Protein AF-A0A354GG31-F1 (afdb_monomer)

Solvent-accessible surface area (backbone atoms only — not comparable to full-atom values): 29579 Å² total; per-residue (Å²): 118,73,24,17,36,39,39,41,33,29,70,40,75,76,53,72,44,21,36,40,38,43,35,29,28,51,74,89,47,79,46,73,51,57,40,31,31,36,93,68,63,86,59,81,47,37,22,41,82,70,72,88,58,96,51,68,7,21,37,46,29,52,28,45,53,54,37,47,36,66,62,75,33,77,80,55,75,57,42,52,74,51,76,58,81,23,31,32,36,45,27,30,49,46,83,53,42,39,71,75,48,77,46,48,38,30,54,59,95,88,56,101,63,70,50,71,54,62,60,49,75,52,78,50,69,61,90,75,88,76,85,44,78,74,46,77,46,83,42,60,32,101,47,36,44,52,27,35,25,40,39,41,33,34,82,46,46,40,22,32,29,70,27,86,56,77,42,73,82,42,85,36,35,55,51,75,51,78,42,70,34,69,54,45,69,46,62,36,30,38,25,31,82,87,67,50,75,48,75,50,75,50,78,35,37,35,49,70,49,74,87,35,58,44,73,49,76,31,60,37,88,82,29,24,13,41,37,58,47,73,51,72,55,55,89,61,56,62,36,30,18,58,78,74,77,62,76,38,73,61,51,66,46,47,67,34,68,64,46,84,39,45,38,30,41,33,40,85,46,66,23,75,48,76,45,81,45,76,41,66,81,48,83,79,68,78,75,47,79,48,66,60,80,85,32,90,68,55,66,27,41,74,70,89,80,65,79,89,81,60,64,87,40,85,68,43,44,57,70,77,74,52,97,51,101,69,68,72,77,84,84,81,88,78,53,67,82,40,64,52,64,40,56,35,36,34,54,49,81,40,75,49,39,31,42,29,44,70,87,68,50,77,41,81,44,69,70,48,75,74,47,88,21,61,76,43,70,43,24,28,46,27,44,34,28,56,39,97,88,50,26,25,36,35,35,37,42,63,41,48,28,29,43,66,89,80,66,44,77,74,50,77,49,76,47,78,12,42,69,60,99,69,70,47,69,72,36,49,35,28,48,90,79,29,48,40,48,26,73,40,73,47,80,36,81,92,74,54,24,42,32,38,30,30,96,42,69,83,49,94,50,76,45,81,43,60,38,32,38,62,47,61,84,40,89,44,27,38,33,35,32,58,48,58,39,57,82,42,79,91,38,99,48,50,28,48,38,39,42,36,41,42,99,90,52,82,72,44,56,31,37,28,70,67,81,86,73,82,76,78,85,71,82,132

Radius of gyration: 48.59 Å; Cα contacts (8 Å, |Δi|>4): 1175; chains: 1; bounding box: 94×48×160 Å

Mean predicted aligned error: 15.24 Å

Foldseek 3Di:
DFQKKKKKFAQADDDAQKKKWWWKAQQNDIDIQMAGEDCDDDDQRYFHQDDDDPAHQQSVQVRVQVSCCVRPVVPVQQWDWDDDRNMIMITGPDNRMATDDMFIWHDDPPDPDTDGGPMDMDMDGDDDDAKDWDDWDWAADPQNLFKIKIKIAIPAWFAWKPPPDTDHRGGDRIDIDIDTQPQAKTWTWTAHPVRHIDIDIDGGAHRDDPVQWDWDWAQDQQWIKIAIGGPRQPPKQKWKDFAVPDTDSHRIDFRHDFAKTWIWMAIPSGDIDIDIDGHDNPDDDDKDKFWDPPFPFDKAFADDDDDDPPDDDPRHDDLVVDPDPDSDDDDDDDDLADKGKTKMKIPFPDKWKWKQAPVRDTDTWDKDFPDDFAFDKWKWKWKWFADPVLWIKIWDAKGFIADQPPRHTPGIDGDRQEDDPQLDAQFWKAWPNHIWGQHDWDDDPVVSHIITITPHNDDHGIDITMIMGTDGNDPITMMMTIDNCNVHPPGPDMKMWMWGDDPNDDITIIMTDDDDDPPPPDDD

Sequence (524 aa):
MTYSEIKIKINEEVGFGSLFSITVLKGVVPFTFKEKWVKVRRNRFEVTRGKPTSIVGQRSASDFLTSFNLDYNSTGNLFETSLIGNEVTIKFKDPTCKIISFEAKNIILGNSFPITVKTEHTITNYEFVLLKLTAVELIPSSRPCTHLRVRVKANQVIKRVTRPTVINNNKTDFVEFDVLRSGQNINFICESEAGQRVSQRFDIPNRLVSQSLRTTVNNSPYGATVIVNLRNSFLLSFQYSIDGNNWQRSNIFSNLANGDYTLHVKDQYGCLLKKRLFIEALGVSNPEFFIPKSNSIRCVKRSEAGIKSDRRIDDNRFSYEDPVEIPYTEYHIYSKTDNEPIQYKTNYKNVSIKAITKNKQEITLYSERKTNNIGLKDSRDAFVFPLENGNTGIYFKTGLRYNFDTGQSIGDYELLGGLPEWGKIGTYIMVNNAWFEIKNVFPSDDKQAEILEIEASIVQSESIERVGVIYNRDTVNVYEFKTDMGLFLNDDYFVIAITANDPRVPTLDRKSGGEGKRGDLGGR

Nearest PDB structures (foldseek):
  8c7m-assembly2_B  TM=4.018E-01  e=2.137E-01  Homo sapiens
  8oe4-assembly1_D  TM=2.551E-01  e=8.274E-02  Homo sapiens
  5fuc-assembly2_C  TM=2.936E-01  e=2.584E-01  Homo sapiens
  8oe0-assembly1_C  TM=2.381E-01  e=1.854E-01  Mus musculus
  4rtd-assembly1_A  TM=1.028E-01  e=4.259E-02  Escherichia coli K-12

Secondary structure (DSSP, 8-state):
--SEEEEEEE-SPPPTTEEEEEEEEETTEEEEEEEEEESS--STTEEE-----SSTTHHHHHHHHHHHHHHH-TTSSSEEEEEETTEEEEEE--TTEEEEEEEEEE--TT-SSPEEP-EEEEEEEPP-----EEEEEEEE-SSTTTEEEEEEEESS-EEEEEESS-B-S--SSEEEEEEE-BSSEEEEEEEETT--EEEEEEE-PBP--GGGEEEEEE--TT-EEEEEEES--TT--EEEESSSS--BS-SEEEEEPSEEEEEEEEETT--EEEEEEEEPPP--PPP-EE--TTSSS-EEEPP---TTTS---TTTS-GGGS--SS-----PPPPTT-EEEEEEEE--SEEEEEEE-TT--EEEEPEEE----SSEEEEEEEEEEE-TTS-EEEE-SEEEEE-TTT--EEEEEE-TTPPPTT-STT-EEEETTEEEE--EEEEETTTTEEEEEESS---SS-EEEEEEEEE-SSSSEEEEEEEEGGGGTT-S--EEEEEEEETTEEEEEEEES-----------

Structure (mmCIF, N/CA/C/O backbone):
data_AF-A0A354GG31-F1
#
_entry.id   AF-A0A354GG31-F1
#
loop_
_atom_site.group_PDB
_atom_site.id
_atom_site.type_symbol
_atom_site.label_atom_id
_atom_site.label_alt_id
_atom_site.label_comp_id
_atom_site.label_asym_id
_atom_site.label_entity_id
_atom_site.label_seq_id
_atom_site.pdbx_PDB_ins_code
_atom_site.Cartn_x
_atom_site.Cartn_y
_atom_site.Cartn_z
_atom_site.occupancy
_atom_site.B_iso_or_equiv
_atom_site.auth_seq_id
_atom_site.auth_comp_id
_atom_site.auth_asym_id
_atom_site.auth_atom_id
_atom_site.pdbx_PDB_model_num
ATOM 1 N N . MET A 1 1 ? -34.616 -6.844 43.017 1.00 66.12 1 MET A N 1
ATOM 2 C CA . MET A 1 1 ? -33.452 -7.305 43.801 1.00 66.12 1 MET A CA 1
ATOM 3 C C . MET A 1 1 ? -33.037 -6.189 44.734 1.00 66.12 1 MET A C 1
ATOM 5 O O . MET A 1 1 ? -33.115 -5.033 44.328 1.00 66.12 1 MET A O 1
ATOM 9 N N . THR A 1 2 ? -32.665 -6.533 45.963 1.00 76.06 2 THR A N 1
ATOM 10 C CA . THR A 1 2 ? -32.222 -5.591 46.997 1.00 76.06 2 THR A CA 1
ATOM 11 C C . THR A 1 2 ? -30.711 -5.684 47.127 1.00 76.06 2 THR A C 1
ATOM 13 O O . THR A 1 2 ? -30.187 -6.786 47.258 1.00 76.06 2 THR A O 1
ATOM 16 N N . TYR A 1 3 ? -30.027 -4.543 47.067 1.00 81.81 3 TYR A N 1
ATOM 17 C CA . TYR A 1 3 ? -28.560 -4.477 47.069 1.00 81.81 3 TYR A CA 1
ATOM 18 C C . TYR A 1 3 ? -27.987 -3.914 48.369 1.00 81.81 3 TYR A C 1
ATOM 20 O O . TYR A 1 3 ? -26.978 -4.400 48.876 1.00 81.81 3 TYR A O 1
AT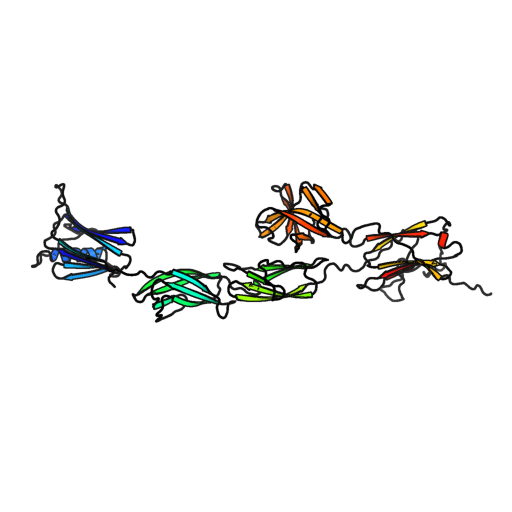OM 28 N N . SER A 1 4 ? -28.713 -2.977 48.965 1.00 88.75 4 SER A N 1
ATOM 29 C CA . SER A 1 4 ? -28.501 -2.521 50.333 1.00 88.75 4 SER A CA 1
ATOM 30 C C . SER A 1 4 ? -29.848 -2.308 50.990 1.00 88.75 4 SER A C 1
ATOM 32 O O . SER A 1 4 ? -30.793 -1.874 50.330 1.00 88.75 4 SER A O 1
ATOM 34 N N . GLU A 1 5 ? -29.944 -2.563 52.284 1.00 93.50 5 GLU A N 1
ATOM 35 C CA . GLU A 1 5 ? -31.106 -2.173 53.067 1.00 93.50 5 GLU A CA 1
ATOM 36 C C . GLU A 1 5 ? -30.702 -1.492 54.363 1.00 93.50 5 GLU A C 1
ATOM 38 O O . GLU A 1 5 ? -29.647 -1.766 54.939 1.00 93.50 5 GLU A O 1
ATOM 43 N N . ILE A 1 6 ? -31.573 -0.598 54.810 1.00 95.38 6 ILE A N 1
ATOM 44 C CA . ILE A 1 6 ? -31.536 -0.053 56.153 1.00 95.38 6 ILE A CA 1
ATOM 45 C C . ILE A 1 6 ? -32.896 -0.257 56.808 1.00 95.38 6 ILE A C 1
ATOM 47 O O . ILE A 1 6 ? -33.932 0.063 56.219 1.00 95.38 6 ILE A O 1
ATOM 51 N N . LYS A 1 7 ? -32.878 -0.780 58.032 1.00 95.50 7 LYS A N 1
ATOM 52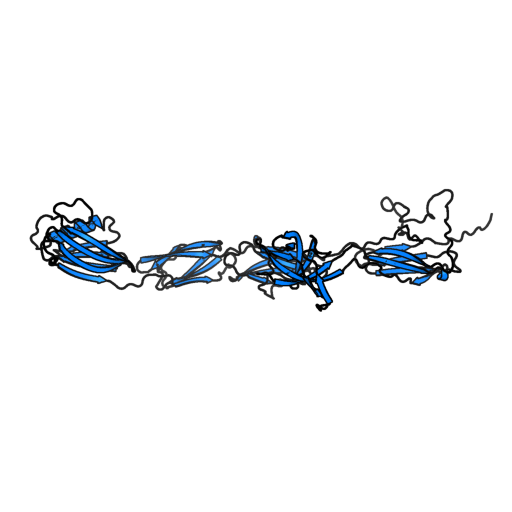 C CA . LYS A 1 7 ? -34.028 -0.804 58.935 1.00 95.50 7 LYS A CA 1
ATOM 53 C C . LYS A 1 7 ? -33.796 0.223 60.025 1.00 95.50 7 LYS A C 1
ATOM 55 O O . LYS A 1 7 ? -32.736 0.213 60.641 1.00 95.50 7 LYS A O 1
ATOM 60 N N . ILE A 1 8 ? -34.758 1.111 60.236 1.00 96.00 8 ILE A N 1
ATOM 61 C CA . ILE A 1 8 ? -34.697 2.204 61.205 1.00 96.00 8 ILE A CA 1
ATOM 62 C C . ILE A 1 8 ? -35.898 2.059 62.128 1.00 96.00 8 ILE A C 1
ATOM 64 O O . ILE A 1 8 ? -37.032 2.314 61.724 1.00 96.00 8 ILE A O 1
ATOM 68 N N . LYS A 1 9 ? -35.650 1.674 63.371 1.00 94.44 9 LYS A N 1
ATOM 69 C CA . LYS A 1 9 ? -36.652 1.583 64.423 1.00 94.44 9 LYS A CA 1
ATOM 70 C C . LYS A 1 9 ? -36.623 2.855 65.259 1.00 94.44 9 LYS A C 1
ATOM 72 O O . LYS A 1 9 ? -35.602 3.207 65.850 1.00 94.44 9 LYS A O 1
ATOM 77 N N . ILE A 1 10 ? -37.743 3.570 65.283 1.00 93.44 10 ILE A N 1
ATOM 78 C CA . ILE A 1 10 ? -37.861 4.857 65.973 1.00 93.44 10 ILE A CA 1
ATOM 79 C C . ILE A 1 10 ? -38.531 4.628 67.329 1.00 93.44 10 ILE A C 1
ATOM 81 O O . ILE A 1 10 ? -39.709 4.289 67.390 1.00 93.44 10 ILE A O 1
ATOM 85 N N . ASN A 1 11 ? -37.785 4.807 68.421 1.00 90.56 11 ASN A N 1
ATOM 86 C CA . ASN A 1 11 ? -38.216 4.451 69.781 1.00 90.56 11 ASN A CA 1
ATOM 87 C C . ASN A 1 11 ? -38.758 5.647 70.588 1.00 90.56 11 ASN A C 1
ATOM 89 O O . ASN A 1 11 ? -39.013 5.530 71.785 1.00 90.56 11 ASN A O 1
ATOM 93 N N . GLU A 1 12 ? -38.934 6.805 69.952 1.00 89.25 12 GLU A N 1
ATOM 94 C CA . GLU A 1 12 ? -39.524 7.997 70.559 1.00 89.25 12 GLU A CA 1
ATOM 95 C C . GLU A 1 12 ? -40.279 8.846 69.532 1.00 89.25 12 GLU A C 1
ATOM 97 O O . GLU A 1 12 ? -40.204 8.620 68.326 1.00 89.25 12 GLU A O 1
ATOM 102 N N . GLU A 1 13 ? -41.009 9.853 70.005 1.00 88.69 13 GLU A N 1
ATOM 103 C CA . GLU A 1 13 ? -41.643 10.825 69.120 1.00 88.69 13 GLU A CA 1
ATOM 104 C C . GLU A 1 13 ? -40.662 11.931 68.734 1.00 88.69 13 GLU A C 1
ATOM 106 O O . GLU A 1 13 ? -40.181 12.677 69.586 1.00 88.69 13 GLU A O 1
ATOM 111 N N . VAL A 1 14 ? -40.397 12.055 67.435 1.00 87.81 14 VAL A N 1
ATOM 112 C CA . VAL A 1 14 ? -39.378 12.960 66.905 1.00 87.81 14 VAL A CA 1
ATOM 113 C C . VAL A 1 14 ? -39.875 14.408 66.949 1.00 87.81 14 VAL A C 1
ATOM 115 O O . VAL A 1 14 ? -40.969 14.739 66.480 1.00 87.81 14 VAL A O 1
ATOM 118 N N . GLY A 1 15 ? -39.070 15.279 67.560 1.00 84.38 15 GLY A N 1
ATOM 119 C CA . GLY A 1 15 ? -39.368 16.699 67.737 1.00 84.38 15 GLY A CA 1
ATOM 120 C C . GLY A 1 15 ? -39.093 17.545 66.491 1.00 84.38 15 GLY A C 1
ATOM 121 O O . GLY A 1 15 ? -38.379 17.145 65.575 1.00 84.38 15 GLY A O 1
ATOM 122 N N . PHE A 1 16 ? -39.644 18.762 66.462 1.00 86.62 16 PHE A N 1
ATOM 123 C CA . PHE A 1 16 ? -39.318 19.733 65.414 1.00 86.62 16 PHE A CA 1
ATOM 124 C C . PHE A 1 16 ? -37.847 20.153 65.497 1.00 86.62 16 PHE A C 1
ATOM 126 O O . PHE A 1 16 ? -37.321 20.344 66.588 1.00 86.62 16 PHE A O 1
ATOM 133 N N . GLY A 1 17 ? -37.204 20.338 64.344 1.00 83.62 17 GLY A N 1
ATOM 134 C CA . GLY A 1 17 ? -35.772 20.636 64.251 1.00 83.62 17 GLY A CA 1
ATOM 135 C C . GLY A 1 17 ? -34.888 19.396 64.119 1.00 83.62 17 GLY A C 1
ATOM 136 O O . GLY A 1 17 ? -33.729 19.532 63.727 1.00 83.62 17 GLY A O 1
ATOM 137 N N . SER A 1 18 ? -35.424 18.195 64.357 1.00 88.38 18 SER A N 1
ATOM 138 C CA . SER A 1 18 ? -34.702 16.950 64.108 1.00 88.38 18 SER A CA 1
ATOM 139 C C . SER A 1 18 ? -34.405 16.733 62.625 1.00 88.38 18 SER A C 1
ATOM 141 O O . SER A 1 18 ? -35.188 17.118 61.761 1.00 88.38 18 SER A O 1
ATOM 143 N N . LEU A 1 19 ? -33.265 16.113 62.334 1.00 90.81 19 LEU A N 1
ATOM 144 C CA . LEU A 1 19 ? -32.761 15.801 61.005 1.00 90.81 19 LEU A CA 1
ATOM 145 C C . LEU A 1 19 ? -32.367 14.328 60.953 1.00 90.81 19 LEU A C 1
ATOM 147 O O . LEU A 1 19 ? -31.512 13.886 61.723 1.00 90.81 19 LEU A O 1
ATOM 151 N N . PHE A 1 20 ? -32.957 13.592 60.019 1.00 94.19 20 PHE A N 1
ATOM 152 C CA . PHE A 1 20 ? -32.524 12.247 59.663 1.00 94.19 20 PHE A CA 1
ATOM 153 C C . PHE A 1 20 ? -31.674 12.333 58.403 1.00 94.19 20 PHE A C 1
ATOM 155 O O . PHE A 1 20 ? -32.018 13.055 57.469 1.00 94.19 20 PHE A O 1
ATOM 162 N N . SER A 1 21 ? -30.539 11.642 58.388 1.00 92.81 21 SER A N 1
ATOM 163 C CA . SER A 1 21 ? -29.610 11.613 57.261 1.00 92.81 21 SER A CA 1
ATOM 164 C C . SER A 1 21 ? -29.170 10.181 56.976 1.00 92.81 21 SER A C 1
ATOM 166 O O . SER A 1 21 ? -28.638 9.526 57.864 1.00 92.81 21 SER A O 1
ATOM 168 N N . ILE A 1 22 ? -29.360 9.702 55.747 1.00 94.75 22 ILE A N 1
ATOM 169 C CA . ILE A 1 22 ? -28.844 8.410 55.268 1.00 94.75 22 ILE A CA 1
ATOM 170 C C . ILE A 1 22 ? -27.748 8.700 54.245 1.00 94.75 22 ILE A C 1
ATOM 172 O O . ILE A 1 22 ? -28.025 9.324 53.220 1.00 94.75 22 ILE A O 1
ATOM 176 N N . THR A 1 23 ? -26.520 8.246 54.494 1.00 93.88 23 THR A N 1
ATOM 177 C CA . THR A 1 23 ? -25.387 8.428 53.572 1.00 93.88 23 THR A CA 1
ATOM 178 C C . THR A 1 23 ? -25.102 7.142 52.804 1.00 93.88 23 THR A C 1
ATOM 180 O O . THR A 1 23 ? -25.007 6.063 53.388 1.00 93.88 23 THR A O 1
ATOM 183 N N . VAL A 1 24 ? -24.946 7.261 51.487 1.00 92.75 24 VAL A N 1
ATOM 184 C CA . VAL A 1 24 ? -24.801 6.155 50.536 1.00 92.75 24 VAL A CA 1
ATOM 185 C C . VAL A 1 24 ? -23.644 6.442 49.586 1.00 92.75 24 VAL A C 1
ATOM 187 O O . VAL A 1 24 ? -23.561 7.532 49.032 1.00 92.75 24 VAL A O 1
ATOM 190 N N . LEU A 1 25 ? -22.768 5.470 49.349 1.00 89.31 25 LEU A N 1
ATOM 191 C CA . LEU A 1 25 ? -21.790 5.513 48.261 1.00 89.31 25 LEU A CA 1
ATOM 192 C C . LEU A 1 25 ? -22.410 4.956 46.993 1.00 89.31 25 LEU A C 1
ATOM 194 O O . LEU A 1 25 ? -22.858 3.814 46.996 1.00 89.31 25 LEU A O 1
ATOM 198 N N . LYS A 1 26 ? -22.361 5.715 45.900 1.00 84.62 26 LYS A N 1
ATOM 199 C CA . LYS A 1 26 ? -22.577 5.191 44.552 1.00 84.62 26 LYS A CA 1
ATOM 200 C C . LYS A 1 26 ? -21.222 5.048 43.865 1.00 84.62 26 LYS A C 1
ATOM 202 O O . LYS A 1 26 ? -20.626 6.038 43.435 1.00 84.62 26 LYS A O 1
ATOM 207 N N . GLY A 1 27 ? -20.694 3.826 43.817 1.00 78.25 27 GLY A N 1
ATOM 208 C CA . GLY A 1 27 ? -19.288 3.597 43.469 1.00 78.25 27 GLY A CA 1
ATOM 209 C C . GLY A 1 27 ? -18.354 4.230 44.508 1.00 78.25 27 GLY A C 1
ATOM 210 O O . GLY A 1 27 ? -18.236 3.711 45.613 1.00 78.25 27 GLY A O 1
ATOM 211 N N . VAL A 1 28 ? -17.718 5.355 44.161 1.00 76.19 28 VAL A N 1
ATOM 212 C CA . VAL A 1 28 ? -16.829 6.134 45.054 1.00 76.19 28 VAL A CA 1
ATOM 213 C C . VAL A 1 28 ? -17.413 7.486 45.481 1.00 76.19 28 VAL A C 1
ATOM 215 O O . VAL A 1 28 ? -16.793 8.200 46.262 1.00 76.19 28 VAL A O 1
ATOM 218 N N . VAL A 1 29 ? -18.594 7.859 44.977 1.00 82.69 29 VAL A N 1
ATOM 219 C CA . VAL A 1 29 ? -19.193 9.179 45.225 1.00 82.69 29 VAL A CA 1
ATOM 220 C C . VAL A 1 29 ? -20.227 9.083 46.355 1.00 82.69 29 VAL A C 1
ATOM 222 O O . VAL A 1 29 ? -21.171 8.298 46.223 1.00 82.69 29 VAL A O 1
ATOM 225 N N . PRO A 1 30 ? -20.090 9.847 47.455 1.00 89.81 30 PRO A N 1
ATOM 226 C CA . PRO A 1 30 ? -21.068 9.854 48.537 1.00 89.81 30 PRO A CA 1
ATOM 227 C C . PRO A 1 30 ? -22.280 10.739 48.204 1.00 89.81 30 PRO A C 1
ATOM 229 O O . PRO A 1 30 ? -22.145 11.858 47.716 1.00 89.81 30 PRO A O 1
ATOM 232 N N . PHE A 1 31 ? -23.472 10.248 48.531 1.00 90.88 31 PHE A N 1
ATOM 233 C CA . PHE A 1 31 ? -24.752 10.946 48.445 1.00 90.88 31 PHE A CA 1
ATOM 234 C C . PHE A 1 31 ? -25.474 10.843 49.787 1.00 90.88 31 PHE A C 1
ATOM 236 O O . PHE A 1 31 ? -25.460 9.787 50.417 1.00 90.88 31 PHE A O 1
ATOM 243 N N . THR A 1 32 ? -26.139 11.914 50.220 1.00 92.31 32 THR A N 1
ATOM 244 C CA . THR A 1 32 ? -26.881 11.920 51.489 1.00 92.31 32 THR A CA 1
ATOM 245 C C . THR A 1 32 ? -28.343 12.276 51.260 1.00 92.31 32 THR A C 1
ATOM 247 O O . THR A 1 32 ? -28.652 13.349 50.743 1.00 92.31 32 THR A O 1
ATOM 250 N N . PHE A 1 33 ? -29.239 11.394 51.693 1.00 92.88 33 PHE A N 1
ATOM 251 C CA . PHE A 1 33 ? -30.678 11.638 51.780 1.00 92.88 33 PHE A CA 1
ATOM 252 C C . PHE A 1 33 ? -30.977 12.277 53.129 1.00 92.88 33 PHE A C 1
ATOM 254 O O . PHE A 1 33 ? -30.489 11.782 54.144 1.00 92.88 33 PHE A O 1
ATOM 261 N N . LYS A 1 34 ? -31.730 13.377 53.154 1.00 93.94 34 LYS A N 1
ATOM 262 C CA . LYS A 1 34 ? -31.962 14.177 54.358 1.00 93.94 34 LYS A CA 1
ATOM 263 C C . LYS A 1 34 ? -33.438 14.495 54.514 1.00 93.94 34 LYS A C 1
ATOM 265 O O . LYS A 1 34 ? -34.085 14.864 53.547 1.00 93.94 34 LYS A O 1
ATOM 270 N N . GLU A 1 35 ? -33.931 14.409 55.739 1.00 94.12 35 GLU A N 1
ATOM 271 C CA . GLU A 1 35 ? -35.319 14.715 56.084 1.00 94.12 35 GLU A CA 1
ATOM 272 C C . GLU A 1 35 ? -35.362 15.480 57.406 1.00 94.12 35 GLU A C 1
ATOM 274 O O . GLU A 1 35 ? -34.865 14.993 58.427 1.00 94.12 35 GLU A O 1
ATOM 279 N N . LYS A 1 36 ? -35.915 16.697 57.394 1.00 92.50 36 LYS A N 1
ATOM 280 C CA . LYS A 1 36 ? -35.954 17.596 58.556 1.00 92.50 36 LYS A CA 1
ATOM 281 C C . LYS A 1 36 ? -37.374 17.775 59.083 1.00 92.50 36 LYS A C 1
ATOM 283 O O . LYS A 1 36 ? -38.263 18.172 58.342 1.00 92.50 36 LYS A O 1
ATOM 288 N N . TRP A 1 37 ? -37.581 17.593 60.383 1.00 91.62 37 TRP A N 1
ATOM 289 C CA . TRP A 1 37 ? -38.883 17.776 61.022 1.00 91.62 37 TRP A CA 1
ATOM 290 C C . TRP A 1 37 ? -39.235 19.256 61.162 1.00 91.62 37 TRP A C 1
ATOM 292 O O . TRP A 1 37 ? -38.531 20.027 61.821 1.00 91.62 37 TRP A O 1
ATOM 302 N N . VAL A 1 38 ? -40.369 19.645 60.586 1.00 90.62 38 VAL A N 1
ATOM 303 C CA . VAL A 1 38 ? -40.899 21.013 60.582 1.00 90.62 38 VAL A CA 1
ATOM 304 C C . VAL A 1 38 ? -42.371 21.030 60.988 1.00 90.62 38 VAL A C 1
ATOM 306 O O . VAL A 1 38 ? -43.072 20.020 60.931 1.00 90.62 38 VAL A O 1
ATOM 309 N N . LYS A 1 39 ? -42.863 22.201 61.410 1.00 87.69 39 LYS A N 1
ATOM 310 C CA . LYS A 1 39 ? -44.277 22.373 61.787 1.00 87.69 39 LYS A CA 1
ATOM 311 C C . LYS A 1 39 ? -45.223 22.176 60.599 1.00 87.69 39 LYS A C 1
ATOM 313 O O . LYS A 1 39 ? -46.296 21.614 60.771 1.00 87.69 39 LYS A O 1
ATOM 318 N N . VAL A 1 40 ? -44.825 22.652 59.418 1.00 87.50 40 VAL A N 1
ATOM 319 C CA . VAL A 1 40 ? -45.582 22.563 58.161 1.00 87.50 40 VAL A CA 1
ATOM 320 C C . VAL A 1 40 ? -44.587 22.338 57.025 1.00 87.50 40 VAL A C 1
ATOM 322 O O . VAL A 1 40 ? -43.639 23.109 56.904 1.00 87.50 40 VAL A O 1
ATOM 325 N N . ARG A 1 41 ? -44.812 21.305 56.209 1.00 89.00 41 ARG A N 1
ATOM 326 C CA . ARG A 1 41 ? -43.999 20.934 55.048 1.00 89.00 41 ARG A CA 1
ATOM 327 C C . ARG A 1 41 ? -44.354 21.890 53.920 1.00 89.00 41 ARG A C 1
ATOM 329 O O . ARG A 1 41 ? -45.511 21.953 53.510 1.00 89.00 41 ARG A O 1
ATOM 336 N N . ARG A 1 42 ? -43.377 22.663 53.461 1.00 89.44 42 ARG A N 1
ATOM 337 C CA . ARG A 1 42 ? -43.506 23.612 52.344 1.00 89.44 42 ARG A CA 1
ATOM 338 C C . ARG A 1 42 ? -42.550 23.280 51.205 1.00 89.44 42 ARG A C 1
ATOM 340 O O . ARG A 1 42 ? -42.811 23.689 50.081 1.00 89.44 42 ARG A O 1
ATOM 347 N N . ASN A 1 43 ? -41.485 22.530 51.486 1.00 89.75 43 ASN A N 1
ATOM 348 C CA . ASN A 1 43 ? -40.458 22.157 50.518 1.00 89.75 43 ASN A CA 1
ATOM 349 C C . ASN A 1 43 ? -40.181 20.644 50.524 1.00 89.75 43 ASN A C 1
ATOM 351 O O . ASN A 1 43 ? -40.712 19.891 51.341 1.00 89.75 43 ASN A O 1
ATOM 355 N N . ARG A 1 44 ? -39.328 20.211 49.588 1.00 90.62 44 ARG A N 1
ATOM 356 C CA . ARG A 1 44 ? -38.701 18.879 49.579 1.00 90.62 44 ARG A CA 1
ATOM 357 C C . ARG A 1 44 ? -37.816 18.717 50.829 1.00 90.62 44 ARG A C 1
ATOM 359 O O . ARG A 1 44 ? -37.240 19.714 51.267 1.00 90.62 44 ARG A O 1
ATOM 366 N N . PHE A 1 45 ? -37.649 17.491 51.337 1.00 92.69 45 PHE A N 1
ATOM 367 C CA . PHE A 1 45 ? -36.761 17.140 52.468 1.00 92.69 45 PHE A CA 1
ATOM 368 C C . PHE A 1 45 ? -37.281 17.563 53.854 1.00 92.69 45 PHE A C 1
ATOM 370 O O . PHE A 1 45 ? -36.505 17.763 54.796 1.00 92.69 45 PHE A O 1
ATOM 377 N N . GLU A 1 46 ? -38.592 17.762 53.973 1.00 92.81 46 GLU A N 1
ATOM 378 C CA . GLU A 1 46 ? -39.255 18.251 55.179 1.00 92.81 46 GLU A CA 1
ATOM 379 C C . GLU A 1 46 ? -40.325 17.264 55.664 1.00 92.81 46 GLU A C 1
ATOM 381 O O . GLU A 1 46 ? -41.285 16.968 54.956 1.00 92.81 46 GLU A O 1
ATOM 386 N N . VAL A 1 47 ? -40.233 16.821 56.914 1.00 92.50 47 VAL A N 1
ATOM 387 C CA . VAL A 1 47 ? -41.202 15.920 57.549 1.00 92.50 47 VAL A CA 1
ATOM 388 C C . VAL A 1 47 ? -42.181 16.731 58.385 1.00 92.50 47 VAL A C 1
ATOM 390 O O . VAL A 1 47 ? -41.777 17.579 59.183 1.00 92.50 47 VAL A O 1
ATOM 393 N N . THR A 1 48 ? -43.476 16.453 58.242 1.00 90.88 48 THR A N 1
ATOM 394 C CA . THR A 1 48 ? -44.515 17.018 59.118 1.00 90.88 48 THR A CA 1
ATOM 395 C C . THR A 1 48 ? -45.030 15.989 60.092 1.00 90.88 48 THR A C 1
ATOM 397 O O . THR A 1 48 ? -45.105 14.808 59.779 1.00 90.88 48 THR A O 1
ATOM 400 N N . ARG A 1 49 ? -45.402 16.462 61.279 1.00 85.44 49 ARG A N 1
ATOM 401 C CA . ARG A 1 49 ? -45.907 15.613 62.352 1.00 85.44 49 ARG A CA 1
ATOM 402 C C . ARG A 1 49 ? -47.375 15.257 62.115 1.00 85.44 49 ARG A C 1
ATOM 404 O O . ARG A 1 49 ? -48.222 16.149 62.075 1.00 85.44 49 ARG A O 1
ATOM 411 N N . GLY A 1 50 ? -47.667 13.966 62.019 1.00 84.38 50 GLY A N 1
ATOM 412 C CA . GLY A 1 50 ? -49.003 13.411 61.834 1.00 84.38 50 GLY A CA 1
ATOM 413 C C . GLY A 1 50 ? -49.798 13.214 63.132 1.00 84.38 50 GLY A C 1
ATOM 414 O O . GLY A 1 50 ? -49.469 13.730 64.211 1.00 84.38 50 GLY A O 1
ATOM 415 N N . LYS A 1 51 ? -50.880 12.431 63.035 1.00 83.38 51 LYS A N 1
ATOM 416 C CA . LYS A 1 51 ? -51.750 12.098 64.177 1.00 83.38 51 LYS A CA 1
ATOM 417 C C . LYS A 1 51 ? -51.057 11.101 65.124 1.00 83.38 51 LYS A C 1
ATOM 419 O O . LYS A 1 51 ? -50.417 10.174 64.634 1.00 83.38 51 LYS A O 1
ATOM 424 N N . PRO A 1 52 ? -51.146 11.277 66.459 1.00 81.94 52 PRO A N 1
ATOM 425 C CA . PRO A 1 52 ? -50.554 10.344 67.421 1.00 81.94 52 PRO A CA 1
ATOM 426 C C . PRO A 1 52 ? -51.083 8.913 67.264 1.00 81.94 52 PRO A C 1
ATOM 428 O O . PRO A 1 52 ? -52.258 8.712 66.962 1.00 81.94 52 PRO A O 1
ATOM 431 N N . THR A 1 53 ? -50.219 7.938 67.529 1.00 86.94 53 THR A N 1
ATOM 432 C CA . THR A 1 53 ? -50.526 6.500 67.541 1.00 86.94 53 THR A CA 1
ATOM 433 C C . THR A 1 53 ? -50.385 5.932 68.953 1.00 86.94 53 THR A C 1
ATOM 435 O O . THR A 1 53 ? -49.749 6.546 69.808 1.00 86.94 53 THR A O 1
ATOM 438 N N . SER A 1 54 ? -50.962 4.752 69.207 1.00 85.12 54 SER A N 1
ATOM 439 C CA . SER A 1 54 ? -50.840 4.044 70.493 1.00 85.12 54 SER A CA 1
ATOM 440 C C . SER A 1 54 ? -49.460 3.413 70.717 1.00 85.12 54 SER A C 1
ATOM 442 O O . SER A 1 54 ? -49.080 3.173 71.859 1.00 85.12 54 SER A O 1
ATOM 444 N N . ILE A 1 55 ? -48.695 3.170 69.647 1.00 87.56 55 ILE A N 1
ATOM 445 C CA . ILE A 1 55 ? -47.307 2.696 69.707 1.00 87.56 55 ILE A CA 1
ATOM 446 C C . ILE A 1 55 ? -46.366 3.902 69.636 1.00 87.56 55 ILE A C 1
ATOM 448 O O . ILE A 1 55 ? -46.480 4.735 68.731 1.00 87.56 55 ILE A O 1
ATOM 452 N N . VAL A 1 56 ? -45.424 3.980 70.577 1.00 86.56 56 VAL A N 1
ATOM 453 C CA . VAL A 1 56 ? -44.412 5.044 70.647 1.00 86.56 56 VAL A CA 1
ATOM 454 C C . VAL A 1 56 ? -43.515 5.009 69.406 1.00 86.56 56 VAL A C 1
ATOM 456 O O . VAL A 1 56 ? -42.994 3.959 69.038 1.00 86.56 56 VAL A O 1
ATOM 459 N N . GLY A 1 57 ? -43.343 6.159 68.751 1.00 87.12 57 GLY A N 1
ATOM 460 C CA . GLY A 1 57 ? -42.470 6.333 67.589 1.00 87.12 57 GLY A CA 1
ATOM 461 C C . GLY A 1 57 ? -43.063 5.848 66.263 1.00 87.12 57 GLY A C 1
ATOM 462 O O . GLY A 1 57 ? -42.559 6.220 65.203 1.00 87.12 57 GLY A O 1
ATOM 463 N N . GLN A 1 58 ? -44.179 5.109 66.286 1.00 91.19 58 GLN A N 1
ATOM 464 C CA . GLN A 1 58 ? -44.864 4.641 65.075 1.00 91.19 58 GLN A CA 1
ATOM 465 C C . GLN A 1 58 ? -45.351 5.799 64.202 1.00 91.19 58 GLN A C 1
ATOM 467 O O . GLN A 1 58 ? -45.166 5.762 62.984 1.00 91.19 58 GLN A O 1
ATOM 472 N N . ARG A 1 59 ? -45.916 6.856 64.800 1.00 92.31 59 ARG A N 1
ATOM 473 C CA . ARG A 1 59 ? -46.252 8.075 64.054 1.00 92.31 59 ARG A CA 1
ATOM 474 C C . ARG A 1 59 ? -45.021 8.620 63.333 1.00 92.31 59 ARG A C 1
ATOM 476 O O . ARG A 1 59 ? -45.067 8.848 62.132 1.00 92.31 59 ARG A O 1
ATOM 483 N N . SER A 1 60 ? -43.927 8.815 64.066 1.00 92.56 60 SER A N 1
ATOM 484 C CA . SER A 1 60 ? -42.708 9.420 63.519 1.00 92.56 60 SER A CA 1
ATOM 485 C C . SER A 1 60 ? -42.106 8.577 62.387 1.00 92.56 60 SER A C 1
ATOM 487 O O . SER A 1 60 ? -41.619 9.128 61.402 1.00 92.56 60 SER A O 1
ATOM 489 N N . ALA A 1 61 ? -42.200 7.248 62.491 1.00 92.25 61 ALA A N 1
ATOM 490 C CA . ALA A 1 61 ? -41.797 6.307 61.449 1.00 92.25 61 ALA A CA 1
ATOM 491 C C . ALA A 1 61 ? -42.670 6.431 60.190 1.00 92.25 61 ALA A C 1
ATOM 493 O O . ALA A 1 61 ? -42.147 6.507 59.076 1.00 92.25 61 ALA A O 1
ATOM 494 N N . SER A 1 62 ? -43.991 6.525 60.363 1.00 92.88 62 SER A N 1
ATOM 495 C CA . SER A 1 62 ? -44.939 6.751 59.267 1.00 92.88 62 SER A CA 1
ATOM 496 C C . SER A 1 62 ? -44.722 8.100 58.575 1.00 92.88 62 SER A C 1
ATOM 498 O O . SER A 1 62 ? -44.714 8.168 57.344 1.00 92.88 62 SER A O 1
ATOM 500 N N . ASP A 1 63 ? -44.517 9.166 59.349 1.00 93.62 63 ASP A N 1
ATOM 501 C CA . ASP A 1 63 ? -44.292 10.523 58.842 1.00 93.62 63 ASP A CA 1
ATOM 502 C C . ASP A 1 63 ? -42.993 10.600 58.022 1.00 93.62 63 ASP A C 1
ATOM 504 O O . ASP A 1 63 ? -42.978 11.146 56.911 1.00 93.62 63 ASP A O 1
ATOM 508 N N . PHE A 1 64 ? -41.914 9.998 58.538 1.00 94.56 64 PHE A N 1
ATOM 509 C CA . PHE A 1 64 ? -40.630 9.904 57.844 1.00 94.56 64 PHE A CA 1
ATOM 510 C C . PHE A 1 64 ? -40.751 9.111 56.544 1.00 94.56 64 PHE A C 1
ATOM 512 O O . PHE A 1 64 ? -40.336 9.602 55.498 1.00 94.56 64 PHE A O 1
ATOM 519 N N . LEU A 1 65 ? -41.355 7.916 56.576 1.00 94.19 65 LEU A N 1
ATOM 520 C CA . LEU A 1 65 ? -41.476 7.081 55.382 1.00 94.19 65 LEU A CA 1
ATOM 521 C C . LEU A 1 65 ? -42.326 7.753 54.293 1.00 94.19 65 LEU A C 1
ATOM 523 O O . LEU A 1 65 ? -41.988 7.692 53.109 1.00 94.19 65 LEU A O 1
ATOM 527 N N . THR A 1 66 ? -43.417 8.411 54.687 1.00 92.69 66 THR A N 1
ATOM 528 C CA . THR A 1 66 ? -44.282 9.148 53.756 1.00 92.69 66 THR A CA 1
ATOM 529 C C . THR A 1 66 ? -43.505 10.270 53.072 1.00 92.69 66 THR A C 1
ATOM 531 O O . THR A 1 66 ? -43.521 10.377 51.846 1.00 92.69 66 THR A O 1
ATOM 534 N N . SER A 1 67 ? -42.769 11.058 53.857 1.00 93.50 67 SER A N 1
ATOM 535 C CA . SER A 1 67 ? -41.936 12.163 53.370 1.00 93.50 67 SER A CA 1
ATOM 536 C C . SER A 1 67 ? -40.819 11.668 52.449 1.00 93.50 67 SER A C 1
ATOM 538 O O . SER A 1 67 ? -40.705 12.135 51.317 1.00 93.50 67 SER A O 1
ATOM 540 N N . PHE A 1 68 ? -40.098 10.625 52.869 1.00 94.12 68 PHE A N 1
ATOM 541 C CA . PHE A 1 68 ? -39.031 10.002 52.091 1.00 94.12 68 PHE A CA 1
ATOM 542 C C . PHE A 1 68 ? -39.532 9.477 50.740 1.00 94.12 68 PHE A C 1
ATOM 544 O O . PHE A 1 68 ? -38.870 9.653 49.717 1.00 94.12 68 PHE A O 1
ATOM 551 N N . ASN A 1 69 ? -40.708 8.841 50.701 1.00 93.00 69 ASN A N 1
ATOM 552 C CA . ASN A 1 69 ? -41.266 8.341 49.447 1.00 93.00 69 ASN A CA 1
ATOM 553 C C . ASN A 1 69 ? -41.670 9.481 48.501 1.00 93.00 69 ASN A C 1
ATOM 555 O O . ASN A 1 69 ? -41.397 9.393 47.303 1.00 93.00 69 ASN A O 1
ATOM 559 N N . LEU A 1 70 ? -42.262 10.556 49.031 1.00 91.62 70 LEU A N 1
ATOM 560 C CA . LEU A 1 70 ? -42.585 11.755 48.252 1.00 91.62 70 LEU A CA 1
ATOM 561 C C . LEU A 1 70 ? -41.323 12.420 47.692 1.00 91.62 70 LEU A C 1
ATOM 563 O O . LEU A 1 70 ? -41.304 12.834 46.532 1.00 91.62 70 LEU A O 1
ATOM 567 N N . ASP A 1 71 ? -40.267 12.498 48.499 1.00 92.25 71 ASP A N 1
ATOM 568 C CA . ASP A 1 71 ? -39.053 13.221 48.145 1.00 92.25 71 ASP A CA 1
ATOM 569 C C . ASP A 1 71 ? -38.103 12.417 47.276 1.00 92.25 71 ASP A C 1
ATOM 571 O O . ASP A 1 71 ? -37.503 12.985 46.367 1.00 92.25 71 ASP A O 1
ATOM 575 N N . TYR A 1 72 ? -37.955 11.119 47.509 1.00 91.06 72 TYR A N 1
ATOM 576 C CA . TYR A 1 72 ? -36.894 10.320 46.897 1.00 91.06 72 TYR A CA 1
ATOM 577 C C . TYR A 1 72 ? -37.398 9.111 46.109 1.00 91.06 72 TYR A C 1
ATOM 579 O O . TYR A 1 72 ? -36.668 8.617 45.252 1.00 91.06 72 TYR A O 1
ATOM 587 N N . ASN A 1 73 ? -38.637 8.658 46.326 1.00 90.50 73 ASN A N 1
ATOM 588 C CA . ASN A 1 73 ? -39.161 7.428 45.723 1.00 90.50 73 ASN A CA 1
ATOM 589 C C . ASN A 1 73 ? -40.431 7.626 44.876 1.00 90.50 73 ASN A C 1
ATOM 591 O O . ASN A 1 73 ? -41.226 6.700 44.728 1.00 90.50 73 ASN A O 1
ATOM 595 N N . SER A 1 74 ? -40.617 8.801 44.270 1.00 82.31 74 SER A N 1
ATOM 596 C CA . SER A 1 74 ? -41.828 9.134 43.498 1.00 82.31 74 SER A CA 1
ATOM 597 C C . SER A 1 74 ? -42.108 8.202 42.308 1.00 82.31 74 SER A C 1
ATOM 599 O O . SER A 1 74 ? -43.257 8.044 41.910 1.00 82.31 74 SER A O 1
ATOM 601 N N . THR A 1 75 ? -41.077 7.560 41.748 1.00 76.31 75 THR A N 1
ATOM 602 C CA . THR A 1 75 ? -41.203 6.600 40.634 1.00 76.31 75 THR A CA 1
ATOM 603 C C . THR A 1 75 ? -41.220 5.135 41.078 1.00 76.31 75 THR A C 1
ATOM 605 O O . THR A 1 75 ? -41.401 4.260 40.237 1.00 76.31 75 THR A O 1
ATOM 608 N N . GLY A 1 76 ? -40.965 4.831 42.360 1.00 75.44 76 GLY A N 1
ATOM 609 C CA . GLY A 1 76 ? -40.867 3.458 42.888 1.00 75.44 76 GLY A CA 1
ATOM 610 C C . GLY A 1 76 ? -39.706 2.606 42.337 1.00 75.44 76 GLY A C 1
ATOM 611 O O . GLY A 1 76 ? -39.5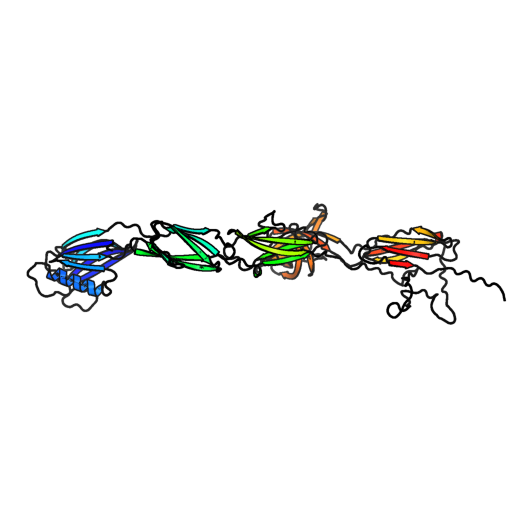31 1.445 42.726 1.00 75.44 76 GLY A O 1
ATOM 612 N N . ASN A 1 77 ? -38.904 3.154 41.420 1.00 79.56 77 ASN A N 1
ATOM 613 C CA . ASN A 1 77 ? -37.894 2.404 40.671 1.00 79.56 77 ASN A CA 1
ATOM 614 C C . ASN A 1 77 ? -36.570 2.248 41.425 1.00 79.56 77 ASN A C 1
ATOM 616 O O . ASN A 1 77 ? -35.849 1.281 41.191 1.00 79.56 77 ASN A O 1
ATOM 620 N N . LEU A 1 78 ? -36.247 3.183 42.321 1.00 82.44 78 LEU A N 1
ATOM 621 C CA . LEU A 1 78 ? -34.955 3.226 43.014 1.00 82.44 78 LEU A CA 1
ATOM 622 C C . LEU A 1 78 ? -34.985 2.512 44.368 1.00 82.44 78 LEU A C 1
ATOM 624 O O . LEU A 1 78 ? -33.983 1.911 44.763 1.00 82.44 78 LEU A O 1
ATOM 628 N N . PHE A 1 79 ? -36.134 2.538 45.048 1.00 90.44 79 PHE A N 1
ATOM 629 C CA . PHE A 1 79 ? -36.289 1.987 46.389 1.00 90.44 79 PHE A CA 1
ATOM 630 C C . PHE A 1 79 ? -37.522 1.087 46.490 1.00 90.44 79 PHE A C 1
ATOM 632 O O . PHE A 1 79 ? -38.528 1.274 45.806 1.00 90.44 79 PHE A O 1
ATOM 639 N N . GLU A 1 80 ? -37.449 0.102 47.371 1.00 91.31 80 GLU A N 1
ATOM 640 C CA . GLU A 1 80 ? -38.601 -0.613 47.916 1.00 91.31 80 GLU A CA 1
ATOM 641 C C . GLU A 1 80 ? -38.667 -0.285 49.405 1.00 91.31 80 GLU A C 1
ATOM 643 O O . GLU A 1 80 ? -37.667 -0.407 50.110 1.00 91.31 80 GLU A O 1
ATOM 648 N N . THR A 1 81 ? -39.810 0.202 49.876 1.00 93.44 81 THR A N 1
ATOM 649 C CA . THR A 1 81 ? -39.947 0.694 51.245 1.00 93.44 81 THR A CA 1
ATOM 650 C C . THR A 1 81 ? -41.135 0.046 51.943 1.00 93.44 81 THR A C 1
ATOM 652 O O . THR A 1 81 ? -42.144 -0.262 51.311 1.00 93.44 81 THR A O 1
ATOM 655 N N . SER A 1 82 ? -41.012 -0.195 53.246 1.00 94.12 82 SER A N 1
ATOM 656 C CA . SER A 1 82 ? -42.072 -0.792 54.064 1.00 94.12 82 SER A CA 1
ATOM 657 C C . SER A 1 82 ? -42.033 -0.267 55.497 1.00 94.12 82 SER A C 1
ATOM 659 O O . SER A 1 82 ? -40.982 0.151 55.982 1.00 94.12 82 SER A O 1
ATOM 661 N N . LEU A 1 83 ? -43.175 -0.315 56.182 1.00 94.12 83 LEU A N 1
ATOM 662 C CA . LEU A 1 83 ? -43.329 0.075 57.585 1.00 94.12 83 LEU A CA 1
ATOM 663 C C . LEU A 1 83 ? -44.013 -1.057 58.350 1.00 94.12 83 LEU A C 1
ATOM 665 O O . LEU A 1 83 ? -45.091 -1.497 57.954 1.00 94.12 83 LEU A O 1
ATOM 669 N N . ILE A 1 84 ? -43.409 -1.499 59.452 1.00 92.81 84 ILE A N 1
ATOM 670 C CA . ILE A 1 84 ? -44.006 -2.465 60.383 1.00 92.81 84 ILE A CA 1
ATOM 671 C C . ILE A 1 84 ? -43.884 -1.880 61.791 1.00 92.81 84 ILE A C 1
ATOM 673 O O . ILE A 1 84 ? -42.783 -1.710 62.309 1.00 92.81 84 ILE A O 1
ATOM 677 N N . GLY A 1 85 ? -45.013 -1.532 62.415 1.00 91.50 85 GLY A N 1
ATOM 678 C CA . GLY A 1 85 ? -45.010 -0.862 63.720 1.00 91.50 85 GLY A CA 1
ATOM 679 C C . GLY A 1 85 ? -44.258 0.472 63.663 1.00 91.50 85 GLY A C 1
ATOM 680 O O . GLY A 1 85 ? -44.653 1.368 62.922 1.00 91.50 85 GLY A O 1
ATOM 681 N N . ASN A 1 86 ? -43.178 0.599 64.435 1.00 92.12 86 ASN A N 1
ATOM 682 C CA . ASN A 1 86 ? -42.294 1.767 64.472 1.00 92.12 86 ASN A CA 1
ATOM 683 C C . ASN A 1 86 ? -40.969 1.578 63.705 1.00 92.12 86 ASN A C 1
ATOM 685 O O . ASN A 1 86 ? -40.042 2.369 63.889 1.00 92.12 86 ASN A O 1
ATOM 689 N N . GLU A 1 87 ? -40.868 0.550 62.857 1.00 95.44 87 GLU A N 1
ATOM 690 C CA . GLU A 1 87 ? -39.678 0.247 62.058 1.00 95.44 87 GLU A CA 1
ATOM 691 C C . GLU A 1 87 ? -39.903 0.518 60.565 1.00 95.44 87 GLU A C 1
ATOM 693 O O . GLU A 1 87 ? -40.776 -0.071 59.923 1.00 95.44 87 GLU A O 1
ATOM 698 N N . VAL A 1 88 ? -39.080 1.405 60.002 1.00 95.94 88 VAL A N 1
ATOM 699 C CA . VAL A 1 88 ? -39.030 1.733 58.574 1.00 95.94 88 VAL A CA 1
ATOM 700 C C . VAL A 1 88 ? -37.943 0.905 57.909 1.00 95.94 88 VAL A C 1
ATOM 702 O O . VAL A 1 88 ? -36.792 0.947 58.329 1.00 95.94 88 VAL A O 1
ATOM 705 N N . THR A 1 89 ? -38.275 0.199 56.835 1.00 95.81 89 THR A N 1
ATOM 706 C CA . THR A 1 89 ? -37.297 -0.491 55.986 1.00 95.81 89 THR A CA 1
ATOM 707 C C . THR A 1 89 ? -37.186 0.221 54.642 1.00 95.81 89 THR A C 1
ATOM 709 O O . THR A 1 89 ? -38.199 0.466 53.987 1.00 95.81 89 THR A O 1
ATOM 712 N N . ILE A 1 90 ? -35.960 0.524 54.209 1.00 95.19 90 ILE A N 1
ATOM 713 C CA . ILE A 1 90 ? -35.652 1.085 52.886 1.00 95.19 90 ILE A CA 1
ATOM 714 C C . ILE A 1 90 ? -34.644 0.168 52.194 1.00 95.19 90 ILE A C 1
ATOM 716 O O . ILE A 1 90 ? -33.511 0.021 52.648 1.00 95.19 90 ILE A O 1
ATOM 720 N N . LYS A 1 91 ? -35.054 -0.429 51.075 1.00 92.50 91 LYS A N 1
ATOM 721 C CA . LYS A 1 91 ? -34.266 -1.344 50.243 1.00 92.50 91 LYS A CA 1
ATOM 722 C C . LYS A 1 91 ? -33.871 -0.662 48.936 1.00 92.50 91 LYS A C 1
ATOM 724 O O . LYS A 1 91 ? -34.733 -0.245 48.166 1.00 92.50 91 LYS A O 1
ATOM 729 N N . PHE A 1 92 ? -32.578 -0.579 48.655 1.00 90.06 92 PHE A N 1
ATOM 730 C CA . PHE A 1 92 ? -32.015 0.007 47.438 1.00 90.06 92 PHE A CA 1
ATOM 731 C C . PHE A 1 92 ? -32.002 -1.020 46.300 1.00 90.06 92 PHE A C 1
ATOM 733 O O . PHE A 1 92 ? -31.554 -2.155 46.484 1.00 90.06 92 PHE A O 1
ATOM 740 N N . LYS A 1 93 ? -32.459 -0.607 45.110 1.00 85.69 93 LYS A N 1
ATOM 741 C CA . LYS A 1 93 ? -32.526 -1.440 43.892 1.00 85.69 93 LYS A CA 1
ATOM 742 C C . LYS A 1 93 ? -31.351 -1.229 42.919 1.00 85.69 93 LYS A C 1
ATOM 744 O O . LYS A 1 93 ? -31.332 -1.853 41.862 1.00 85.69 93 LYS A O 1
ATOM 749 N N . ASP A 1 94 ? -30.373 -0.388 43.257 1.00 80.75 94 ASP A N 1
ATOM 750 C CA . ASP A 1 94 ? -29.167 -0.138 42.447 1.00 80.75 94 ASP A CA 1
ATOM 751 C C . ASP A 1 94 ? -27.957 -0.903 43.034 1.00 80.75 94 ASP A C 1
ATOM 753 O O . ASP A 1 94 ? -27.588 -0.631 44.178 1.00 80.75 94 ASP A O 1
ATOM 757 N N . PRO A 1 95 ? -27.315 -1.826 42.285 1.00 75.88 95 PRO A N 1
ATOM 758 C CA . PRO A 1 95 ? -26.171 -2.614 42.764 1.00 75.88 95 PRO A CA 1
ATOM 759 C C . PRO A 1 95 ? -24.903 -1.795 43.014 1.00 75.88 95 PRO A C 1
ATOM 761 O O . PRO A 1 95 ? -23.946 -2.300 43.598 1.00 75.88 95 PRO A O 1
ATOM 764 N N . THR A 1 96 ? -24.858 -0.549 42.542 1.00 78.12 96 THR A N 1
ATOM 765 C CA . THR A 1 96 ? -23.714 0.345 42.750 1.00 78.12 96 THR A CA 1
ATOM 766 C C . THR A 1 96 ? -23.815 1.162 44.037 1.00 78.12 96 THR A C 1
ATOM 768 O O . THR A 1 96 ? -22.838 1.819 44.401 1.00 78.12 96 THR A O 1
ATOM 771 N N . CYS A 1 97 ? -24.961 1.119 44.724 1.00 84.19 97 CYS A N 1
ATOM 772 C CA . CYS A 1 97 ? -25.219 1.855 45.956 1.00 84.19 97 CYS A CA 1
ATOM 773 C C . CYS A 1 97 ? -24.881 1.009 47.191 1.00 84.19 97 CYS A C 1
ATOM 775 O O . CYS A 1 97 ? -25.370 -0.108 47.312 1.00 84.19 97 CYS A O 1
ATOM 777 N N . LYS A 1 98 ? -24.100 1.560 48.126 1.00 88.25 98 LYS A N 1
ATOM 778 C CA . LYS A 1 98 ? -23.826 0.986 49.453 1.00 88.25 98 LYS A CA 1
ATOM 779 C C . LYS A 1 98 ? -24.163 1.992 50.542 1.00 88.25 98 LYS A C 1
ATOM 781 O O . LYS A 1 98 ? -23.646 3.106 50.521 1.00 88.25 98 LYS A O 1
ATOM 786 N N . ILE A 1 99 ? -25.003 1.619 51.502 1.00 91.25 99 ILE A N 1
ATOM 787 C CA . ILE A 1 99 ? -25.338 2.487 52.637 1.00 91.25 99 ILE A CA 1
ATOM 788 C C . ILE A 1 99 ? -24.149 2.476 53.601 1.00 91.25 99 ILE A C 1
ATOM 790 O O . ILE A 1 99 ? -23.709 1.407 54.022 1.00 91.25 99 ILE A O 1
ATOM 794 N N . ILE A 1 100 ? -23.616 3.653 53.926 1.00 92.06 100 ILE A N 1
ATOM 795 C CA . ILE A 1 100 ? -22.468 3.801 54.831 1.00 92.06 100 ILE A CA 1
ATOM 796 C C . ILE A 1 100 ? -22.941 4.064 56.256 1.00 92.06 100 ILE A C 1
ATOM 798 O O . ILE A 1 100 ? -22.415 3.487 57.200 1.00 92.06 100 ILE A O 1
ATOM 802 N N . SER A 1 101 ? -23.898 4.981 56.418 1.00 92.44 101 SER A N 1
ATOM 803 C CA . SER A 1 101 ? -24.293 5.468 57.736 1.00 92.44 101 SER A CA 1
ATOM 804 C C . SER A 1 101 ? -25.710 6.024 57.754 1.00 92.44 101 SER A C 1
ATOM 806 O O . SER A 1 101 ? -26.253 6.456 56.732 1.00 92.44 101 SER A O 1
ATOM 808 N N . PHE A 1 102 ? -26.283 6.042 58.954 1.00 93.88 102 PHE A N 1
ATOM 809 C CA . PHE A 1 102 ? -27.505 6.754 59.281 1.00 93.88 102 PHE A CA 1
ATOM 810 C C . PHE A 1 102 ? -27.290 7.601 60.531 1.00 93.88 102 PHE A C 1
ATOM 812 O O . PHE A 1 102 ? -26.712 7.142 61.513 1.00 93.88 102 PHE A O 1
ATOM 819 N N . GLU A 1 103 ? -27.768 8.839 60.491 1.00 91.12 103 GLU A N 1
ATOM 820 C CA . GLU A 1 103 ? -27.692 9.775 61.605 1.00 91.12 103 GLU A CA 1
ATOM 821 C C . GLU A 1 103 ? -29.065 10.385 61.882 1.00 91.12 103 GLU A C 1
ATOM 823 O O . GLU A 1 103 ? -29.721 10.895 60.972 1.00 91.12 103 GLU A O 1
ATOM 828 N N . ALA A 1 104 ? -29.462 10.396 63.154 1.00 89.69 104 ALA A N 1
ATOM 829 C CA . ALA A 1 104 ? -30.683 11.033 63.632 1.00 89.69 104 ALA A CA 1
ATOM 830 C C . ALA A 1 104 ? -30.335 12.065 64.716 1.00 89.69 104 ALA A C 1
ATOM 832 O O . ALA A 1 104 ? -30.047 11.719 65.864 1.00 89.69 104 ALA A O 1
ATOM 833 N N . LYS A 1 105 ? -30.326 13.348 64.346 1.00 86.94 105 LYS A N 1
ATOM 834 C CA . LYS A 1 105 ? -29.884 14.458 65.209 1.00 86.94 105 LYS A CA 1
ATOM 835 C C . LYS A 1 105 ? -31.045 15.385 65.530 1.00 86.94 105 LYS A C 1
ATOM 837 O O . LYS A 1 105 ? -31.829 15.697 64.645 1.00 86.94 105 LYS A O 1
ATOM 842 N N . ASN A 1 106 ? -31.139 15.871 66.761 1.00 77.62 106 ASN A N 1
ATOM 843 C CA . ASN A 1 106 ? -32.046 16.948 67.143 1.00 77.62 106 ASN A CA 1
ATOM 844 C C . ASN A 1 106 ? -31.283 18.281 67.161 1.00 77.62 106 ASN A C 1
ATOM 846 O O . ASN A 1 106 ? -30.310 18.426 67.904 1.00 77.62 106 ASN A O 1
ATOM 850 N N . ILE A 1 107 ? -31.693 19.240 66.325 1.00 65.00 107 ILE A N 1
ATOM 851 C CA . ILE A 1 107 ? -31.093 20.578 66.278 1.00 65.00 107 ILE A CA 1
ATOM 852 C C . ILE A 1 107 ? -31.963 21.509 67.123 1.00 65.00 107 ILE A C 1
ATOM 854 O O . ILE A 1 107 ? -32.921 22.106 66.630 1.00 65.00 107 ILE A O 1
ATOM 858 N N . ILE A 1 108 ? -31.626 21.632 68.405 1.00 60.16 108 ILE A N 1
ATOM 859 C CA . ILE A 1 108 ? -32.239 22.626 69.287 1.00 60.16 108 ILE A CA 1
ATOM 860 C C . ILE A 1 108 ? -31.477 23.944 69.103 1.00 60.16 108 ILE A C 1
ATOM 862 O O . ILE A 1 108 ? -30.265 24.000 69.305 1.00 60.16 108 ILE A O 1
ATOM 866 N N . LEU A 1 109 ? -32.182 25.012 68.723 1.00 52.34 109 LEU A N 1
ATOM 867 C CA . LEU A 1 109 ? -31.638 26.373 68.717 1.00 52.34 109 LEU A CA 1
ATOM 868 C C . LEU A 1 109 ? -31.251 26.761 70.153 1.00 52.34 109 LEU A C 1
ATOM 870 O O . LEU A 1 109 ? -32.130 27.014 70.972 1.00 52.34 109 LEU A O 1
ATOM 874 N N . GLY A 1 110 ? -29.949 26.780 70.451 1.00 55.56 110 GLY A N 1
ATOM 875 C CA . GLY A 1 110 ? -29.407 27.282 71.720 1.00 55.56 110 GLY A CA 1
ATOM 876 C C . GLY A 1 110 ? -28.370 26.395 72.417 1.00 55.56 110 GLY A C 1
ATOM 877 O O . GLY A 1 110 ? -27.678 26.902 73.289 1.00 55.56 110 GLY A O 1
ATOM 878 N N . ASN A 1 111 ? -28.202 25.125 72.023 1.00 53.22 111 ASN A N 1
ATOM 879 C CA . ASN A 1 111 ? -27.174 24.239 72.590 1.00 53.22 111 ASN A CA 1
ATOM 880 C C . ASN A 1 111 ? -26.162 23.801 71.524 1.00 53.22 111 ASN A C 1
ATOM 882 O O . ASN A 1 111 ? -26.533 23.328 70.452 1.00 53.22 111 ASN A O 1
ATOM 886 N N . SER A 1 112 ? -24.871 23.915 71.844 1.00 50.62 112 SER A N 1
ATOM 887 C CA . SER A 1 112 ? -23.731 23.619 70.960 1.00 50.62 112 SER A CA 1
ATOM 888 C C . SER A 1 112 ? -23.507 22.124 70.688 1.00 50.62 112 SER A C 1
ATOM 890 O O . SER A 1 112 ? -22.576 21.772 69.968 1.00 50.62 112 SER A O 1
ATOM 892 N N . PHE A 1 113 ? -24.351 21.244 71.236 1.00 55.12 113 PHE A N 1
ATOM 893 C CA . PHE A 1 113 ? -24.267 19.799 71.048 1.00 55.12 113 PHE A CA 1
ATOM 894 C C . PHE A 1 113 ? -25.626 19.241 70.598 1.00 55.12 113 PHE A C 1
ATOM 896 O O . PHE A 1 113 ? -26.618 19.416 71.311 1.00 55.12 113 PHE A O 1
ATOM 903 N N . PRO A 1 114 ? -25.706 18.578 69.428 1.00 59.91 114 PRO A N 1
ATOM 904 C CA . PRO A 1 114 ? -26.938 17.939 68.982 1.00 59.91 114 PRO A CA 1
ATOM 905 C C . PRO A 1 114 ? -27.305 16.790 69.928 1.00 59.91 114 PRO A C 1
ATOM 907 O O . PRO A 1 114 ? -26.466 15.948 70.242 1.00 59.91 114 PRO A O 1
ATOM 910 N N . ILE A 1 115 ? -28.567 16.732 70.357 1.00 66.56 115 ILE A N 1
ATOM 911 C CA . ILE A 1 115 ? -29.094 15.590 71.117 1.00 66.56 115 ILE A CA 1
ATOM 912 C C . ILE A 1 115 ? -29.461 14.491 70.115 1.00 66.56 115 ILE A C 1
ATOM 914 O O . ILE A 1 115 ? -30.152 14.755 69.129 1.00 66.56 115 ILE A O 1
ATOM 918 N N . THR A 1 116 ? -28.998 13.263 70.337 1.00 72.94 116 THR A N 1
ATOM 919 C CA . THR A 1 116 ? -29.321 12.120 69.470 1.00 72.94 116 THR A CA 1
ATOM 920 C C . THR A 1 116 ? -30.764 11.675 69.692 1.00 72.94 116 THR A C 1
ATOM 922 O O . THR A 1 116 ? -31.186 11.485 70.831 1.00 72.94 116 THR A O 1
ATOM 925 N N . VAL A 1 117 ? -31.511 11.490 68.602 1.00 80.75 117 VAL A N 1
ATOM 926 C CA . VAL A 1 117 ? -32.872 10.931 68.648 1.00 80.75 117 VAL A CA 1
ATOM 927 C C . VAL A 1 117 ? -32.786 9.429 68.949 1.00 80.75 117 VAL A C 1
ATOM 929 O O . VAL A 1 117 ? -31.978 8.728 68.333 1.00 80.75 117 VAL A O 1
ATOM 932 N N . LYS A 1 118 ? -33.621 8.910 69.858 1.00 85.62 118 LYS A N 1
ATOM 933 C CA . LYS A 1 118 ? -33.658 7.483 70.234 1.00 85.62 118 LYS A CA 1
ATOM 934 C C . LYS A 1 118 ? -34.126 6.617 69.064 1.00 85.62 118 LYS A C 1
ATOM 936 O O . LYS A 1 118 ? -35.319 6.384 68.860 1.00 85.62 118 LYS A O 1
ATOM 941 N N . THR A 1 119 ? -33.158 6.122 68.305 1.00 89.00 119 THR A N 1
ATOM 942 C CA . THR A 1 119 ? -33.356 5.243 67.151 1.00 89.00 119 THR A CA 1
ATOM 943 C C . THR A 1 119 ? -32.411 4.050 67.236 1.00 89.00 119 THR A C 1
ATOM 945 O O . THR A 1 119 ? -31.276 4.176 67.689 1.00 89.00 119 THR A O 1
ATOM 948 N N . GLU A 1 120 ? -32.881 2.895 66.784 1.00 90.69 120 GLU A N 1
ATOM 949 C CA . GLU A 1 120 ? -32.053 1.727 66.485 1.00 90.69 120 GLU A CA 1
ATOM 950 C C . GLU A 1 120 ? -32.034 1.559 64.969 1.00 90.69 120 GLU A C 1
ATOM 952 O O . GLU A 1 120 ? -33.052 1.767 64.308 1.00 90.69 120 GLU A O 1
ATOM 957 N N . HIS A 1 121 ? -30.891 1.200 64.393 1.00 92.44 121 HIS A N 1
ATOM 958 C CA . HIS A 1 121 ? -30.838 0.906 62.969 1.00 92.44 121 HIS A CA 1
ATOM 959 C C . HIS A 1 121 ? -29.915 -0.265 62.666 1.00 92.44 121 HIS A C 1
ATOM 961 O O . HIS A 1 121 ? -28.912 -0.481 63.341 1.00 92.44 121 HIS A O 1
ATOM 967 N N . THR A 1 122 ? -30.258 -1.009 61.622 1.00 93.75 122 THR A N 1
ATOM 968 C CA . THR A 1 122 ? -29.399 -2.039 61.039 1.00 93.75 122 THR A CA 1
ATOM 969 C C . THR A 1 122 ? -29.213 -1.740 59.563 1.00 93.75 122 THR A C 1
ATOM 971 O O . THR A 1 122 ? -30.178 -1.493 58.841 1.00 93.75 122 THR A O 1
ATOM 974 N N . ILE A 1 123 ? -27.954 -1.714 59.128 1.00 93.50 123 ILE A N 1
ATOM 975 C CA . ILE A 1 123 ? -27.573 -1.557 57.725 1.00 93.50 123 ILE A CA 1
ATOM 976 C C . ILE A 1 123 ? -27.046 -2.902 57.246 1.00 93.50 123 ILE A C 1
ATOM 978 O O . ILE A 1 123 ? -26.119 -3.457 57.835 1.00 93.50 123 ILE A O 1
ATOM 982 N N . THR A 1 124 ? -27.609 -3.413 56.158 1.00 90.00 124 THR A N 1
ATOM 983 C CA . THR A 1 124 ? -27.129 -4.630 55.504 1.00 90.00 124 THR A CA 1
ATOM 984 C C . THR A 1 124 ? -26.783 -4.297 54.061 1.00 90.00 124 THR A C 1
ATOM 986 O O . THR A 1 124 ? -27.646 -3.936 53.264 1.00 90.00 124 THR A O 1
ATOM 989 N N . ASN A 1 125 ? -25.496 -4.392 53.730 1.00 87.31 125 ASN A N 1
ATOM 990 C CA . ASN A 1 125 ? -25.008 -4.299 52.359 1.00 87.31 125 ASN A CA 1
ATOM 991 C C . ASN A 1 125 ? -24.729 -5.716 51.868 1.00 87.31 125 ASN A C 1
ATOM 993 O O . ASN A 1 125 ? -23.923 -6.426 52.465 1.00 87.31 125 ASN A O 1
ATOM 997 N N . TYR A 1 126 ? -25.393 -6.121 50.795 1.00 82.69 126 TYR A N 1
ATOM 998 C CA . TYR A 1 126 ? -25.224 -7.446 50.218 1.00 82.69 126 TYR A CA 1
ATOM 999 C C . TYR A 1 126 ? -24.063 -7.419 49.210 1.00 82.69 126 TYR A C 1
ATOM 1001 O O . TYR A 1 126 ? -23.911 -6.462 48.445 1.00 82.69 126 TYR A O 1
ATOM 1009 N N . GLU A 1 127 ? -23.219 -8.451 49.208 1.00 70.19 127 GLU A N 1
ATOM 1010 C CA . GLU A 1 127 ? -22.115 -8.551 48.250 1.00 70.19 127 GLU A CA 1
ATOM 1011 C C . GLU A 1 127 ? -22.595 -9.096 46.903 1.00 70.19 127 GLU A C 1
ATOM 1013 O O . GLU A 1 127 ? -23.245 -10.137 46.830 1.00 70.19 127 GLU A O 1
ATOM 1018 N N . PHE A 1 128 ? -22.247 -8.395 45.821 1.00 70.56 128 PHE A N 1
ATOM 1019 C CA . PHE A 1 128 ? -22.573 -8.804 44.459 1.00 70.56 128 PHE A CA 1
ATOM 1020 C C . PHE A 1 128 ? -21.404 -8.571 43.514 1.00 70.56 128 PHE A C 1
ATOM 1022 O O . PHE A 1 128 ? -20.720 -7.546 43.567 1.00 70.56 128 PHE A O 1
ATOM 1029 N N . VAL A 1 129 ? -21.241 -9.497 42.574 1.00 74.38 129 VAL A N 1
ATOM 1030 C CA . VAL A 1 129 ? -20.354 -9.318 41.429 1.00 74.38 129 VAL A CA 1
ATOM 1031 C C . VAL A 1 129 ? -21.115 -8.533 40.357 1.00 74.38 129 VAL A C 1
ATOM 1033 O O . VAL A 1 129 ? -22.137 -8.975 39.827 1.00 74.38 129 VAL A O 1
ATOM 1036 N N . LEU A 1 130 ? -20.641 -7.323 40.058 1.00 80.44 130 LEU A N 1
ATOM 1037 C CA . LEU A 1 130 ? -21.169 -6.516 38.955 1.00 80.44 130 LEU A CA 1
ATOM 1038 C C . LEU A 1 130 ? -20.769 -7.136 37.615 1.00 80.44 130 LEU A C 1
ATOM 1040 O O . LEU A 1 130 ? -19.599 -7.466 37.427 1.00 80.44 130 LEU A O 1
ATOM 1044 N N . LEU A 1 131 ? -21.710 -7.228 36.674 1.00 85.19 131 LEU A N 1
ATOM 1045 C CA . LEU A 1 131 ? -21.447 -7.647 35.301 1.00 85.19 131 LEU A CA 1
ATOM 1046 C C . LEU A 1 131 ? -20.506 -6.637 34.656 1.00 85.19 131 LEU A C 1
ATOM 1048 O O . LEU A 1 131 ? -20.808 -5.446 34.585 1.00 85.19 131 LEU A O 1
ATOM 1052 N N . LYS A 1 132 ? -19.364 -7.121 34.185 1.00 89.50 132 LYS A N 1
ATOM 1053 C CA . LYS A 1 132 ? -18.368 -6.346 33.454 1.00 89.50 132 LYS A CA 1
ATOM 1054 C C . LYS A 1 132 ? -17.870 -7.180 32.288 1.00 89.50 132 LYS A C 1
ATOM 1056 O O . LYS A 1 132 ? -17.570 -8.361 32.454 1.00 89.50 132 LYS A O 1
ATOM 1061 N N . LEU A 1 133 ? -17.777 -6.554 31.121 1.00 92.56 133 LEU A N 1
ATOM 1062 C CA . LEU A 1 133 ? -17.140 -7.168 29.963 1.00 92.56 133 LEU A CA 1
ATOM 1063 C C . LEU A 1 133 ? -15.628 -7.127 30.175 1.00 92.56 133 LEU A C 1
ATOM 1065 O O . LEU A 1 133 ? -15.078 -6.090 30.540 1.00 92.56 133 LEU A O 1
ATOM 1069 N N . THR A 1 134 ? -14.979 -8.272 30.010 1.00 93.31 134 THR A N 1
ATOM 1070 C CA . THR A 1 134 ? -13.543 -8.447 30.254 1.00 93.31 134 THR A CA 1
ATOM 1071 C C . THR A 1 134 ? -12.747 -8.371 28.962 1.00 93.31 134 THR A C 1
ATOM 1073 O O . THR A 1 134 ? -11.637 -7.849 28.965 1.00 93.31 134 THR A O 1
ATOM 1076 N N . ALA A 1 135 ? -13.313 -8.850 27.851 1.00 93.81 135 ALA A N 1
ATOM 1077 C CA . ALA A 1 135 ? -12.677 -8.799 26.542 1.00 93.81 135 ALA A CA 1
ATOM 1078 C C . ALA A 1 135 ? -13.708 -8.805 25.408 1.00 93.81 135 ALA A C 1
ATOM 1080 O O . ALA A 1 135 ? -14.779 -9.409 25.517 1.00 93.81 135 ALA A O 1
ATOM 1081 N N . VAL A 1 136 ? -13.339 -8.174 24.294 1.00 94.69 136 VAL A N 1
ATOM 1082 C CA . VAL A 1 136 ? -14.026 -8.284 23.004 1.00 94.69 136 VAL A CA 1
ATOM 1083 C C . VAL A 1 136 ? -12.978 -8.677 21.969 1.00 94.69 136 VAL A C 1
ATOM 1085 O O . VAL A 1 136 ? -12.049 -7.919 21.704 1.00 94.69 136 VAL A O 1
ATOM 1088 N N . GLU A 1 137 ? -13.110 -9.875 21.412 1.00 94.81 137 GLU A N 1
ATOM 1089 C CA . GLU A 1 137 ? -12.183 -10.448 20.437 1.00 94.81 137 GLU A CA 1
ATOM 1090 C C . GLU A 1 137 ? -12.866 -10.534 19.065 1.00 94.81 137 GLU A C 1
ATOM 1092 O O . GLU A 1 137 ? -13.988 -11.035 18.945 1.00 94.81 137 GLU A O 1
ATOM 1097 N N . LEU A 1 138 ? -12.177 -10.067 18.022 1.00 94.19 138 LEU A N 1
ATOM 1098 C CA . LEU A 1 138 ? -12.590 -10.241 16.629 1.00 94.19 138 LEU A CA 1
ATOM 1099 C C . LEU A 1 138 ? -11.832 -11.425 16.029 1.00 94.19 138 LEU A C 1
ATOM 1101 O O . LEU A 1 138 ? -10.603 -11.435 16.013 1.00 94.19 138 LEU A O 1
ATOM 1105 N N . ILE A 1 139 ? -12.568 -12.414 15.534 1.00 94.06 139 ILE A N 1
ATOM 1106 C CA . ILE A 1 139 ? -12.047 -13.705 15.078 1.00 94.06 139 ILE A CA 1
ATOM 1107 C C . ILE A 1 139 ? -12.536 -13.954 13.637 1.00 94.06 139 ILE A C 1
ATOM 1109 O O . ILE A 1 139 ? -13.628 -13.497 13.270 1.00 94.06 139 ILE A O 1
ATOM 1113 N N . PRO A 1 140 ? -11.764 -14.668 12.791 1.00 93.12 140 PRO A N 1
ATOM 1114 C CA . PRO A 1 140 ? -12.240 -15.114 11.485 1.00 93.12 140 PRO A CA 1
ATOM 1115 C C . PRO A 1 140 ? -13.590 -15.838 11.567 1.00 93.12 140 PRO A C 1
ATOM 1117 O O . PRO A 1 140 ? -13.773 -16.768 12.352 1.00 93.12 140 PRO A O 1
ATOM 1120 N N . SER A 1 141 ? -14.538 -15.410 10.733 1.00 93.38 141 SER A N 1
ATOM 1121 C CA . SER A 1 141 ? -15.806 -16.117 10.525 1.00 93.38 141 SER A CA 1
ATOM 1122 C C . SER A 1 141 ? -15.663 -17.157 9.406 1.00 93.38 141 SER A C 1
ATOM 1124 O O . SER A 1 141 ? -14.682 -17.158 8.663 1.00 93.38 141 SER A O 1
ATOM 1126 N N . SER A 1 142 ? -16.683 -17.995 9.213 1.00 90.94 142 SER A N 1
ATOM 1127 C CA . SER A 1 142 ? -16.787 -18.903 8.058 1.00 90.94 142 SER A CA 1
ATOM 1128 C C . SER A 1 142 ? -16.857 -18.156 6.718 1.00 90.94 142 SER A C 1
ATOM 1130 O O . SER A 1 142 ? -16.539 -18.717 5.670 1.00 90.94 142 SER A O 1
ATOM 1132 N N . ARG A 1 143 ? -17.256 -16.875 6.738 1.00 91.50 143 ARG A N 1
ATOM 1133 C CA . ARG A 1 143 ? -17.337 -15.987 5.566 1.00 91.50 143 ARG A CA 1
ATOM 1134 C C . ARG A 1 143 ? -16.498 -14.720 5.782 1.00 91.50 143 ARG A C 1
ATOM 1136 O O . ARG A 1 143 ? -17.070 -13.624 5.819 1.00 91.50 143 ARG A O 1
ATOM 1143 N N . PRO A 1 144 ? -15.161 -14.824 5.879 1.00 91.44 144 PRO A N 1
ATOM 1144 C CA . PRO A 1 144 ? -14.299 -13.771 6.429 1.00 91.44 144 PRO A CA 1
ATOM 1145 C C . PRO A 1 144 ? -14.331 -12.457 5.635 1.00 91.44 144 PRO A C 1
ATOM 1147 O O . PRO A 1 144 ? -14.142 -11.381 6.197 1.00 91.44 144 PRO A O 1
ATOM 1150 N N . CYS A 1 145 ? -14.642 -12.505 4.336 1.00 90.19 145 CYS A N 1
ATOM 1151 C CA . CYS A 1 145 ? -14.783 -11.303 3.508 1.00 90.19 145 CYS A CA 1
ATOM 1152 C C . CYS A 1 145 ? -16.059 -10.499 3.755 1.00 90.19 145 CYS A C 1
ATOM 1154 O O . CYS A 1 145 ? -16.153 -9.363 3.310 1.00 90.19 145 CYS A O 1
ATOM 1156 N N . THR A 1 146 ? -17.058 -11.066 4.427 1.00 91.06 146 THR A N 1
ATOM 1157 C CA . THR A 1 146 ? -18.362 -10.411 4.635 1.00 91.06 146 THR A CA 1
ATOM 1158 C C . THR A 1 146 ? -18.725 -10.301 6.106 1.00 91.06 146 THR A C 1
ATOM 1160 O O . THR A 1 146 ? -19.327 -9.305 6.501 1.00 91.06 146 THR A O 1
ATOM 1163 N N . HIS A 1 147 ? -18.320 -11.290 6.902 1.00 92.25 147 HIS A N 1
ATOM 1164 C CA . HIS A 1 147 ? -18.643 -11.409 8.311 1.00 92.25 147 HIS A CA 1
ATOM 1165 C C . HIS A 1 147 ? -17.375 -11.569 9.148 1.00 92.25 147 HIS A C 1
ATOM 1167 O O . HIS A 1 147 ? -16.379 -12.133 8.692 1.00 92.25 147 HIS A O 1
ATOM 1173 N N . LEU A 1 148 ? -17.446 -11.101 10.388 1.00 93.81 148 LEU A N 1
ATOM 1174 C CA . LEU A 1 148 ? -16.491 -11.396 11.449 1.00 93.81 148 LEU A CA 1
ATOM 1175 C C . LEU A 1 148 ? -17.223 -12.079 12.587 1.00 93.81 148 LEU A C 1
ATOM 1177 O O . LEU A 1 148 ? -18.385 -11.770 12.848 1.00 93.81 148 LEU A O 1
ATOM 1181 N N . ARG A 1 149 ? -16.526 -12.974 13.277 1.00 94.50 149 ARG A N 1
ATOM 1182 C CA . ARG A 1 149 ? -17.030 -13.555 14.508 1.00 94.50 149 ARG A CA 1
ATOM 1183 C C . ARG A 1 149 ? -16.576 -12.689 15.666 1.00 94.50 149 ARG A C 1
ATOM 1185 O O . ARG A 1 149 ? -15.381 -12.455 15.830 1.00 94.50 149 ARG A O 1
ATOM 1192 N N . VAL A 1 150 ? -17.522 -12.209 16.459 1.00 94.69 150 VAL A N 1
ATOM 1193 C CA . VAL A 1 150 ? -17.235 -11.457 17.679 1.00 94.69 150 VAL A CA 1
ATOM 1194 C C . VAL A 1 150 ? -17.395 -12.400 18.853 1.00 94.69 150 VAL A C 1
ATOM 1196 O O . VAL A 1 150 ? -18.458 -12.998 19.016 1.00 94.69 150 VAL A O 1
ATOM 1199 N N . ARG A 1 151 ? -16.356 -12.509 19.679 1.00 95.06 151 ARG A N 1
ATOM 1200 C CA . ARG A 1 151 ? -16.415 -13.182 20.974 1.00 95.06 151 ARG A CA 1
ATOM 1201 C C . ARG A 1 151 ? -16.354 -12.131 22.071 1.00 95.06 151 ARG A C 1
ATOM 1203 O O . ARG A 1 151 ? -15.351 -11.437 22.213 1.00 95.06 151 ARG A O 1
ATOM 1210 N N . VAL A 1 152 ? -17.417 -12.028 22.857 1.00 95.94 152 VAL A N 1
ATOM 1211 C CA . VAL A 1 152 ? -17.470 -11.141 24.025 1.00 95.94 152 VAL A C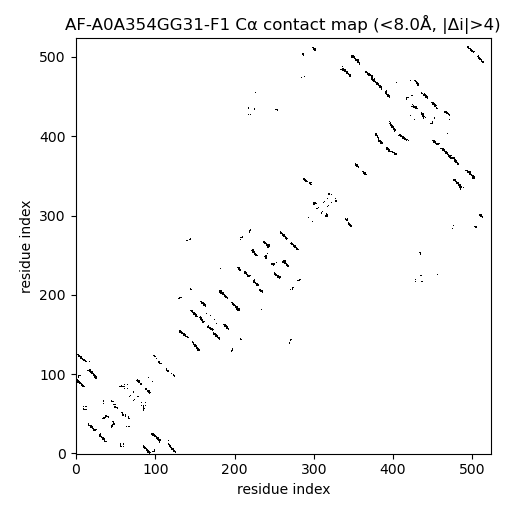A 1
ATOM 1212 C C . VAL A 1 152 ? -17.378 -11.991 25.282 1.00 95.94 152 VAL A C 1
ATOM 1214 O O . VAL A 1 152 ? -18.166 -12.921 25.435 1.00 95.94 152 VAL A O 1
ATOM 1217 N N . LYS A 1 153 ? -16.438 -11.668 26.173 1.00 95.75 153 LYS A N 1
ATOM 1218 C CA . LYS A 1 153 ? -16.255 -12.308 27.483 1.00 95.75 153 LYS A CA 1
ATOM 1219 C C . LYS A 1 153 ? -16.667 -11.353 28.599 1.00 95.75 153 LYS A C 1
ATOM 1221 O O . LYS A 1 153 ? -16.489 -10.138 28.482 1.00 95.75 153 LYS A O 1
ATOM 1226 N N . ALA A 1 154 ? -17.192 -11.900 29.684 1.00 94.62 154 ALA A N 1
ATOM 1227 C CA . ALA A 1 154 ? -17.541 -11.178 30.896 1.00 94.62 154 ALA A CA 1
ATOM 1228 C C . ALA A 1 154 ? -16.940 -11.856 32.132 1.00 94.62 154 ALA A C 1
ATOM 1230 O O . ALA A 1 154 ? -16.424 -12.965 32.068 1.00 94.62 154 ALA A O 1
ATOM 1231 N N . ASN A 1 155 ? -16.998 -11.177 33.274 1.00 91.94 155 ASN A N 1
ATOM 1232 C CA . ASN A 1 155 ? -16.562 -11.722 34.564 1.00 91.94 155 ASN A CA 1
ATOM 1233 C C . ASN A 1 155 ? -17.583 -12.676 35.219 1.00 91.94 155 ASN A C 1
ATOM 1235 O O . ASN A 1 155 ? -17.329 -13.175 36.311 1.00 91.94 155 ASN A O 1
ATOM 1239 N N . GLN A 1 156 ? -18.748 -12.871 34.599 1.00 91.19 156 GLN A N 1
ATOM 1240 C CA . GLN A 1 156 ? -19.807 -13.777 35.043 1.00 91.19 156 GLN A CA 1
ATOM 1241 C C . GLN A 1 156 ? -20.695 -14.187 33.858 1.00 91.19 156 GLN A C 1
ATOM 1243 O O . GLN A 1 156 ? -20.581 -13.620 32.771 1.00 91.19 156 GLN A O 1
ATOM 1248 N N . VAL A 1 157 ? -21.605 -15.143 34.075 1.00 91.81 157 VAL A N 1
ATOM 1249 C CA . VAL A 1 157 ? -22.495 -15.685 33.035 1.00 91.81 157 VAL A CA 1
ATOM 1250 C C . VAL A 1 157 ? -23.321 -14.589 32.355 1.00 91.81 157 VAL A C 1
ATOM 1252 O O . VAL A 1 157 ? -24.039 -13.816 32.999 1.00 91.81 157 VAL A O 1
ATOM 1255 N N . ILE A 1 158 ? -23.262 -14.572 31.024 1.00 92.25 158 ILE A N 1
ATOM 1256 C CA . ILE A 1 158 ? -24.129 -13.766 30.169 1.00 92.25 158 ILE A CA 1
ATOM 1257 C C . ILE A 1 158 ? -25.371 -14.606 29.882 1.00 92.25 158 ILE A C 1
ATOM 1259 O O . ILE A 1 158 ? -25.290 -15.558 29.118 1.00 92.25 158 ILE A O 1
ATOM 1263 N N . LYS A 1 159 ? -26.525 -14.268 30.464 1.00 91.94 159 LYS A N 1
ATOM 1264 C CA . LYS A 1 159 ? -27.771 -15.034 30.279 1.00 91.94 159 LYS A CA 1
ATOM 1265 C C . LYS A 1 159 ? -28.462 -14.709 28.961 1.00 91.94 159 LYS A C 1
ATOM 1267 O O . LYS A 1 159 ? -29.002 -15.596 28.294 1.00 91.94 159 LYS A O 1
ATOM 1272 N N . ARG A 1 160 ? -28.493 -13.422 28.611 1.00 92.75 160 ARG A N 1
ATOM 1273 C CA . ARG A 1 160 ? -29.179 -12.924 27.417 1.00 92.75 160 ARG A CA 1
ATOM 1274 C C . ARG A 1 160 ? -28.388 -11.816 26.739 1.00 92.75 160 ARG A C 1
ATOM 1276 O O . ARG A 1 160 ? -27.860 -10.933 27.403 1.00 92.75 160 ARG A O 1
ATOM 1283 N N . VAL A 1 161 ? -28.382 -11.820 25.415 1.00 94.44 161 VAL A N 1
ATOM 1284 C CA . VAL A 1 161 ? -27.928 -10.709 24.571 1.00 94.44 161 VAL A CA 1
ATOM 1285 C C . VAL A 1 161 ? -29.149 -10.152 23.855 1.00 94.44 161 VAL A C 1
ATOM 1287 O O . VAL A 1 161 ? -29.960 -10.917 23.341 1.00 94.44 161 VAL A O 1
ATOM 1290 N N . THR A 1 162 ? -29.315 -8.831 23.850 1.00 92.56 162 THR A N 1
ATOM 1291 C CA . THR A 1 162 ? -30.414 -8.156 23.136 1.00 92.56 162 THR A CA 1
ATOM 1292 C C . THR A 1 162 ? -29.938 -7.445 21.876 1.00 92.56 162 THR A C 1
ATOM 1294 O O . THR A 1 162 ? -30.731 -7.244 20.958 1.00 92.56 162 THR A O 1
ATOM 1297 N N . ARG A 1 163 ? -28.653 -7.071 21.811 1.00 91.25 163 ARG A N 1
ATOM 1298 C CA . ARG A 1 163 ? -28.009 -6.476 20.635 1.00 91.25 163 ARG A CA 1
ATOM 1299 C C . ARG A 1 163 ? -26.567 -6.969 20.488 1.00 91.25 163 ARG A C 1
ATOM 1301 O O . ARG A 1 163 ? -25.901 -7.120 21.511 1.00 91.25 163 ARG A O 1
ATOM 1308 N N . PRO A 1 164 ? -26.052 -7.135 19.255 1.00 88.88 164 PRO A N 1
ATOM 1309 C CA . PRO A 1 164 ? -26.731 -6.892 17.973 1.00 88.88 164 PRO A CA 1
ATOM 1310 C C . PRO A 1 164 ? -27.706 -8.003 17.559 1.00 88.88 164 PRO A C 1
ATOM 1312 O O . PRO A 1 164 ? -28.630 -7.735 16.799 1.00 88.88 164 PRO A O 1
ATOM 1315 N N . THR A 1 165 ? -27.548 -9.205 18.110 1.00 88.62 165 THR A N 1
ATOM 1316 C CA . THR A 1 165 ? -28.409 -10.365 17.849 1.00 88.62 165 THR A CA 1
ATOM 1317 C C . THR A 1 165 ? -28.993 -10.866 19.161 1.00 88.62 165 THR A C 1
ATOM 1319 O O . THR A 1 165 ? -28.322 -10.836 20.194 1.00 88.62 165 THR A O 1
ATOM 1322 N N . VAL A 1 166 ? -30.243 -11.331 19.131 1.00 93.00 166 VAL A N 1
ATOM 1323 C CA . VAL A 1 166 ? -30.889 -11.892 20.318 1.00 93.00 166 VAL A CA 1
ATOM 1324 C C . VAL A 1 166 ? -30.348 -13.294 20.585 1.00 93.00 166 VAL A C 1
ATOM 1326 O O . VAL A 1 166 ? -30.538 -14.198 19.777 1.00 93.00 166 VAL A O 1
ATOM 1329 N N . ILE A 1 167 ? -29.702 -13.473 21.736 1.00 91.44 167 ILE A N 1
ATOM 1330 C CA . ILE A 1 167 ? -29.255 -14.775 22.246 1.00 91.44 167 ILE A CA 1
ATOM 1331 C C . ILE A 1 167 ? -29.913 -14.964 23.605 1.00 91.44 167 ILE A C 1
ATOM 1333 O O . ILE A 1 167 ? -29.748 -14.120 24.481 1.00 91.44 167 ILE A O 1
ATOM 1337 N N . ASN A 1 168 ? -30.658 -16.051 23.790 1.00 91.44 168 ASN A N 1
ATOM 1338 C CA . ASN A 1 168 ? -31.357 -16.351 25.039 1.00 91.44 168 ASN A CA 1
ATOM 1339 C C . ASN A 1 168 ? -30.788 -17.613 25.688 1.00 91.44 168 ASN A C 1
ATOM 1341 O O . ASN A 1 168 ? -30.287 -18.494 24.995 1.00 91.44 168 ASN A O 1
ATOM 1345 N N . ASN A 1 169 ? -30.946 -17.718 27.009 1.00 89.12 169 ASN A N 1
ATOM 1346 C CA . ASN A 1 169 ? -30.587 -18.898 27.802 1.00 89.12 169 ASN A CA 1
ATOM 1347 C C . ASN A 1 169 ? -29.118 -19.323 27.661 1.00 89.12 169 ASN A C 1
ATOM 1349 O O . ASN A 1 169 ? -28.803 -20.510 27.756 1.00 89.12 169 ASN A O 1
ATOM 1353 N N . ASN A 1 170 ? -28.220 -18.361 27.450 1.00 90.75 170 ASN A N 1
ATOM 1354 C CA . ASN A 1 170 ? -26.795 -18.640 27.440 1.00 90.75 170 ASN A CA 1
ATOM 1355 C C . ASN A 1 170 ? -26.317 -18.943 28.871 1.00 90.75 170 ASN A C 1
ATOM 1357 O O . ASN A 1 170 ? -26.760 -18.315 29.833 1.00 90.75 170 ASN A O 1
ATOM 1361 N N . LYS A 1 171 ? -25.465 -19.961 29.014 1.00 90.69 171 LYS A N 1
ATOM 1362 C CA . LYS A 1 171 ? -25.005 -20.478 30.319 1.00 90.69 171 LYS A CA 1
ATOM 1363 C C . LYS A 1 171 ? -23.513 -20.253 30.564 1.00 90.69 171 LYS A C 1
ATOM 1365 O O . LYS A 1 171 ? -22.971 -20.746 31.545 1.00 90.69 171 LYS A O 1
ATOM 1370 N N . THR A 1 172 ? -22.852 -19.534 29.667 1.00 93.00 172 THR A N 1
ATOM 1371 C CA . THR A 1 172 ? -21.414 -19.264 29.700 1.00 93.00 172 THR A CA 1
ATOM 1372 C C . THR A 1 172 ? -21.144 -17.798 30.022 1.00 93.00 172 THR A C 1
ATOM 1374 O O . THR A 1 172 ? -21.999 -16.923 29.873 1.00 93.00 172 THR A O 1
ATOM 1377 N N . ASP A 1 173 ? -19.924 -17.518 30.458 1.00 91.19 173 ASP A N 1
ATOM 1378 C CA . ASP A 1 173 ? -19.371 -16.175 30.661 1.00 91.19 173 ASP A CA 1
ATOM 1379 C C . ASP A 1 173 ? -18.963 -15.482 29.348 1.00 91.19 173 ASP A C 1
ATOM 1381 O O . ASP A 1 173 ? -18.594 -14.309 29.347 1.00 91.19 173 ASP A O 1
ATOM 1385 N N . PHE A 1 174 ? -19.070 -16.181 28.217 1.00 94.75 174 PHE A N 1
ATOM 1386 C CA . PHE A 1 174 ? -18.827 -15.636 26.890 1.00 94.75 174 PHE A CA 1
ATOM 1387 C C . PHE A 1 174 ? -19.993 -15.881 25.935 1.00 94.75 174 PHE A C 1
ATOM 1389 O O . PHE A 1 174 ? -20.763 -16.826 26.098 1.00 94.75 174 PHE A O 1
ATOM 1396 N N . VAL A 1 175 ? -20.091 -15.045 24.905 1.00 95.25 175 VAL A N 1
ATOM 1397 C CA . VAL A 1 175 ? -21.017 -15.211 23.780 1.00 95.25 175 VAL A CA 1
ATOM 1398 C C . VAL A 1 175 ? -20.289 -14.988 22.465 1.00 95.25 175 VAL A C 1
ATOM 1400 O O . VAL A 1 175 ? -19.402 -14.138 22.369 1.00 95.25 175 VAL A O 1
ATOM 1403 N N . GLU A 1 176 ? -20.693 -15.739 21.446 1.00 94.81 176 GLU A N 1
ATOM 1404 C CA . GLU A 1 176 ? -20.197 -15.592 20.082 1.00 94.81 176 GLU A CA 1
ATOM 1405 C C . GLU A 1 176 ? -21.345 -15.325 19.120 1.00 94.81 176 GLU A C 1
ATOM 1407 O O . GLU A 1 176 ? -22.403 -15.947 19.203 1.00 94.81 176 GLU A O 1
ATOM 1412 N N . PHE A 1 177 ? -21.128 -14.404 18.190 1.00 93.06 177 PHE A N 1
ATOM 1413 C CA . PHE A 1 177 ? -22.062 -14.130 17.106 1.00 93.06 177 PHE A CA 1
ATOM 1414 C C . PHE A 1 177 ? -21.313 -13.575 15.897 1.00 93.06 177 PHE A C 1
ATOM 1416 O O . PHE A 1 177 ? -20.263 -12.942 16.028 1.00 93.06 177 PHE A O 1
ATOM 1423 N N . ASP A 1 178 ? -21.856 -13.816 14.708 1.00 93.19 178 ASP A N 1
ATOM 1424 C CA . ASP A 1 178 ? -21.321 -13.257 13.472 1.00 93.19 178 ASP A CA 1
ATOM 1425 C C . ASP A 1 178 ? -21.930 -11.864 13.219 1.00 93.19 178 ASP A C 1
ATOM 1427 O O . ASP A 1 178 ? -23.135 -11.654 13.374 1.00 93.19 178 ASP A O 1
ATOM 1431 N N . VAL A 1 179 ? -21.093 -10.903 12.826 1.00 93.50 179 VAL A N 1
ATOM 1432 C CA . VAL A 1 179 ? -21.491 -9.539 12.443 1.00 93.50 179 VAL A CA 1
ATOM 1433 C C . VAL A 1 179 ? -21.007 -9.212 11.041 1.00 93.50 179 VAL A C 1
ATOM 1435 O O . VAL A 1 179 ? -19.958 -9.688 10.610 1.00 93.50 179 VAL A O 1
ATOM 1438 N N . LEU A 1 180 ? -21.750 -8.364 10.331 1.00 92.56 180 LEU A N 1
ATOM 1439 C CA . LEU A 1 180 ? -21.317 -7.829 9.043 1.00 92.56 180 LEU A CA 1
ATOM 1440 C C . LEU A 1 180 ? -20.143 -6.865 9.227 1.00 92.56 180 LEU A C 1
ATOM 1442 O O . LEU A 1 180 ? -20.150 -6.026 10.125 1.00 92.56 180 LEU A O 1
ATOM 1446 N N . ARG A 1 181 ? -19.167 -6.942 8.322 1.00 91.81 181 ARG A N 1
ATOM 1447 C CA . ARG A 1 181 ? -18.050 -5.992 8.251 1.00 91.81 181 ARG A CA 1
ATOM 1448 C C . ARG A 1 181 ? -18.536 -4.646 7.723 1.00 91.81 181 ARG A C 1
ATOM 1450 O O . ARG A 1 181 ? -18.579 -4.438 6.515 1.00 91.81 181 ARG A O 1
ATOM 1457 N N . SER A 1 182 ? -18.973 -3.761 8.609 1.00 84.19 182 SER A N 1
ATOM 1458 C CA . SER A 1 182 ? -19.608 -2.492 8.237 1.00 84.19 182 SER A CA 1
ATOM 1459 C C . SER A 1 182 ? -18.660 -1.294 8.219 1.00 84.19 182 SER A C 1
ATOM 1461 O O . SER A 1 182 ? -19.023 -0.277 7.637 1.00 84.19 182 SER A O 1
ATOM 1463 N N . GLY A 1 183 ? -17.482 -1.382 8.850 1.00 86.94 183 GLY A N 1
ATOM 1464 C CA . GLY A 1 183 ? -16.644 -0.199 9.076 1.00 86.94 183 GLY A CA 1
ATOM 1465 C C . GLY A 1 183 ? -17.158 0.745 10.158 1.00 86.94 183 GLY A C 1
ATOM 1466 O O . GLY A 1 183 ? -16.680 1.869 10.264 1.00 86.94 183 GLY A O 1
ATOM 1467 N N . GLN A 1 184 ? -18.183 0.332 10.903 1.00 89.56 184 GLN A N 1
ATOM 1468 C CA . GLN A 1 184 ? -18.874 1.155 11.889 1.00 89.56 184 GLN A CA 1
ATOM 1469 C C . GLN A 1 184 ? -18.841 0.493 13.263 1.00 89.56 184 GLN A C 1
ATOM 1471 O O . GLN A 1 184 ? -18.607 -0.712 13.387 1.00 89.56 184 GLN A O 1
ATOM 1476 N N . ASN A 1 185 ? -19.124 1.277 14.301 1.00 91.75 185 ASN A N 1
ATOM 1477 C CA . ASN A 1 185 ? -19.309 0.723 15.632 1.00 91.75 185 ASN A CA 1
ATOM 1478 C C . ASN A 1 185 ? -20.632 -0.039 15.756 1.00 91.75 185 ASN A C 1
ATOM 1480 O O . ASN A 1 185 ? -21.631 0.261 15.100 1.00 91.75 185 ASN A O 1
ATOM 1484 N N . ILE A 1 186 ? -20.634 -1.039 16.630 1.00 92.38 186 ILE A N 1
ATOM 1485 C CA . ILE A 1 186 ? -21.823 -1.800 16.996 1.00 92.38 186 ILE A CA 1
ATOM 1486 C C . ILE A 1 186 ? -22.043 -1.634 18.493 1.00 92.38 186 ILE A C 1
ATOM 1488 O O . ILE A 1 186 ? -21.099 -1.684 19.279 1.00 92.38 186 ILE A O 1
ATOM 1492 N N . ASN A 1 187 ? -23.300 -1.435 18.896 1.00 93.81 187 ASN A N 1
ATOM 1493 C CA . ASN A 1 187 ? -23.675 -1.439 20.304 1.00 93.81 187 ASN A CA 1
ATOM 1494 C C . ASN A 1 187 ? -24.060 -2.855 20.746 1.00 93.81 187 ASN A C 1
ATOM 1496 O O . ASN A 1 187 ? -25.034 -3.419 20.242 1.00 93.81 187 ASN A O 1
ATOM 1500 N N . PHE A 1 188 ? -23.325 -3.392 21.709 1.00 95.25 188 PHE A N 1
ATOM 1501 C CA . PHE A 1 188 ? -23.591 -4.673 22.340 1.00 95.25 188 PHE A CA 1
ATOM 1502 C C . PHE A 1 188 ? -24.290 -4.460 23.678 1.00 95.25 188 PHE A C 1
ATOM 1504 O O . PHE A 1 188 ? -23.844 -3.651 24.492 1.00 95.25 188 PHE A O 1
ATOM 1511 N N . ILE A 1 189 ? -25.394 -5.178 23.890 1.00 93.88 189 ILE A N 1
ATOM 1512 C CA . ILE A 1 189 ? -26.181 -5.108 25.124 1.00 93.88 189 ILE A CA 1
ATOM 1513 C C . ILE A 1 189 ? -26.445 -6.525 25.615 1.00 93.88 189 ILE A C 1
ATOM 1515 O O . ILE A 1 189 ? -27.043 -7.332 24.896 1.00 93.88 189 ILE A O 1
ATOM 1519 N N . CYS A 1 190 ? -26.051 -6.804 26.854 1.00 93.50 190 CYS A N 1
ATOM 1520 C CA . CYS A 1 190 ? -26.257 -8.097 27.492 1.00 93.50 190 CYS A CA 1
ATOM 1521 C C . CYS A 1 190 ? -26.832 -7.978 28.906 1.00 93.50 190 CYS A C 1
ATOM 1523 O O . CYS A 1 190 ? -26.836 -6.904 29.511 1.00 93.50 190 CYS A O 1
ATOM 1525 N N . GLU A 1 191 ? -27.353 -9.096 29.404 1.00 92.06 191 GLU A N 1
ATOM 1526 C CA . GLU A 1 191 ? -27.978 -9.237 30.711 1.00 92.06 191 GLU A CA 1
ATOM 1527 C C . GLU A 1 191 ? -27.447 -10.486 31.433 1.00 92.06 191 GLU A C 1
ATOM 1529 O O . GLU A 1 191 ? -27.342 -11.555 30.821 1.00 92.06 191 GLU A O 1
ATOM 1534 N N . SER A 1 192 ? -27.109 -10.360 32.720 1.00 88.75 192 SER A N 1
ATOM 1535 C CA . SER A 1 192 ? -26.689 -11.485 33.569 1.00 88.75 192 SER A CA 1
ATOM 1536 C C . SER A 1 192 ? -27.882 -12.286 34.095 1.00 88.75 192 SER A C 1
ATOM 1538 O O . SER A 1 192 ? -29.042 -11.905 33.929 1.00 88.75 192 SER A O 1
ATOM 1540 N N . GLU A 1 193 ? -27.614 -13.399 34.779 1.00 83.00 193 GLU A N 1
ATOM 1541 C CA . GLU A 1 193 ? -28.664 -14.182 35.437 1.00 83.00 193 GLU A CA 1
ATOM 1542 C C . GLU A 1 193 ? -29.416 -13.400 36.519 1.00 83.00 193 GLU A C 1
ATOM 1544 O O . GLU A 1 193 ? -30.634 -13.534 36.645 1.00 83.00 193 GLU A O 1
ATOM 1549 N N . ALA A 1 194 ? -28.708 -12.500 37.204 1.00 79.94 194 ALA A N 1
ATOM 1550 C CA . ALA A 1 194 ? -29.271 -11.583 38.185 1.00 79.94 194 ALA A CA 1
ATOM 1551 C C . ALA A 1 194 ? -30.027 -10.386 37.560 1.00 79.94 194 ALA A C 1
ATOM 1553 O O . ALA A 1 194 ? -30.449 -9.477 38.271 1.00 79.94 194 ALA A O 1
ATOM 1554 N N . GLY A 1 195 ? -30.186 -10.334 36.233 1.00 81.44 195 GLY A N 1
ATOM 1555 C CA . GLY A 1 195 ? -30.893 -9.249 35.544 1.00 81.44 195 GLY A CA 1
ATOM 1556 C C . GLY A 1 195 ? -30.096 -7.945 35.407 1.00 81.44 195 GLY A C 1
ATOM 1557 O O . GLY A 1 195 ? -30.655 -6.925 35.001 1.00 81.44 195 GLY A O 1
ATOM 1558 N N . GLN A 1 196 ? -28.796 -7.942 35.730 1.00 84.69 196 GLN A N 1
ATOM 1559 C CA . GLN A 1 196 ? -27.934 -6.772 35.524 1.00 84.69 196 GLN A CA 1
ATOM 1560 C C . GLN A 1 196 ? -27.675 -6.576 34.032 1.00 84.69 196 GLN A C 1
ATOM 1562 O O . GLN A 1 196 ? -27.407 -7.552 33.338 1.00 84.69 196 GLN A O 1
ATOM 1567 N N . ARG A 1 197 ? -27.697 -5.330 33.543 1.00 89.12 197 ARG A N 1
ATOM 1568 C CA . ARG A 1 197 ? -27.485 -5.005 32.125 1.00 89.12 197 ARG A CA 1
ATOM 1569 C C . ARG A 1 197 ? -26.207 -4.209 31.902 1.00 89.12 197 ARG A C 1
ATOM 1571 O O . ARG A 1 197 ? -25.941 -3.263 32.636 1.00 89.12 197 ARG A O 1
ATOM 1578 N N . VAL A 1 198 ? -25.474 -4.547 30.844 1.00 90.62 198 VAL A N 1
ATOM 1579 C CA . VAL A 1 198 ? -24.291 -3.805 30.382 1.00 90.62 198 VAL A CA 1
ATOM 1580 C C . VAL A 1 198 ? -24.453 -3.451 28.909 1.00 90.62 198 VAL A C 1
ATOM 1582 O O . VAL A 1 198 ? -24.960 -4.254 28.128 1.00 90.62 198 VAL A O 1
ATOM 1585 N N . SER A 1 199 ? -24.023 -2.241 28.542 1.00 93.56 199 SER A N 1
ATOM 1586 C CA . SER A 1 199 ? -23.966 -1.757 27.162 1.00 93.56 199 SER A CA 1
ATOM 1587 C C . SER A 1 199 ? -22.544 -1.301 26.851 1.00 93.56 199 SER A C 1
ATOM 1589 O O . SER A 1 199 ? -21.994 -0.489 27.592 1.00 93.56 199 SER A O 1
ATOM 1591 N N . GLN A 1 200 ? -21.967 -1.782 25.753 1.00 93.50 200 GLN A N 1
ATOM 1592 C CA . GLN A 1 200 ? -20.654 -1.347 25.276 1.00 93.50 200 GLN A CA 1
ATOM 1593 C C . GLN A 1 200 ? -20.658 -1.220 23.754 1.00 93.50 200 GLN A C 1
ATOM 1595 O O . GLN A 1 200 ? -21.245 -2.045 23.055 1.00 93.50 200 GLN A O 1
ATOM 1600 N N . ARG A 1 201 ? -19.979 -0.192 23.239 1.00 94.62 201 ARG A N 1
ATOM 1601 C CA . ARG A 1 201 ? -19.717 -0.039 21.805 1.00 94.62 201 ARG A CA 1
ATOM 1602 C C . ARG A 1 201 ? -18.315 -0.534 21.469 1.00 94.62 201 ARG A C 1
ATOM 1604 O O . ARG A 1 201 ? -17.393 -0.315 22.250 1.00 94.62 201 ARG A O 1
ATOM 1611 N N . PHE A 1 202 ? -18.169 -1.163 20.312 1.00 92.06 202 PHE A N 1
ATOM 1612 C CA . PHE A 1 202 ? -16.871 -1.515 19.736 1.00 92.06 202 PHE A CA 1
ATOM 1613 C C . PHE A 1 202 ? -16.899 -1.355 18.217 1.00 92.06 202 PHE A C 1
ATOM 1615 O O . PHE A 1 202 ? -17.957 -1.475 17.595 1.00 92.06 202 PHE A O 1
ATOM 1622 N N . ASP A 1 203 ? -15.736 -1.074 17.638 1.00 93.31 203 ASP A N 1
ATOM 1623 C CA . ASP A 1 203 ? -15.567 -0.819 16.211 1.00 93.31 203 ASP A CA 1
ATOM 1624 C C . ASP A 1 203 ? -15.416 -2.113 15.413 1.00 93.31 203 ASP A C 1
ATOM 1626 O O . ASP A 1 203 ? -14.723 -3.043 15.833 1.00 93.31 203 ASP A O 1
ATOM 1630 N N . ILE A 1 204 ? -16.051 -2.164 14.240 1.00 93.25 204 ILE A N 1
ATOM 1631 C CA . ILE A 1 204 ? -15.929 -3.285 13.311 1.00 93.25 204 I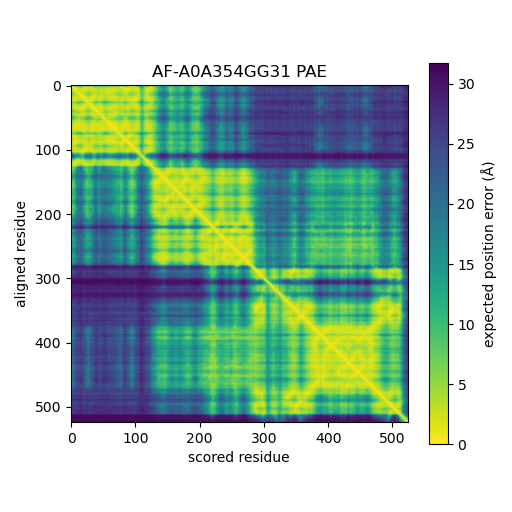LE A CA 1
ATOM 1632 C C . ILE A 1 204 ? -15.148 -2.867 12.062 1.00 93.25 204 ILE A C 1
ATOM 1634 O O . ILE A 1 204 ? -15.502 -1.869 11.430 1.00 93.25 204 ILE A O 1
ATOM 1638 N N . PRO A 1 205 ? -14.130 -3.648 11.655 1.00 92.75 205 PRO A N 1
ATOM 1639 C CA . PRO A 1 205 ? -13.370 -3.396 10.441 1.00 92.75 205 PRO A CA 1
ATOM 1640 C C . PRO A 1 205 ? -14.226 -3.336 9.171 1.00 92.75 205 PRO A C 1
ATOM 1642 O O . PRO A 1 205 ? -15.281 -3.971 9.055 1.00 92.75 205 PRO A O 1
ATOM 1645 N N . ASN A 1 206 ? -13.718 -2.620 8.170 1.00 90.50 206 ASN A N 1
ATOM 1646 C CA . ASN A 1 206 ? -14.363 -2.510 6.863 1.00 90.50 206 ASN A CA 1
ATOM 1647 C C . ASN A 1 206 ? -14.475 -3.856 6.139 1.00 90.50 206 ASN A C 1
ATOM 1649 O O . ASN A 1 206 ? -13.674 -4.778 6.338 1.00 90.50 206 ASN A O 1
ATOM 1653 N N . ARG A 1 207 ? -15.456 -3.957 5.236 1.00 89.94 207 ARG A N 1
ATOM 1654 C CA . ARG A 1 207 ? -15.548 -5.070 4.287 1.00 89.94 207 ARG A CA 1
ATOM 1655 C C . ARG A 1 207 ? -14.492 -4.924 3.200 1.00 89.94 207 ARG A C 1
ATOM 1657 O O . ARG A 1 207 ? -14.457 -3.910 2.505 1.00 89.94 207 ARG A O 1
ATOM 1664 N N . LEU A 1 208 ? -13.699 -5.969 2.994 1.00 86.12 208 LEU A N 1
ATOM 1665 C CA . LEU A 1 208 ? -12.763 -6.029 1.881 1.00 86.12 208 LEU A CA 1
ATOM 1666 C C . LEU A 1 208 ? -13.501 -6.524 0.623 1.00 86.12 208 LEU A C 1
ATOM 1668 O O . LEU A 1 208 ? -14.005 -7.645 0.586 1.00 86.12 208 LEU A O 1
ATOM 1672 N N . VAL A 1 209 ? -13.605 -5.666 -0.393 1.00 87.44 209 VAL A N 1
ATOM 1673 C CA . VAL A 1 209 ? -14.270 -5.957 -1.677 1.00 87.44 209 VAL A CA 1
ATOM 1674 C C . VAL A 1 209 ? -13.347 -5.626 -2.844 1.00 87.44 209 VAL A C 1
ATOM 1676 O O . VAL A 1 209 ? -12.445 -4.800 -2.710 1.00 87.44 209 VAL A O 1
ATOM 1679 N N . SER A 1 210 ? -13.570 -6.244 -4.005 1.00 84.75 210 SER A N 1
ATOM 1680 C CA . SER A 1 210 ? -12.710 -6.063 -5.182 1.00 84.75 210 SER A CA 1
ATOM 1681 C C . SER A 1 210 ? -12.642 -4.611 -5.668 1.00 84.75 210 SER A C 1
ATOM 1683 O O . SER A 1 210 ? -11.604 -4.193 -6.167 1.00 84.75 210 SER A O 1
ATOM 1685 N N . GLN A 1 211 ? -13.694 -3.811 -5.465 1.00 84.94 211 GLN A N 1
ATOM 1686 C CA . GLN A 1 211 ? -13.713 -2.383 -5.811 1.00 84.94 211 GLN A CA 1
ATOM 1687 C C . GLN A 1 211 ? -12.781 -1.532 -4.935 1.00 84.94 211 GLN A C 1
ATOM 1689 O O . GLN A 1 211 ? -12.360 -0.454 -5.355 1.00 84.94 211 GLN A O 1
ATOM 1694 N N . SER A 1 212 ? -12.449 -2.002 -3.730 1.00 84.62 212 SER A N 1
ATOM 1695 C CA . SER A 1 212 ? -11.488 -1.332 -2.849 1.00 84.62 212 SER A CA 1
ATOM 1696 C C . SER A 1 212 ? -10.046 -1.508 -3.325 1.00 84.62 212 SER A C 1
ATOM 1698 O O . SER A 1 212 ? -9.175 -0.767 -2.879 1.00 84.62 212 SER A O 1
ATOM 1700 N N . LEU A 1 213 ? -9.791 -2.471 -4.217 1.00 90.00 213 LEU A N 1
ATOM 1701 C CA . LEU A 1 213 ? -8.472 -2.815 -4.729 1.00 90.00 213 LEU A CA 1
ATOM 1702 C C . LEU A 1 213 ? -8.171 -2.061 -6.031 1.00 90.00 213 LEU A C 1
ATOM 1704 O O . LEU A 1 213 ? -8.667 -2.403 -7.110 1.00 90.00 213 LEU A O 1
ATOM 1708 N N . ARG A 1 214 ? -7.280 -1.076 -5.950 1.00 88.94 214 ARG A N 1
ATOM 1709 C CA . ARG A 1 214 ? -6.664 -0.440 -7.117 1.00 88.94 214 ARG A CA 1
ATOM 1710 C C . ARG A 1 214 ? -5.235 -0.923 -7.286 1.00 88.94 214 ARG A C 1
ATOM 1712 O O . ARG A 1 214 ? -4.575 -1.316 -6.331 1.00 88.94 214 ARG A O 1
ATOM 1719 N N . THR A 1 215 ? -4.788 -0.936 -8.529 1.00 89.75 215 THR A N 1
ATOM 1720 C CA . THR A 1 215 ? -3.440 -1.361 -8.891 1.00 89.75 215 THR A CA 1
ATOM 1721 C C . THR A 1 215 ? -2.883 -0.354 -9.870 1.00 89.75 215 THR A C 1
ATOM 1723 O O . THR A 1 215 ? -3.557 -0.051 -10.855 1.00 89.75 215 THR A O 1
ATOM 1726 N N . THR A 1 216 ? -1.681 0.125 -9.600 1.00 87.75 216 THR A N 1
ATOM 1727 C CA . THR A 1 216 ? -0.905 0.944 -10.527 1.00 87.75 216 THR A CA 1
ATOM 1728 C C . THR A 1 216 ? 0.190 0.052 -11.093 1.00 87.75 216 THR A C 1
ATOM 1730 O O . THR A 1 216 ? 0.876 -0.623 -10.326 1.00 87.75 216 THR A O 1
ATOM 1733 N N . VAL A 1 217 ? 0.300 -0.013 -12.419 1.00 86.44 217 VAL A N 1
ATOM 1734 C CA . VAL A 1 217 ? 1.329 -0.801 -13.104 1.00 86.44 217 VAL A CA 1
ATOM 1735 C C . VAL A 1 217 ? 2.268 0.173 -13.793 1.00 86.44 217 VAL A C 1
ATOM 1737 O O . VAL A 1 217 ? 1.872 0.862 -14.727 1.00 86.44 217 VAL A O 1
ATOM 1740 N N . ASN A 1 218 ? 3.502 0.218 -13.312 1.00 80.94 218 ASN A N 1
ATOM 1741 C CA . ASN A 1 218 ? 4.573 1.028 -13.863 1.00 80.94 218 ASN A CA 1
ATOM 1742 C C . ASN A 1 218 ? 5.478 0.100 -14.663 1.00 80.94 218 ASN A C 1
ATOM 1744 O O . ASN A 1 218 ? 6.380 -0.526 -14.099 1.00 80.94 218 ASN A O 1
ATOM 1748 N N . ASN A 1 219 ? 5.206 -0.057 -15.956 1.00 74.19 219 ASN A N 1
ATOM 1749 C CA . ASN A 1 219 ? 6.079 -0.872 -16.790 1.00 74.19 219 ASN A CA 1
ATOM 1750 C C . ASN A 1 219 ? 7.406 -0.114 -17.006 1.00 74.19 219 ASN A C 1
ATOM 1752 O O . ASN A 1 219 ? 7.413 1.104 -17.159 1.00 74.19 219 ASN A O 1
ATOM 1756 N N . SER A 1 220 ? 8.533 -0.825 -16.998 1.00 68.75 220 SER A N 1
ATOM 1757 C CA . SER A 1 220 ? 9.861 -0.262 -17.274 1.00 68.75 220 SER A CA 1
ATOM 1758 C C . SER A 1 220 ? 10.630 -1.181 -18.233 1.00 68.75 220 SER A C 1
ATOM 1760 O O . SER A 1 220 ? 10.283 -2.363 -18.336 1.00 68.75 220 SER A O 1
ATOM 1762 N N . PRO A 1 221 ? 11.692 -0.701 -18.907 1.00 61.59 221 PRO A N 1
ATOM 1763 C CA . PRO A 1 221 ? 12.499 -1.529 -19.807 1.00 61.59 221 PRO A CA 1
ATOM 1764 C C . PRO A 1 221 ? 13.167 -2.758 -19.157 1.00 61.59 221 PRO A C 1
ATOM 1766 O O . PRO A 1 221 ? 13.595 -3.652 -19.879 1.00 61.59 221 PRO A O 1
ATOM 1769 N N . TYR A 1 222 ? 13.264 -2.822 -17.823 1.00 65.00 222 TYR A N 1
ATOM 1770 C CA . TYR A 1 222 ? 13.899 -3.930 -17.086 1.00 65.00 222 TYR A CA 1
ATOM 1771 C C . TYR A 1 222 ? 12.949 -4.611 -16.089 1.00 65.00 222 TYR A C 1
ATOM 1773 O O . TYR A 1 222 ? 13.388 -5.292 -15.165 1.00 65.00 222 TYR A O 1
ATOM 1781 N N . GLY A 1 223 ? 11.640 -4.439 -16.284 1.00 70.38 223 GLY A N 1
ATOM 1782 C CA . GLY A 1 223 ? 10.601 -5.081 -15.486 1.00 70.38 223 GLY A CA 1
ATOM 1783 C C . GLY A 1 223 ? 9.599 -4.085 -14.920 1.00 70.38 223 GLY A C 1
ATOM 1784 O O . GLY A 1 223 ? 9.912 -2.930 -14.633 1.00 70.38 223 GLY A O 1
ATOM 1785 N N . ALA A 1 224 ? 8.361 -4.522 -14.774 1.00 83.00 224 ALA A N 1
ATOM 1786 C CA . ALA A 1 224 ? 7.287 -3.711 -14.249 1.00 83.00 224 ALA A CA 1
ATOM 1787 C C . ALA A 1 224 ? 7.281 -3.693 -12.722 1.00 83.00 224 ALA A C 1
ATOM 1789 O O . ALA A 1 224 ? 7.702 -4.639 -12.049 1.00 83.00 224 ALA A O 1
ATOM 1790 N N . THR A 1 225 ? 6.759 -2.598 -12.182 1.00 87.50 225 THR A N 1
ATOM 1791 C CA . THR A 1 225 ? 6.415 -2.476 -10.771 1.00 87.50 225 THR A CA 1
ATOM 1792 C C . THR A 1 225 ? 4.909 -2.379 -10.626 1.00 87.50 225 THR A C 1
ATOM 1794 O O . THR A 1 225 ? 4.264 -1.536 -11.245 1.00 87.50 225 THR A O 1
ATOM 1797 N N . VAL A 1 226 ? 4.341 -3.251 -9.802 1.00 89.94 226 VAL A N 1
ATOM 1798 C CA . VAL A 1 226 ? 2.918 -3.258 -9.472 1.00 89.94 226 VAL A CA 1
ATOM 1799 C C . VAL A 1 226 ? 2.753 -2.755 -8.048 1.00 89.94 226 VAL A C 1
ATOM 1801 O O . VAL A 1 226 ? 3.279 -3.346 -7.106 1.00 89.94 226 VAL A O 1
ATOM 1804 N N . ILE A 1 227 ? 1.983 -1.683 -7.894 1.00 90.56 227 ILE A N 1
ATOM 1805 C CA . ILE A 1 227 ? 1.648 -1.084 -6.602 1.00 90.56 227 ILE A CA 1
ATOM 1806 C C . ILE A 1 227 ? 0.180 -1.359 -6.316 1.00 90.56 227 ILE A C 1
ATOM 1808 O O . ILE A 1 227 ? -0.694 -1.077 -7.140 1.00 90.56 227 ILE A O 1
ATOM 1812 N N . VAL A 1 228 ? -0.101 -1.902 -5.137 1.00 92.12 228 VAL A N 1
ATOM 1813 C CA . VAL A 1 228 ? -1.457 -2.229 -4.702 1.00 92.12 228 VAL A CA 1
ATOM 1814 C C . VAL A 1 228 ? -1.967 -1.165 -3.744 1.00 92.12 228 VAL A C 1
ATOM 1816 O O . VAL A 1 228 ? -1.470 -1.018 -2.633 1.00 92.12 228 VAL A O 1
ATOM 1819 N N . ASN A 1 229 ? -3.008 -0.451 -4.152 1.00 88.50 229 ASN A N 1
ATOM 1820 C CA . ASN A 1 229 ? -3.626 0.605 -3.364 1.00 88.50 229 ASN A CA 1
ATOM 1821 C C . ASN A 1 229 ? -5.001 0.144 -2.875 1.00 88.50 229 ASN A C 1
ATOM 1823 O O . ASN A 1 229 ? -5.910 -0.101 -3.673 1.00 88.50 229 ASN A O 1
ATOM 1827 N N . LEU A 1 230 ? -5.157 0.024 -1.557 1.00 88.75 230 LEU A N 1
ATOM 1828 C CA . LEU A 1 230 ? -6.414 -0.361 -0.920 1.00 88.75 230 LEU A CA 1
ATOM 1829 C C . LEU A 1 230 ? -7.135 0.864 -0.365 1.00 88.75 230 LEU A C 1
ATOM 1831 O O . LEU A 1 230 ? -6.570 1.643 0.397 1.00 88.75 230 LEU A O 1
ATOM 1835 N N . ARG A 1 231 ? -8.416 1.001 -0.705 1.00 85.44 231 ARG A N 1
ATOM 1836 C CA . ARG A 1 231 ? -9.326 1.959 -0.065 1.00 85.44 231 ARG A CA 1
ATOM 1837 C C . ARG A 1 231 ? -10.096 1.285 1.068 1.00 85.44 231 ARG A C 1
ATOM 1839 O O . ARG A 1 231 ? -10.290 0.072 1.057 1.00 85.44 231 ARG A O 1
ATOM 1846 N N . ASN A 1 232 ? -10.597 2.087 2.007 1.00 81.88 232 ASN A N 1
ATOM 1847 C CA . ASN A 1 232 ? -11.437 1.624 3.115 1.00 81.88 232 ASN A CA 1
ATOM 1848 C C . ASN A 1 232 ? -10.739 0.557 3.985 1.00 81.88 232 ASN A C 1
ATOM 1850 O O . ASN A 1 232 ? -11.292 -0.508 4.242 1.00 81.88 232 ASN A O 1
ATOM 1854 N N . SER A 1 233 ? -9.539 0.850 4.485 1.00 81.94 233 SER A N 1
ATOM 1855 C CA . SER A 1 233 ? -8.690 -0.067 5.268 1.00 81.94 233 SER A CA 1
ATOM 1856 C C . SER A 1 233 ? -8.859 0.016 6.795 1.00 81.94 233 SER A C 1
ATOM 1858 O O . SER A 1 233 ? -8.052 -0.547 7.527 1.00 81.94 233 SER A O 1
ATOM 1860 N N . PHE A 1 234 ? -9.886 0.707 7.302 1.00 85.50 234 PHE A N 1
ATOM 1861 C CA . PHE A 1 234 ? -10.089 0.904 8.744 1.00 85.50 234 PHE A CA 1
ATOM 1862 C C . PHE A 1 234 ? -10.041 -0.411 9.545 1.00 85.50 234 PHE A C 1
ATOM 1864 O O . PHE A 1 234 ? -10.789 -1.348 9.250 1.00 85.50 234 PHE A O 1
ATOM 1871 N N . LEU A 1 235 ? -9.159 -0.445 10.555 1.00 88.00 235 LEU A N 1
ATOM 1872 C CA . LEU A 1 235 ? -8.849 -1.598 11.415 1.00 88.00 235 LEU A CA 1
ATOM 1873 C C . LEU A 1 235 ? -8.390 -2.861 10.664 1.00 88.00 235 LEU A C 1
ATOM 1875 O O . LEU A 1 235 ? -8.569 -3.977 11.153 1.00 88.00 235 LEU A O 1
ATOM 1879 N N . LEU A 1 236 ? -7.790 -2.709 9.483 1.00 90.69 236 LEU A N 1
ATOM 1880 C CA . LEU A 1 236 ? -7.259 -3.817 8.694 1.00 90.69 236 LEU A CA 1
ATOM 1881 C C . LEU A 1 236 ? -5.752 -3.733 8.512 1.00 90.69 236 LEU A C 1
ATOM 1883 O O . LEU A 1 236 ? -5.182 -2.665 8.305 1.00 90.69 236 LEU A O 1
ATOM 1887 N N . SER A 1 237 ? -5.129 -4.903 8.542 1.00 92.44 237 SER A N 1
ATOM 1888 C CA . SER A 1 237 ? -3.757 -5.124 8.116 1.00 92.44 237 SER A CA 1
ATOM 1889 C C . SER A 1 237 ? -3.750 -6.175 7.013 1.00 92.44 237 SER A C 1
ATOM 1891 O O . SER A 1 237 ? -4.575 -7.092 6.999 1.00 92.44 237 SER A O 1
ATOM 1893 N N . PHE A 1 238 ? -2.839 -6.016 6.053 1.00 94.06 238 PHE A N 1
ATOM 1894 C CA . PHE A 1 238 ? -2.854 -6.795 4.820 1.00 94.06 238 PHE A CA 1
ATOM 1895 C C . PHE A 1 238 ? -1.523 -7.485 4.555 1.00 94.06 238 PHE A C 1
ATOM 1897 O O . PHE A 1 238 ? -0.453 -7.013 4.943 1.00 94.06 238 PHE A O 1
ATOM 1904 N N . GLN A 1 239 ? -1.619 -8.599 3.843 1.00 95.94 239 GLN A N 1
ATOM 1905 C CA . GLN A 1 239 ? -0.523 -9.264 3.164 1.00 95.94 239 GLN A CA 1
ATOM 1906 C C . GLN A 1 239 ? -0.853 -9.358 1.677 1.00 95.94 239 GLN A C 1
ATOM 1908 O O . GLN A 1 239 ? -2.011 -9.543 1.289 1.00 95.94 239 GLN A O 1
ATOM 1913 N N . TYR A 1 240 ? 0.179 -9.256 0.855 1.00 96.25 240 TYR A N 1
ATOM 1914 C CA . TYR A 1 240 ? 0.081 -9.244 -0.595 1.00 96.25 240 TYR A CA 1
ATOM 1915 C C . TYR A 1 240 ? 0.910 -10.387 -1.170 1.00 96.25 240 TYR A C 1
ATOM 1917 O O . TYR A 1 240 ? 1.961 -10.733 -0.630 1.00 96.25 240 TYR A O 1
ATOM 1925 N N . SER A 1 241 ? 0.451 -10.955 -2.279 1.00 96.50 241 SER A N 1
ATOM 1926 C CA . SER A 1 241 ? 1.189 -11.959 -3.042 1.00 96.50 241 SER A CA 1
ATOM 1927 C C . SER A 1 241 ? 0.860 -11.839 -4.530 1.00 96.50 241 SER A C 1
ATOM 1929 O O . SER A 1 241 ? -0.294 -11.612 -4.883 1.00 96.50 241 SER A O 1
ATOM 1931 N N . ILE A 1 242 ? 1.848 -11.985 -5.413 1.00 94.31 242 ILE A N 1
ATOM 1932 C CA . ILE A 1 242 ? 1.653 -11.919 -6.875 1.00 94.31 242 ILE A CA 1
ATOM 1933 C C . ILE A 1 242 ? 1.503 -13.310 -7.521 1.00 94.31 242 ILE A C 1
ATOM 1935 O O . ILE A 1 242 ? 1.103 -13.423 -8.678 1.00 94.31 242 ILE A O 1
ATOM 1939 N N . ASP A 1 243 ? 1.790 -14.368 -6.758 1.00 91.00 243 ASP A N 1
ATOM 1940 C CA . ASP A 1 243 ? 1.794 -15.769 -7.194 1.00 91.00 243 ASP A CA 1
ATOM 1941 C C . ASP A 1 243 ? 0.870 -16.676 -6.352 1.00 91.00 243 ASP A C 1
ATOM 1943 O O . ASP A 1 243 ? 0.572 -17.801 -6.746 1.00 91.00 243 ASP A O 1
ATOM 1947 N N . GLY A 1 244 ? 0.380 -16.187 -5.209 1.00 92.69 244 GLY A N 1
ATOM 1948 C CA . GLY A 1 244 ? -0.445 -16.926 -4.251 1.00 92.69 244 GLY A CA 1
ATOM 1949 C C . GLY A 1 244 ? 0.346 -17.753 -3.229 1.00 92.69 244 GLY A C 1
ATOM 1950 O O . GLY A 1 244 ? -0.259 -18.269 -2.286 1.00 92.69 244 GLY A O 1
ATOM 1951 N N . ASN A 1 245 ? 1.671 -17.842 -3.372 1.00 92.06 245 ASN A N 1
ATOM 1952 C CA . ASN A 1 245 ? 2.549 -18.675 -2.548 1.00 92.06 245 ASN A CA 1
ATOM 1953 C C . ASN A 1 245 ? 3.441 -17.829 -1.633 1.00 92.06 245 ASN A C 1
ATOM 1955 O O . ASN A 1 245 ? 3.531 -18.102 -0.436 1.00 92.06 245 ASN A O 1
ATOM 1959 N N . ASN A 1 246 ? 4.061 -16.781 -2.177 1.00 94.00 246 ASN A N 1
ATOM 1960 C CA . ASN A 1 246 ? 4.970 -15.903 -1.451 1.00 94.00 246 ASN A CA 1
ATOM 1961 C C . ASN A 1 246 ? 4.223 -14.659 -0.964 1.00 94.00 246 ASN A C 1
ATOM 1963 O O . ASN A 1 246 ? 3.713 -13.879 -1.770 1.00 94.00 246 ASN A O 1
ATOM 1967 N N . TRP A 1 247 ? 4.150 -14.479 0.357 1.00 95.25 247 TRP A N 1
ATOM 1968 C CA . TRP A 1 247 ? 3.387 -13.406 0.998 1.00 95.25 247 TRP A CA 1
ATOM 1969 C C . TRP A 1 247 ? 4.307 -12.361 1.625 1.00 95.25 247 TRP A C 1
ATOM 1971 O O . TRP A 1 247 ? 5.160 -12.684 2.448 1.00 95.25 247 TRP A O 1
ATOM 1981 N N . GLN A 1 248 ? 4.082 -11.092 1.292 1.00 95.38 248 GLN A N 1
ATOM 1982 C CA . GLN A 1 248 ? 4.828 -9.947 1.813 1.00 95.38 248 GLN A CA 1
ATOM 1983 C C . GLN A 1 248 ? 3.894 -8.902 2.436 1.00 95.38 248 GLN A C 1
ATOM 1985 O O . GLN A 1 248 ? 2.710 -8.820 2.106 1.00 95.38 248 GLN A O 1
ATOM 1990 N N . ARG A 1 249 ? 4.424 -8.090 3.362 1.00 92.94 249 ARG A N 1
ATOM 1991 C CA . ARG A 1 249 ? 3.696 -6.942 3.942 1.00 92.94 249 ARG A CA 1
ATOM 1992 C C . ARG A 1 249 ? 3.694 -5.725 3.018 1.00 92.94 249 ARG A C 1
ATOM 1994 O O . ARG A 1 249 ? 2.743 -4.952 3.049 1.00 92.94 249 ARG A O 1
ATOM 2001 N N . SER A 1 250 ? 4.749 -5.562 2.218 1.00 92.12 250 SER A N 1
ATOM 2002 C CA . SER A 1 250 ? 4.840 -4.486 1.230 1.00 92.12 250 SER A CA 1
ATOM 2003 C C . SER A 1 250 ? 3.792 -4.679 0.136 1.00 92.12 250 SER A C 1
ATOM 2005 O O . SER A 1 250 ? 3.596 -5.791 -0.356 1.00 92.12 250 SER A O 1
ATOM 2007 N N . ASN A 1 251 ? 3.139 -3.593 -0.261 1.00 92.69 251 ASN A N 1
ATOM 2008 C CA . ASN A 1 251 ? 2.169 -3.551 -1.353 1.00 92.69 251 ASN A CA 1
ATOM 2009 C C . ASN A 1 251 ? 2.818 -3.307 -2.728 1.00 92.69 251 ASN A C 1
ATOM 2011 O O . ASN A 1 251 ? 2.099 -3.098 -3.706 1.00 92.69 251 ASN A O 1
ATOM 2015 N N . ILE A 1 252 ? 4.152 -3.302 -2.796 1.00 91.81 252 ILE A N 1
ATOM 2016 C CA . ILE A 1 252 ? 4.937 -3.025 -3.999 1.00 91.81 252 ILE A CA 1
ATOM 2017 C C . ILE A 1 252 ? 5.625 -4.317 -4.446 1.00 91.81 252 ILE A C 1
ATOM 2019 O O . ILE A 1 252 ? 6.385 -4.920 -3.687 1.00 91.81 252 ILE A O 1
ATOM 2023 N N . PHE A 1 253 ? 5.367 -4.727 -5.684 1.00 91.31 253 PHE A N 1
ATOM 2024 C CA . PHE A 1 253 ? 6.062 -5.819 -6.363 1.00 91.31 253 PHE A CA 1
ATOM 2025 C C . PHE A 1 253 ? 6.910 -5.230 -7.476 1.00 91.31 253 PHE A C 1
ATOM 2027 O O . PHE A 1 253 ? 6.366 -4.551 -8.341 1.00 91.31 253 PHE A O 1
ATOM 2034 N N . SER A 1 254 ? 8.212 -5.486 -7.469 1.00 88.81 254 SER A N 1
ATOM 2035 C CA . SER A 1 254 ? 9.134 -4.987 -8.486 1.00 88.81 254 SER A CA 1
ATOM 2036 C C . SER A 1 254 ? 9.750 -6.117 -9.308 1.00 88.81 254 SER A C 1
ATOM 2038 O O . SER A 1 254 ? 9.575 -7.295 -8.995 1.00 88.81 254 SER A O 1
ATOM 2040 N N . ASN A 1 255 ? 10.463 -5.746 -10.377 1.00 83.06 255 ASN A N 1
ATOM 2041 C CA . ASN A 1 255 ? 11.171 -6.665 -11.275 1.00 83.06 255 ASN A CA 1
ATOM 2042 C C . ASN A 1 255 ? 10.267 -7.737 -11.911 1.00 83.06 255 ASN A C 1
ATOM 2044 O O . ASN A 1 255 ? 10.693 -8.870 -12.131 1.00 83.06 255 ASN A O 1
ATOM 2048 N N . LEU A 1 256 ? 9.009 -7.392 -12.206 1.00 86.62 256 LEU A N 1
ATOM 2049 C CA . LEU A 1 256 ? 8.080 -8.313 -12.856 1.00 86.62 256 LEU A CA 1
ATOM 2050 C C . LEU A 1 256 ? 8.305 -8.317 -14.371 1.00 86.62 256 LEU A C 1
ATOM 2052 O O . LEU A 1 256 ? 8.377 -7.261 -14.997 1.00 86.62 256 LEU A O 1
ATOM 2056 N N . ALA A 1 257 ? 8.403 -9.498 -14.975 1.00 85.88 257 ALA A N 1
ATOM 2057 C CA . ALA A 1 257 ? 8.451 -9.626 -16.428 1.00 85.88 257 ALA A CA 1
ATOM 2058 C C . ALA A 1 257 ? 7.085 -9.288 -17.053 1.00 85.88 257 ALA A C 1
ATOM 2060 O O . ALA A 1 257 ? 6.067 -9.230 -16.365 1.00 85.88 257 ALA A O 1
ATOM 2061 N N . ASN A 1 258 ? 7.043 -9.077 -18.368 1.00 84.94 258 ASN A N 1
ATOM 2062 C CA . ASN A 1 258 ? 5.773 -8.997 -19.086 1.00 84.94 258 ASN A CA 1
ATOM 2063 C C . ASN A 1 258 ? 5.057 -10.360 -19.054 1.00 84.94 258 ASN A C 1
ATOM 2065 O O . ASN A 1 258 ? 5.694 -11.403 -19.208 1.00 84.94 258 ASN A O 1
ATOM 2069 N N . GLY A 1 259 ? 3.737 -10.359 -18.872 1.00 88.06 259 GLY A N 1
ATOM 2070 C CA . GLY A 1 259 ? 2.943 -11.585 -18.768 1.00 88.06 259 GLY A CA 1
ATOM 2071 C C . GLY A 1 259 ? 1.726 -11.473 -17.852 1.00 88.06 259 GLY A C 1
ATOM 2072 O O . GLY A 1 259 ? 1.382 -10.397 -17.359 1.00 88.06 259 GLY A O 1
ATOM 2073 N N . ASP A 1 260 ? 1.068 -12.611 -17.638 1.00 91.69 260 ASP A N 1
ATOM 2074 C CA . ASP A 1 260 ? -0.113 -12.731 -16.785 1.00 91.69 260 ASP A CA 1
ATOM 2075 C C . ASP A 1 260 ? 0.261 -13.005 -15.326 1.00 91.69 260 ASP A C 1
ATOM 2077 O O . ASP A 1 260 ? 0.983 -13.952 -15.010 1.00 91.69 260 ASP A O 1
ATOM 2081 N N . TYR A 1 261 ? -0.320 -12.225 -14.417 1.00 93.38 261 TYR A N 1
ATOM 2082 C CA . TYR A 1 261 ? -0.173 -12.388 -12.975 1.00 93.38 261 TYR A CA 1
ATOM 2083 C C . TYR A 1 261 ? -1.534 -12.441 -12.284 1.00 93.38 261 TYR A C 1
ATOM 2085 O O . TYR A 1 261 ? -2.524 -11.849 -12.726 1.00 93.38 261 TYR A O 1
ATOM 2093 N N . THR A 1 262 ? -1.592 -13.128 -11.142 1.00 94.50 262 THR A N 1
ATOM 2094 C CA . THR A 1 262 ? -2.764 -13.097 -10.260 1.00 94.50 262 THR A CA 1
ATOM 2095 C C . THR A 1 262 ? -2.362 -12.503 -8.924 1.00 94.50 262 THR A C 1
ATOM 2097 O O . THR A 1 262 ? -1.776 -13.171 -8.078 1.00 94.50 262 THR A O 1
ATOM 2100 N N . LEU A 1 263 ? -2.730 -11.242 -8.714 1.00 95.12 263 LEU A N 1
ATOM 2101 C CA . LEU A 1 263 ? -2.556 -10.581 -7.433 1.00 95.12 263 LEU A CA 1
ATOM 2102 C C . LEU A 1 263 ? -3.527 -11.159 -6.405 1.00 95.12 263 LEU A C 1
ATOM 2104 O O . LEU A 1 263 ? -4.728 -11.269 -6.655 1.00 95.12 263 LEU A O 1
ATOM 2108 N N . HIS A 1 264 ? -2.995 -11.451 -5.229 1.00 95.38 264 HIS A N 1
ATOM 2109 C CA . HIS A 1 264 ? -3.684 -11.930 -4.050 1.00 95.38 264 HIS A CA 1
ATOM 2110 C C . HIS A 1 264 ? -3.506 -10.918 -2.917 1.00 95.38 264 HIS A C 1
ATOM 2112 O O . HIS A 1 264 ? -2.392 -10.487 -2.621 1.00 95.38 264 HIS A O 1
ATOM 2118 N N . VAL A 1 265 ? -4.607 -10.554 -2.265 1.00 95.50 265 VAL A N 1
ATOM 2119 C CA . VAL A 1 265 ? -4.600 -9.679 -1.087 1.00 95.50 265 VAL A CA 1
ATOM 2120 C C . VAL A 1 265 ? -5.359 -10.364 0.029 1.00 95.50 265 VAL A C 1
ATOM 2122 O O . VAL A 1 265 ? -6.519 -10.732 -0.156 1.00 95.50 265 VAL A O 1
ATOM 2125 N N . LYS A 1 266 ? -4.706 -10.532 1.178 1.00 94.06 266 LYS A N 1
ATOM 2126 C CA . LYS A 1 266 ? -5.265 -11.199 2.351 1.00 94.06 266 LYS A CA 1
ATOM 2127 C C . LYS A 1 266 ? -5.246 -10.268 3.552 1.00 94.06 266 LYS A C 1
ATOM 2129 O O . LYS A 1 266 ? -4.229 -9.633 3.803 1.00 94.06 266 LYS A O 1
ATOM 2134 N N . ASP A 1 267 ? -6.344 -10.200 4.296 1.00 94.62 267 ASP A N 1
ATOM 2135 C CA . ASP A 1 267 ? -6.377 -9.479 5.574 1.00 94.62 267 ASP A CA 1
ATOM 2136 C C . ASP A 1 267 ? -6.129 -10.390 6.785 1.00 94.62 267 ASP A C 1
ATOM 2138 O O . ASP A 1 267 ? -6.107 -11.622 6.673 1.00 94.62 267 ASP A O 1
ATOM 2142 N N . GLN A 1 268 ? -5.966 -9.789 7.968 1.00 93.62 268 GLN A N 1
ATOM 2143 C CA . GLN A 1 268 ? -5.702 -10.530 9.205 1.00 93.62 268 GLN A CA 1
ATOM 2144 C C . GLN A 1 268 ? -6.844 -11.464 9.637 1.00 93.62 268 GLN A C 1
ATOM 2146 O O . GLN A 1 268 ? -6.632 -12.350 10.462 1.00 93.62 268 GLN A O 1
ATOM 2151 N N . TYR A 1 269 ? -8.045 -11.289 9.079 1.00 93.94 269 TYR A N 1
ATOM 2152 C CA . TYR A 1 269 ? -9.215 -12.116 9.372 1.00 93.94 269 TYR A CA 1
ATOM 2153 C C . TYR A 1 269 ? -9.442 -13.220 8.331 1.00 93.94 269 TYR A C 1
ATOM 2155 O O . TYR A 1 269 ? -10.429 -13.950 8.414 1.00 93.94 269 TYR A O 1
ATOM 2163 N N . GLY A 1 270 ? -8.533 -13.373 7.365 1.00 91.81 270 GLY A N 1
ATOM 2164 C CA . GLY A 1 270 ? -8.547 -14.453 6.384 1.00 91.81 270 GLY A CA 1
ATOM 2165 C C . GLY A 1 270 ? -9.383 -14.183 5.134 1.00 91.81 270 GLY A C 1
ATOM 2166 O O . GLY A 1 270 ? -9.571 -15.103 4.339 1.00 91.81 270 GLY A O 1
ATOM 2167 N N . CYS A 1 271 ? -9.876 -12.959 4.916 1.00 93.31 271 CYS A N 1
ATOM 2168 C CA . CYS A 1 271 ? -10.482 -12.621 3.632 1.00 93.31 271 CYS A CA 1
ATOM 2169 C C . CYS A 1 271 ? -9.408 -12.586 2.546 1.00 93.31 271 CYS A C 1
ATOM 2171 O O . CYS A 1 271 ? -8.401 -11.907 2.720 1.00 93.31 271 CYS A O 1
ATOM 2173 N N . LEU A 1 272 ? -9.643 -13.277 1.429 1.00 93.75 272 LEU A N 1
ATOM 2174 C CA . LEU A 1 272 ? -8.742 -13.335 0.282 1.00 93.75 272 LEU A CA 1
ATOM 2175 C C . LEU A 1 272 ? -9.414 -12.733 -0.957 1.00 93.75 272 LEU A C 1
ATOM 2177 O O . LEU A 1 272 ? -10.404 -13.273 -1.451 1.00 93.75 272 LEU A O 1
ATOM 2181 N N . LEU A 1 273 ? -8.845 -11.654 -1.492 1.00 93.44 273 LEU A N 1
ATOM 2182 C CA . LEU A 1 273 ? -9.191 -11.115 -2.804 1.00 93.44 273 LEU A CA 1
ATOM 2183 C C . LEU A 1 273 ? -8.183 -11.559 -3.858 1.00 93.44 273 LEU A C 1
ATOM 2185 O O . LEU A 1 273 ? -6.990 -11.665 -3.577 1.00 93.44 273 LEU A O 1
ATOM 2189 N N . LYS A 1 274 ? -8.674 -11.760 -5.084 1.00 93.69 274 LYS A N 1
ATOM 2190 C CA . LYS A 1 274 ? -7.855 -12.057 -6.260 1.00 93.69 274 LYS A CA 1
ATOM 2191 C C . LYS A 1 274 ? -8.153 -11.063 -7.375 1.00 93.69 274 LYS A C 1
ATOM 2193 O O . LYS A 1 274 ? -9.319 -10.745 -7.615 1.00 93.69 274 LYS A O 1
ATOM 2198 N N . LYS A 1 275 ? -7.119 -10.604 -8.076 1.00 93.38 275 LYS A N 1
ATOM 2199 C CA . LYS A 1 275 ? -7.239 -9.757 -9.267 1.00 93.38 275 LYS A CA 1
ATOM 2200 C C . LYS A 1 275 ? -6.243 -10.219 -10.322 1.00 93.38 275 LYS A C 1
ATOM 2202 O O . LYS A 1 275 ? -5.056 -10.330 -10.038 1.00 93.38 275 LYS A O 1
ATOM 2207 N N . ARG A 1 276 ? -6.734 -10.482 -11.533 1.00 92.62 276 ARG A N 1
ATOM 2208 C CA . ARG A 1 276 ? -5.872 -10.757 -12.687 1.00 92.62 276 ARG A CA 1
ATOM 2209 C C . ARG A 1 276 ? -5.269 -9.450 -13.189 1.00 92.62 276 ARG A C 1
ATOM 2211 O O . ARG A 1 276 ? -5.957 -8.429 -13.222 1.00 92.62 276 ARG A O 1
ATOM 2218 N N . LEU A 1 277 ? -3.995 -9.500 -13.539 1.00 90.62 277 LEU A N 1
ATOM 2219 C CA . LEU A 1 277 ? -3.213 -8.387 -14.053 1.00 90.62 277 LEU A CA 1
ATOM 2220 C C . LEU A 1 277 ? -2.446 -8.886 -15.271 1.00 90.62 277 LEU A C 1
ATOM 2222 O O . LEU A 1 277 ? -1.882 -9.976 -15.224 1.00 90.62 277 LEU A O 1
ATOM 2226 N N . PHE A 1 278 ? -2.417 -8.080 -16.324 1.00 87.44 278 PHE A N 1
ATOM 2227 C CA . PHE A 1 278 ? -1.558 -8.306 -17.474 1.00 87.44 278 PHE A CA 1
ATOM 2228 C C . PHE A 1 278 ? -0.506 -7.205 -17.501 1.00 87.44 278 PHE A C 1
ATOM 2230 O O . PHE A 1 278 ? -0.842 -6.021 -17.424 1.00 87.44 278 PHE A O 1
ATOM 2237 N N . ILE A 1 279 ? 0.759 -7.607 -17.545 1.00 86.94 279 ILE A N 1
ATOM 2238 C CA . ILE A 1 279 ? 1.899 -6.705 -17.638 1.00 86.94 279 ILE A CA 1
ATOM 2239 C C . ILE A 1 279 ? 2.332 -6.669 -19.097 1.00 86.94 279 ILE A C 1
ATOM 2241 O O . ILE A 1 279 ? 2.835 -7.657 -19.635 1.00 86.94 279 ILE A O 1
ATOM 2245 N N . GLU A 1 280 ? 2.116 -5.523 -19.731 1.00 78.12 280 GLU A N 1
ATOM 2246 C CA . GLU A 1 280 ? 2.532 -5.273 -21.106 1.00 78.12 280 GLU A CA 1
ATOM 2247 C C . GLU A 1 280 ? 4.051 -5.081 -21.202 1.00 78.12 280 GLU A C 1
ATOM 2249 O O . GLU A 1 280 ? 4.712 -4.637 -20.261 1.00 78.12 280 GLU A O 1
ATOM 2254 N N . ALA A 1 281 ?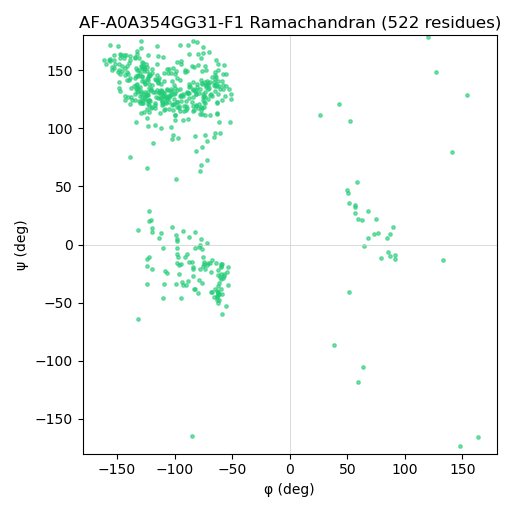 4.617 -5.381 -22.370 1.00 68.81 281 ALA A N 1
ATOM 2255 C CA . ALA A 1 281 ? 6.002 -5.032 -22.661 1.00 68.81 281 ALA A CA 1
ATOM 2256 C C . ALA A 1 281 ? 6.130 -3.505 -22.849 1.00 68.81 281 ALA A C 1
ATOM 2258 O O . ALA A 1 281 ? 5.434 -2.931 -23.684 1.00 68.81 281 ALA A O 1
ATOM 2259 N N . LEU A 1 282 ? 7.024 -2.840 -22.103 1.00 64.88 282 LEU A N 1
ATOM 2260 C CA . LEU A 1 282 ? 7.289 -1.403 -22.272 1.00 64.88 282 LEU A CA 1
ATOM 2261 C C . LEU A 1 282 ? 8.424 -1.143 -23.273 1.00 64.88 282 LEU A C 1
ATOM 2263 O O . LEU A 1 282 ? 9.386 -1.902 -23.348 1.00 64.88 282 LEU A O 1
ATOM 2267 N N . GLY A 1 283 ? 8.364 -0.004 -23.969 1.00 55.91 283 GLY A N 1
ATOM 2268 C CA . GLY A 1 283 ? 9.522 0.576 -24.657 1.00 55.91 283 GLY A CA 1
ATOM 2269 C C . GLY A 1 283 ? 9.726 0.121 -26.099 1.00 55.91 283 GLY A C 1
ATOM 2270 O O . GLY A 1 283 ? 10.791 0.360 -26.666 1.00 55.91 283 GLY A O 1
ATOM 2271 N N . VAL A 1 284 ? 8.724 -0.494 -26.727 1.00 53.97 284 VAL A N 1
ATOM 2272 C CA . VAL A 1 284 ? 8.784 -0.776 -28.162 1.00 53.97 284 VAL A CA 1
ATOM 2273 C C . VAL A 1 284 ? 8.395 0.483 -28.936 1.00 53.97 284 VAL A C 1
ATOM 2275 O O . VAL A 1 284 ? 7.263 0.624 -29.385 1.00 53.97 284 VAL A O 1
ATOM 2278 N N . SER A 1 285 ? 9.334 1.419 -29.098 1.00 62.06 285 SER A N 1
ATOM 2279 C CA . SER A 1 285 ? 9.249 2.310 -30.255 1.00 62.06 285 SER A CA 1
ATOM 2280 C C . SER A 1 285 ? 9.409 1.459 -31.509 1.00 62.06 285 SER A C 1
ATOM 2282 O O . SER A 1 285 ? 10.228 0.528 -31.542 1.00 62.06 285 SER A O 1
ATOM 2284 N N . ASN A 1 286 ? 8.603 1.747 -32.531 1.00 71.25 286 ASN A N 1
ATOM 2285 C CA . ASN A 1 286 ? 8.815 1.127 -33.828 1.00 71.25 286 ASN A CA 1
ATOM 2286 C C . ASN A 1 286 ? 10.238 1.462 -34.293 1.00 71.25 286 ASN A C 1
ATOM 2288 O O . ASN A 1 286 ? 10.692 2.593 -34.105 1.00 71.25 286 ASN A O 1
ATOM 2292 N N . PRO A 1 287 ? 10.972 0.491 -34.852 1.00 82.94 287 PRO A N 1
ATOM 2293 C CA . PRO A 1 287 ? 12.274 0.775 -35.407 1.00 82.94 287 PRO A CA 1
ATOM 2294 C C . PRO A 1 287 ? 12.188 1.822 -36.521 1.00 82.94 287 PRO A C 1
ATOM 2296 O O . PRO A 1 287 ? 11.470 1.667 -37.509 1.00 82.94 287 PRO A O 1
ATOM 2299 N N . GLU A 1 288 ? 12.954 2.889 -36.355 1.00 87.38 288 GLU A N 1
ATOM 2300 C CA . GLU A 1 288 ? 13.063 4.032 -37.242 1.00 87.38 288 GLU A CA 1
ATOM 2301 C C . GLU A 1 288 ? 14.460 4.074 -37.862 1.00 87.38 288 GLU A C 1
ATOM 2303 O O . GLU A 1 288 ? 15.477 3.747 -37.236 1.00 87.38 288 GLU A O 1
ATOM 2308 N N . PHE A 1 289 ? 14.515 4.479 -39.128 1.00 89.06 289 PHE A N 1
ATOM 2309 C CA . PHE A 1 289 ? 15.761 4.661 -39.856 1.00 89.06 289 PHE A CA 1
ATOM 2310 C C . PHE A 1 289 ? 15.643 5.865 -40.781 1.00 89.06 289 PHE A C 1
ATOM 2312 O O . PHE A 1 289 ? 14.782 5.913 -41.665 1.00 89.06 289 PHE A O 1
ATOM 2319 N N . PHE A 1 290 ? 16.563 6.804 -40.619 1.00 89.31 290 PHE A N 1
ATOM 2320 C CA . PHE A 1 290 ? 16.627 8.022 -41.403 1.00 89.31 290 PHE A CA 1
ATOM 2321 C C . PHE A 1 290 ? 18.049 8.256 -41.904 1.00 89.31 290 PHE A C 1
ATOM 2323 O O . PHE A 1 290 ? 19.003 8.201 -41.132 1.00 89.31 290 PHE A O 1
ATOM 2330 N N . ILE A 1 291 ? 18.187 8.559 -43.193 1.00 87.56 291 ILE A N 1
ATOM 2331 C CA . ILE A 1 291 ? 19.444 8.988 -43.804 1.00 87.56 291 ILE A CA 1
ATOM 2332 C C . ILE A 1 291 ? 19.217 10.357 -44.466 1.00 87.56 291 ILE A C 1
ATOM 2334 O O . ILE A 1 291 ? 18.324 10.472 -45.308 1.00 87.56 291 ILE A O 1
ATOM 2338 N N . PRO A 1 292 ? 19.959 11.411 -44.075 1.00 86.88 292 PRO A N 1
ATOM 2339 C CA . PRO A 1 292 ? 19.854 12.726 -44.694 1.00 86.88 292 PRO A CA 1
ATOM 2340 C C . PRO A 1 292 ? 20.152 12.700 -46.197 1.00 86.88 292 PRO A C 1
ATOM 2342 O O . PRO A 1 292 ? 21.103 12.057 -46.644 1.00 86.88 292 PRO A O 1
ATOM 2345 N N . LYS A 1 293 ? 19.391 13.484 -46.971 1.00 80.69 293 LYS A N 1
ATOM 2346 C CA . LYS A 1 293 ? 19.655 13.731 -48.402 1.00 80.69 293 LYS A CA 1
ATOM 2347 C C . LYS A 1 293 ? 20.902 14.581 -48.661 1.00 80.69 293 LYS A C 1
ATOM 2349 O O . LYS A 1 293 ? 21.364 14.641 -49.793 1.00 80.69 293 LYS A O 1
ATOM 2354 N N . SER A 1 294 ? 21.400 15.255 -47.626 1.00 83.12 294 SER A N 1
ATOM 2355 C CA . SER A 1 294 ? 22.586 16.113 -47.661 1.00 83.12 294 SER A CA 1
ATOM 2356 C C . SER A 1 294 ? 23.904 15.346 -47.531 1.00 83.12 294 SER A C 1
ATOM 2358 O O . SER A 1 294 ? 24.955 15.973 -47.572 1.00 83.12 294 SER A O 1
ATOM 2360 N N . ASN A 1 295 ? 23.871 14.023 -47.335 1.00 86.75 295 ASN A N 1
ATOM 2361 C CA . ASN A 1 295 ? 25.087 13.212 -47.399 1.00 86.75 295 ASN A CA 1
ATOM 2362 C C . ASN A 1 295 ? 25.673 13.238 -48.818 1.00 86.75 295 ASN A C 1
ATOM 2364 O O . ASN A 1 295 ? 24.917 13.252 -49.793 1.00 86.75 295 ASN A O 1
ATOM 2368 N N . SER A 1 296 ? 27.002 13.146 -48.927 1.00 81.06 296 SER A N 1
ATOM 2369 C CA . SER A 1 296 ? 27.730 13.139 -50.206 1.00 81.06 296 SER A CA 1
ATOM 2370 C C . SER A 1 296 ? 27.285 12.020 -51.153 1.00 81.06 296 SER A C 1
ATOM 2372 O O . SER A 1 296 ? 27.385 12.164 -52.369 1.00 81.06 296 SER A O 1
ATOM 2374 N N . ILE A 1 297 ? 26.769 10.915 -50.600 1.00 81.56 297 ILE A N 1
ATOM 2375 C CA . ILE A 1 297 ? 26.221 9.779 -51.345 1.00 81.56 297 ILE A CA 1
ATOM 2376 C C . ILE A 1 297 ? 24.769 9.560 -50.918 1.00 81.56 297 ILE A C 1
ATOM 2378 O O . ILE A 1 297 ? 24.475 9.273 -49.753 1.00 81.56 297 ILE A O 1
ATOM 2382 N N . ARG A 1 298 ? 23.841 9.658 -51.875 1.00 79.06 298 ARG A N 1
ATOM 2383 C CA . ARG A 1 298 ? 22.414 9.413 -51.628 1.00 79.06 298 ARG A CA 1
ATOM 2384 C C . ARG A 1 298 ? 22.097 7.919 -51.615 1.00 79.06 298 ARG A C 1
ATOM 2386 O O . ARG A 1 298 ? 22.500 7.182 -52.511 1.00 79.06 298 ARG A O 1
ATOM 2393 N N . CYS A 1 299 ? 21.302 7.495 -50.633 1.00 80.12 299 CYS A N 1
ATOM 2394 C CA . CYS A 1 299 ? 20.778 6.133 -50.525 1.00 80.12 299 CYS A CA 1
ATOM 2395 C C . CYS A 1 299 ? 19.247 6.161 -50.471 1.00 80.12 299 CYS A C 1
ATOM 2397 O O . CYS A 1 299 ? 18.665 6.774 -49.571 1.00 80.12 299 CYS A O 1
ATOM 2399 N N . VAL A 1 300 ? 18.589 5.453 -51.386 1.00 74.88 300 VAL A N 1
ATOM 2400 C CA . VAL A 1 300 ? 17.121 5.399 -51.464 1.00 74.88 300 VAL A CA 1
ATOM 2401 C C . VAL A 1 300 ? 16.603 4.054 -50.968 1.00 74.88 300 VAL A C 1
ATOM 2403 O O . VAL A 1 300 ? 17.286 3.028 -51.053 1.00 74.88 300 VAL A O 1
ATOM 2406 N N . LYS A 1 301 ? 15.383 4.055 -50.425 1.00 73.25 301 LYS A N 1
ATOM 2407 C CA . LYS A 1 301 ? 14.664 2.816 -50.104 1.00 73.25 301 LYS A CA 1
ATOM 2408 C C . LYS A 1 301 ? 14.063 2.277 -51.401 1.00 73.25 301 LYS A C 1
ATOM 2410 O O . LYS A 1 301 ? 13.225 2.946 -51.996 1.00 73.25 301 LYS A O 1
ATOM 2415 N N . ARG A 1 302 ? 14.476 1.085 -51.840 1.00 65.75 302 ARG A N 1
ATOM 2416 C CA . ARG A 1 302 ? 13.857 0.422 -53.001 1.00 65.75 302 ARG A CA 1
ATOM 2417 C C . ARG A 1 302 ? 12.425 0.020 -52.616 1.00 65.75 302 ARG A C 1
ATOM 2419 O O . ARG A 1 302 ? 12.230 -0.617 -51.585 1.00 65.75 302 ARG A O 1
ATOM 2426 N N . SER A 1 303 ? 11.436 0.405 -53.422 1.00 57.94 303 SER A N 1
ATOM 2427 C CA . SER A 1 303 ? 10.074 -0.140 -53.341 1.00 57.94 303 SER A CA 1
ATOM 2428 C C . SER A 1 303 ? 9.859 -1.129 -54.488 1.00 57.94 303 SER A C 1
ATOM 2430 O O . SER A 1 303 ? 10.201 -0.845 -55.639 1.00 57.94 303 SER A O 1
ATOM 2432 N N . GLU A 1 304 ? 9.318 -2.307 -54.183 1.00 52.22 304 GLU A N 1
ATOM 2433 C CA . GLU A 1 304 ? 8.853 -3.261 -55.190 1.00 52.22 304 GLU A CA 1
ATOM 2434 C C . GLU A 1 304 ? 7.447 -2.829 -55.634 1.00 52.22 304 GLU A C 1
ATOM 2436 O O . GLU A 1 304 ? 6.464 -3.113 -54.971 1.00 52.22 304 GLU A O 1
ATOM 2441 N N . ALA A 1 305 ? 7.381 -2.038 -56.707 1.00 48.25 305 ALA A N 1
ATOM 2442 C CA . ALA A 1 305 ? 6.196 -1.696 -57.509 1.00 48.25 305 ALA A CA 1
ATOM 2443 C C . ALA A 1 305 ? 4.784 -1.732 -56.848 1.00 48.25 305 ALA A C 1
ATOM 2445 O O . ALA A 1 305 ? 4.181 -2.796 -56.745 1.00 48.25 305 ALA A O 1
ATOM 2446 N N . GLY A 1 306 ? 4.131 -0.566 -56.663 1.00 48.59 306 GLY A N 1
ATOM 2447 C CA . GLY A 1 306 ? 2.660 -0.486 -56.804 1.00 48.59 306 GLY A CA 1
ATOM 2448 C C . GLY A 1 306 ? 1.871 0.603 -56.047 1.00 48.59 306 GLY A C 1
ATOM 2449 O O . GLY A 1 306 ? 1.953 0.729 -54.838 1.00 48.59 306 GLY A O 1
ATOM 2450 N N . ILE A 1 307 ? 1.038 1.326 -56.815 1.00 47.03 307 ILE A N 1
ATOM 2451 C CA . ILE A 1 307 ? -0.252 2.012 -56.533 1.00 47.03 307 ILE A CA 1
ATOM 2452 C C . ILE A 1 307 ? -0.430 2.837 -55.227 1.00 47.03 307 ILE A C 1
ATOM 2454 O O . ILE A 1 307 ? -0.464 2.332 -54.115 1.00 47.03 307 ILE A O 1
ATOM 2458 N N . LYS A 1 308 ? -0.726 4.136 -55.432 1.00 52.03 308 LYS A N 1
ATOM 2459 C CA . LYS A 1 308 ? -1.176 5.220 -54.518 1.00 52.03 308 LYS A CA 1
ATOM 2460 C C . LYS A 1 308 ? -0.398 5.495 -53.214 1.00 52.03 308 LYS A C 1
ATOM 2462 O O . LYS A 1 308 ? -0.231 6.683 -52.947 1.00 52.03 308 LYS A O 1
ATOM 2467 N N . SER A 1 309 ? 0.082 4.516 -52.443 1.00 51.34 309 SER A N 1
ATOM 2468 C CA . SER A 1 309 ? 0.890 4.766 -51.228 1.00 51.34 309 SER A CA 1
ATOM 2469 C C . SER A 1 309 ? 2.396 4.824 -51.503 1.00 51.34 309 SER A C 1
ATOM 2471 O O . SER A 1 309 ? 3.069 5.679 -50.940 1.00 51.34 309 SER A O 1
ATOM 2473 N N . ASP A 1 310 ? 2.901 4.019 -52.442 1.00 53.78 310 ASP A N 1
ATOM 2474 C CA . ASP A 1 310 ? 4.300 4.048 -52.902 1.00 53.78 310 ASP A CA 1
ATOM 2475 C C . ASP A 1 310 ? 4.432 4.835 -54.213 1.00 53.78 310 ASP A C 1
ATOM 2477 O O . ASP A 1 310 ? 4.890 4.339 -55.248 1.00 53.78 310 ASP A O 1
ATOM 2481 N N . ARG A 1 311 ? 3.987 6.099 -54.208 1.00 56.62 311 ARG A N 1
ATOM 2482 C CA . ARG A 1 311 ? 4.302 7.001 -55.325 1.00 56.62 311 ARG A CA 1
ATOM 2483 C C . ARG A 1 311 ? 5.822 7.093 -55.458 1.00 56.62 311 ARG A C 1
ATOM 2485 O O . ARG A 1 311 ? 6.521 7.273 -54.463 1.00 56.62 311 ARG A O 1
ATOM 2492 N N . ARG A 1 312 ? 6.319 6.979 -56.692 1.00 61.03 312 ARG A N 1
ATOM 2493 C CA . ARG A 1 312 ? 7.726 7.238 -57.007 1.00 61.03 312 ARG A CA 1
ATOM 2494 C C . ARG A 1 312 ? 8.013 8.708 -56.703 1.00 61.03 312 ARG A C 1
ATOM 2496 O O . ARG A 1 312 ? 7.427 9.583 -57.334 1.00 61.03 312 ARG A O 1
ATOM 2503 N N . ILE A 1 313 ? 8.846 8.943 -55.702 1.00 65.88 313 ILE A N 1
ATOM 2504 C CA . ILE A 1 313 ? 9.300 10.249 -55.224 1.00 65.88 313 ILE A CA 1
ATOM 2505 C C . ILE A 1 313 ? 10.824 10.198 -55.057 1.00 65.88 313 ILE A C 1
ATOM 2507 O O . ILE A 1 313 ? 11.411 9.118 -55.018 1.00 65.88 313 ILE A O 1
ATOM 2511 N N . ASP A 1 314 ? 11.462 11.356 -54.903 1.00 66.12 314 ASP A N 1
ATOM 2512 C CA . ASP A 1 314 ? 12.923 11.486 -54.724 1.00 66.12 314 ASP A CA 1
ATOM 2513 C C . ASP A 1 314 ? 13.487 10.632 -53.557 1.00 66.12 314 ASP A C 1
ATOM 2515 O O . ASP A 1 314 ? 14.670 10.314 -53.509 1.00 66.12 314 ASP A O 1
ATOM 2519 N N . ASP A 1 315 ? 12.644 10.208 -52.610 1.00 67.00 315 ASP A N 1
ATOM 2520 C CA . ASP A 1 315 ? 13.045 9.423 -51.431 1.00 67.00 315 ASP A CA 1
ATOM 2521 C C . ASP A 1 315 ? 13.145 7.907 -51.694 1.00 67.00 315 ASP A C 1
ATOM 2523 O O . ASP A 1 315 ? 13.769 7.178 -50.910 1.00 67.00 315 ASP A O 1
ATOM 2527 N N . ASN A 1 316 ? 12.505 7.410 -52.758 1.00 67.12 316 ASN A N 1
ATOM 2528 C CA . ASN A 1 316 ? 12.368 5.977 -53.051 1.00 67.12 316 ASN A CA 1
ATOM 2529 C C . ASN A 1 316 ? 12.723 5.597 -54.503 1.00 67.12 316 ASN A C 1
ATOM 2531 O O . ASN A 1 316 ? 12.441 4.472 -54.926 1.00 67.12 316 ASN A O 1
ATOM 2535 N N . ARG A 1 317 ? 13.350 6.516 -55.249 1.00 67.81 317 ARG A N 1
ATOM 2536 C CA . ARG A 1 317 ? 13.720 6.359 -56.661 1.00 67.81 317 ARG A CA 1
ATOM 2537 C C . ARG A 1 317 ? 15.038 7.077 -56.974 1.00 67.81 317 ARG A C 1
ATOM 2539 O O . ARG A 1 317 ? 15.338 8.096 -56.365 1.00 67.81 317 ARG A O 1
ATOM 2546 N N . PHE A 1 318 ? 15.809 6.571 -57.935 1.00 69.56 318 PHE A N 1
ATOM 2547 C CA . PHE A 1 318 ? 16.959 7.296 -58.491 1.00 69.56 318 PHE A CA 1
ATOM 2548 C C . PHE A 1 318 ? 16.548 8.261 -59.618 1.00 69.56 318 PHE A C 1
ATOM 2550 O O . PHE A 1 318 ? 15.578 7.993 -60.324 1.00 69.56 318 PHE A O 1
ATOM 2557 N N . SER A 1 319 ? 17.331 9.326 -59.838 1.00 65.88 319 SER A N 1
ATOM 2558 C CA . SER A 1 319 ? 17.083 10.381 -60.845 1.00 65.88 319 SER A CA 1
ATOM 2559 C C . SER A 1 319 ? 17.000 9.850 -62.286 1.00 65.88 319 SER A C 1
ATOM 2561 O O . SER A 1 319 ? 15.941 9.911 -62.891 1.00 65.88 319 SER A O 1
ATOM 2563 N N . TYR A 1 320 ? 18.057 9.205 -62.795 1.00 66.25 320 TYR A N 1
ATOM 2564 C CA . TYR A 1 320 ? 17.941 7.806 -63.204 1.00 66.25 320 TYR A CA 1
ATOM 2565 C C . TYR A 1 320 ? 16.669 7.306 -63.884 1.00 66.25 320 TYR A C 1
ATOM 2567 O O . TYR A 1 320 ? 16.559 7.079 -65.089 1.00 66.25 320 TYR A O 1
ATOM 2575 N N . GLU A 1 321 ? 15.761 6.931 -63.000 1.00 66.88 321 GLU A N 1
ATOM 2576 C CA . GLU A 1 321 ? 14.595 6.162 -63.330 1.00 66.88 321 GLU A CA 1
ATOM 2577 C C . GLU A 1 321 ? 13.461 7.103 -63.758 1.00 66.88 321 GLU A C 1
ATOM 2579 O O . GLU A 1 321 ? 12.497 6.588 -64.318 1.00 66.88 321 GLU A O 1
ATOM 2584 N N . ASP A 1 322 ? 13.519 8.421 -63.501 1.00 64.25 322 ASP A N 1
ATOM 2585 C CA . ASP A 1 322 ? 12.459 9.390 -63.811 1.00 64.25 322 ASP A CA 1
ATOM 2586 C C . ASP A 1 322 ? 12.150 9.494 -65.315 1.00 64.25 322 ASP A C 1
ATOM 2588 O O . ASP A 1 322 ? 13.060 9.523 -66.142 1.00 64.25 322 ASP A O 1
ATOM 2592 N N . PRO A 1 323 ? 10.856 9.538 -65.701 1.00 63.31 323 PRO A N 1
ATOM 2593 C CA . PRO A 1 323 ? 10.458 9.686 -67.092 1.00 63.31 323 PRO A CA 1
ATOM 2594 C C . PRO A 1 323 ? 10.657 11.144 -67.516 1.00 63.31 323 PRO A C 1
ATOM 2596 O O . PRO A 1 323 ? 9.732 11.951 -67.466 1.00 63.31 323 PRO A O 1
ATOM 2599 N N . VAL A 1 324 ? 11.879 11.481 -67.902 1.00 67.88 324 VAL A N 1
ATOM 2600 C CA . VAL A 1 324 ? 12.231 12.761 -68.520 1.00 67.88 324 VAL A CA 1
ATOM 2601 C C . VAL A 1 324 ? 12.707 12.508 -69.950 1.00 67.88 324 VAL A C 1
ATOM 2603 O O . VAL A 1 324 ? 13.316 11.475 -70.225 1.00 67.88 324 VAL A O 1
ATOM 2606 N N . GLU A 1 325 ? 12.415 13.430 -70.873 1.00 68.06 325 GLU A N 1
ATOM 2607 C CA . GLU A 1 325 ? 12.800 13.302 -72.294 1.00 68.06 325 GLU A CA 1
ATOM 2608 C C . GLU A 1 325 ? 14.318 13.153 -72.479 1.00 68.06 325 GLU A C 1
ATOM 2610 O O . GLU A 1 325 ? 14.766 12.493 -73.414 1.00 68.06 325 GLU A O 1
ATOM 2615 N N . ILE A 1 326 ? 15.102 13.726 -71.559 1.00 64.50 326 ILE A N 1
ATOM 2616 C CA . ILE A 1 326 ? 16.554 13.579 -71.484 1.00 64.50 326 ILE A CA 1
ATOM 2617 C C . ILE A 1 326 ? 16.915 13.284 -70.020 1.00 64.50 326 ILE A C 1
ATOM 2619 O O . ILE A 1 326 ? 16.851 14.197 -69.191 1.00 64.50 326 ILE A O 1
ATOM 2623 N N . PRO A 1 327 ? 17.269 12.037 -69.657 1.00 58.66 327 PRO A N 1
ATOM 2624 C CA . PRO A 1 327 ? 17.744 11.730 -68.313 1.00 58.66 327 PRO A CA 1
ATOM 2625 C C . PRO A 1 327 ? 19.053 12.477 -68.061 1.00 58.66 327 PRO A C 1
ATOM 2627 O O . PRO A 1 327 ? 20.079 12.185 -68.677 1.00 58.66 327 PRO A O 1
ATOM 2630 N N . TYR A 1 328 ? 19.029 13.458 -67.158 1.00 60.00 328 TYR A N 1
ATOM 2631 C CA . TYR A 1 328 ? 20.253 14.111 -66.718 1.00 60.00 328 TYR A CA 1
ATOM 2632 C C . TYR A 1 328 ? 20.956 13.183 -65.724 1.00 60.00 328 TYR A C 1
ATOM 2634 O O . TYR A 1 328 ? 20.433 12.839 -64.664 1.00 60.00 328 TYR A O 1
ATOM 2642 N N . THR A 1 329 ? 22.141 12.716 -66.111 1.00 60.03 329 THR A N 1
ATOM 2643 C CA . THR A 1 329 ? 23.028 11.960 -65.227 1.00 60.03 329 THR A CA 1
ATOM 2644 C C . THR A 1 329 ? 24.013 12.948 -64.628 1.00 60.03 329 THR A C 1
ATOM 2646 O O . THR A 1 329 ? 24.798 13.556 -65.353 1.00 60.03 329 THR A O 1
ATOM 2649 N N . GLU A 1 330 ? 23.955 13.138 -63.314 1.00 61.12 330 GLU A N 1
ATOM 2650 C CA . GLU A 1 330 ? 24.980 13.892 -62.599 1.00 61.12 330 GLU A CA 1
ATOM 2651 C C . GLU A 1 330 ? 26.174 12.972 -62.348 1.00 61.12 330 GLU A C 1
ATOM 2653 O O . GLU A 1 330 ? 26.050 11.931 -61.702 1.00 61.12 330 GLU A O 1
ATOM 2658 N N . TYR A 1 331 ? 27.334 13.354 -62.879 1.00 66.19 331 TYR A N 1
ATOM 2659 C CA . TYR A 1 331 ? 28.595 12.694 -62.573 1.00 66.19 331 TYR A CA 1
ATOM 2660 C C . TYR A 1 331 ? 29.234 13.410 -61.391 1.00 66.19 331 TYR A C 1
ATOM 2662 O O . TYR A 1 331 ? 29.619 14.575 -61.497 1.00 66.19 331 TYR A O 1
ATOM 2670 N N . HIS A 1 332 ? 29.360 12.706 -60.271 1.00 69.19 332 HIS A N 1
ATOM 2671 C CA . HIS A 1 332 ? 30.200 13.153 -59.171 1.00 69.19 332 HIS A CA 1
ATOM 2672 C C . HIS A 1 332 ? 31.593 12.554 -59.373 1.00 69.19 332 HIS A C 1
ATOM 2674 O O . HIS A 1 332 ? 31.743 11.335 -59.436 1.00 69.19 332 HIS A O 1
ATOM 2680 N N . ILE A 1 333 ? 32.602 13.409 -59.521 1.00 72.75 333 ILE A N 1
ATOM 2681 C CA . ILE A 1 333 ? 33.995 12.981 -59.653 1.00 72.75 333 ILE A CA 1
ATOM 2682 C C . ILE A 1 333 ? 34.593 12.894 -58.251 1.00 72.75 333 ILE A C 1
ATOM 2684 O O . ILE A 1 333 ? 34.696 13.916 -57.577 1.00 72.75 333 ILE A O 1
ATOM 2688 N N . TYR A 1 334 ? 35.004 11.695 -57.845 1.00 77.00 334 TYR A N 1
ATOM 2689 C CA . TYR A 1 334 ? 35.751 11.471 -56.608 1.00 77.00 334 TYR A CA 1
ATOM 2690 C C . TYR A 1 334 ? 37.240 11.259 -56.907 1.00 77.00 334 TYR A C 1
ATOM 2692 O O . TYR A 1 334 ? 37.612 10.601 -57.881 1.00 77.00 334 TYR A O 1
ATOM 2700 N N . SER A 1 335 ? 38.106 11.806 -56.059 1.00 80.69 335 SER A N 1
ATOM 2701 C CA . SER A 1 335 ? 39.533 11.499 -56.010 1.00 80.69 335 SER A CA 1
ATOM 2702 C C . SER A 1 335 ? 39.782 10.188 -55.261 1.00 80.69 335 SER A C 1
ATOM 2704 O O . SER A 1 335 ? 39.062 9.811 -54.341 1.00 80.69 335 SER A O 1
ATOM 2706 N N . LYS A 1 336 ? 40.896 9.525 -55.581 1.00 78.56 336 LYS A N 1
ATOM 2707 C CA . LYS A 1 336 ? 41.378 8.316 -54.886 1.00 78.56 336 LYS A CA 1
ATOM 2708 C C . LYS A 1 336 ? 41.649 8.500 -53.390 1.00 78.56 336 LYS A C 1
ATOM 2710 O O . LYS A 1 336 ? 41.853 7.522 -52.685 1.00 78.56 336 LYS A O 1
ATOM 2715 N N . THR A 1 337 ? 41.771 9.746 -52.943 1.00 83.00 337 THR A N 1
ATOM 2716 C CA . THR A 1 337 ? 42.010 10.114 -51.543 1.00 83.00 337 THR A CA 1
ATOM 2717 C C . THR A 1 337 ? 40.730 10.502 -50.811 1.00 83.00 337 THR A C 1
ATOM 2719 O O . THR A 1 337 ? 40.801 10.824 -49.625 1.00 83.00 337 THR A O 1
ATOM 2722 N N . ASP A 1 338 ? 39.589 10.528 -51.504 1.00 84.25 338 ASP A N 1
ATOM 2723 C CA . ASP A 1 338 ? 38.328 10.958 -50.916 1.00 84.25 338 ASP A CA 1
ATOM 2724 C C . ASP A 1 338 ? 37.806 9.901 -49.954 1.00 84.25 338 ASP A C 1
ATOM 2726 O O . ASP A 1 338 ? 37.853 8.693 -50.201 1.00 84.25 338 ASP A O 1
ATOM 2730 N N . ASN A 1 339 ? 37.319 10.390 -48.822 1.00 86.44 339 ASN A N 1
ATOM 2731 C CA . ASN A 1 339 ? 36.893 9.568 -47.709 1.00 86.44 339 ASN A CA 1
ATOM 2732 C C . ASN A 1 339 ? 35.597 10.140 -47.142 1.00 86.44 339 ASN A C 1
ATOM 2734 O O . ASN A 1 339 ? 35.591 10.815 -46.109 1.00 86.44 339 ASN A O 1
ATOM 2738 N N . GLU A 1 340 ? 34.512 9.911 -47.877 1.00 85.50 340 GLU A N 1
ATOM 2739 C CA . GLU A 1 340 ? 33.241 10.592 -47.657 1.00 85.50 340 GLU A CA 1
ATOM 2740 C C . GLU A 1 340 ? 32.529 10.051 -46.408 1.00 85.50 340 GLU A C 1
ATOM 2742 O O . GLU A 1 340 ? 32.188 8.859 -46.362 1.00 85.50 340 GLU A O 1
ATOM 2747 N N . PRO A 1 341 ? 32.282 10.893 -45.385 1.00 90.31 341 PRO A N 1
ATOM 2748 C CA . PRO A 1 341 ? 31.493 10.504 -44.230 1.00 90.31 341 PRO A CA 1
ATOM 2749 C C . PRO A 1 341 ? 30.000 10.541 -44.571 1.00 90.31 341 PRO A C 1
ATOM 2751 O O . PRO A 1 341 ? 29.484 11.509 -45.127 1.00 90.31 341 PRO A O 1
ATOM 2754 N N . ILE A 1 342 ? 29.282 9.489 -44.188 1.00 91.25 342 ILE A N 1
ATOM 2755 C CA . ILE A 1 342 ? 27.834 9.381 -44.355 1.00 91.25 342 ILE A CA 1
ATOM 2756 C C . ILE A 1 342 ? 27.214 9.152 -42.991 1.00 91.25 342 ILE A C 1
ATOM 2758 O O . ILE A 1 342 ? 27.548 8.191 -42.297 1.00 91.25 342 ILE A O 1
ATOM 2762 N N . GLN A 1 343 ? 26.274 10.019 -42.627 1.00 93.81 343 GLN A N 1
ATOM 2763 C CA . GLN A 1 343 ? 25.556 9.926 -41.364 1.00 93.81 343 GLN A CA 1
ATOM 2764 C C . GLN A 1 343 ? 24.152 9.367 -41.553 1.00 93.81 343 GLN A C 1
ATOM 2766 O O . GLN A 1 343 ? 23.488 9.618 -42.557 1.00 93.81 343 GLN A O 1
ATOM 2771 N N . TYR A 1 344 ? 23.668 8.637 -40.558 1.00 93.25 344 TYR A N 1
ATOM 2772 C CA . TYR A 1 344 ? 22.289 8.167 -40.482 1.00 93.25 344 TYR A CA 1
ATOM 2773 C C . TYR A 1 344 ? 21.835 8.104 -39.023 1.00 93.25 344 TYR A C 1
ATOM 2775 O O . TYR A 1 344 ? 22.647 8.096 -38.100 1.00 93.25 344 TYR A O 1
ATOM 2783 N N . LYS A 1 345 ? 20.522 8.088 -38.796 1.00 93.44 345 LYS A N 1
ATOM 2784 C CA . LYS A 1 345 ? 19.923 7.960 -37.467 1.00 93.44 345 LYS A CA 1
ATOM 2785 C C . LYS A 1 345 ? 19.049 6.728 -37.409 1.00 93.44 345 LYS A C 1
ATOM 2787 O O . LYS A 1 345 ? 18.251 6.499 -38.318 1.00 93.44 345 LYS A O 1
ATOM 2792 N N . THR A 1 346 ? 19.190 5.939 -36.352 1.00 91.88 346 THR A N 1
ATOM 2793 C CA . THR A 1 346 ? 18.386 4.732 -36.190 1.00 91.88 346 THR A CA 1
ATOM 2794 C C . THR A 1 346 ? 18.358 4.205 -34.756 1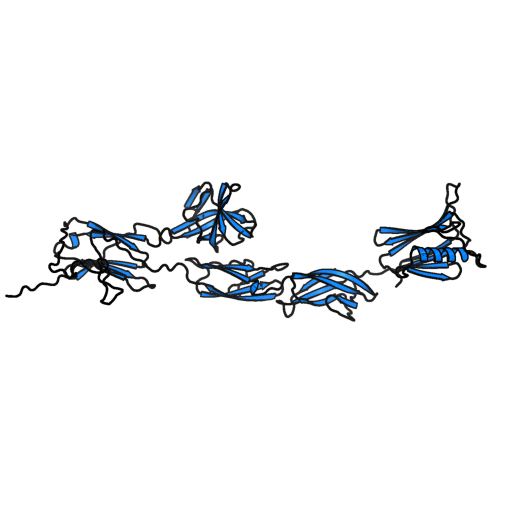.00 91.88 346 THR A C 1
ATOM 2796 O O . THR A 1 346 ? 19.248 4.485 -33.949 1.00 91.88 346 THR A O 1
ATOM 2799 N N . ASN A 1 347 ? 17.337 3.409 -34.456 1.00 88.81 347 ASN A N 1
ATOM 2800 C CA . ASN A 1 347 ? 17.217 2.561 -33.268 1.00 88.81 347 ASN A CA 1
ATOM 2801 C C . ASN A 1 347 ? 17.076 1.062 -33.627 1.00 88.81 347 ASN A C 1
ATOM 2803 O O . ASN A 1 347 ? 16.699 0.263 -32.767 1.00 88.81 347 ASN A O 1
ATOM 2807 N N . TYR A 1 348 ? 17.359 0.678 -34.880 1.00 88.69 348 TYR A N 1
ATOM 2808 C CA . TYR A 1 348 ? 17.396 -0.725 -35.291 1.00 88.69 348 TYR A CA 1
ATOM 2809 C C . TYR A 1 348 ? 18.481 -1.473 -34.523 1.00 88.69 348 TYR A C 1
ATOM 2811 O O . TYR A 1 348 ? 19.585 -0.962 -34.321 1.00 88.69 348 TYR A O 1
ATOM 2819 N N . LYS A 1 349 ? 18.171 -2.713 -34.134 1.00 84.19 349 LYS A N 1
ATOM 2820 C CA . LYS A 1 349 ? 19.090 -3.559 -33.369 1.00 84.19 349 LYS A CA 1
ATOM 2821 C C . LYS A 1 349 ? 20.382 -3.869 -34.128 1.00 84.19 349 LYS A C 1
ATOM 2823 O O . LYS A 1 349 ? 21.452 -3.824 -33.532 1.00 84.19 349 LYS A O 1
ATOM 2828 N N . ASN A 1 350 ? 20.279 -4.191 -35.418 1.00 88.56 350 ASN A N 1
ATOM 2829 C CA . ASN A 1 350 ? 21.425 -4.550 -36.251 1.00 88.56 350 ASN A CA 1
ATOM 2830 C C . ASN A 1 350 ? 21.408 -3.739 -37.547 1.00 88.56 350 ASN A C 1
ATOM 2832 O O . ASN A 1 350 ? 20.412 -3.765 -38.267 1.00 88.56 350 ASN A O 1
ATOM 2836 N N . VAL A 1 351 ? 22.520 -3.082 -37.873 1.00 92.25 351 VAL A N 1
ATOM 2837 C CA . VAL A 1 351 ? 22.723 -2.403 -39.159 1.00 92.25 351 VAL A CA 1
ATOM 2838 C C . VAL A 1 351 ? 24.006 -2.923 -39.787 1.00 92.25 351 VAL A C 1
ATOM 2840 O O . VAL A 1 351 ? 25.056 -2.922 -39.151 1.00 92.25 351 VAL A O 1
ATOM 2843 N N . SER A 1 352 ? 23.908 -3.380 -41.030 1.00 93.12 352 SER A N 1
ATOM 2844 C CA . SER A 1 352 ? 25.033 -3.809 -41.853 1.00 93.12 352 SER A CA 1
ATOM 2845 C C . SER A 1 352 ? 25.157 -2.869 -43.042 1.00 93.12 352 SER A C 1
ATOM 2847 O O . SER A 1 352 ? 24.160 -2.560 -43.694 1.00 93.12 352 SER A O 1
ATOM 2849 N N . ILE A 1 353 ? 26.377 -2.407 -43.308 1.00 93.12 353 ILE A N 1
ATOM 2850 C CA . ILE A 1 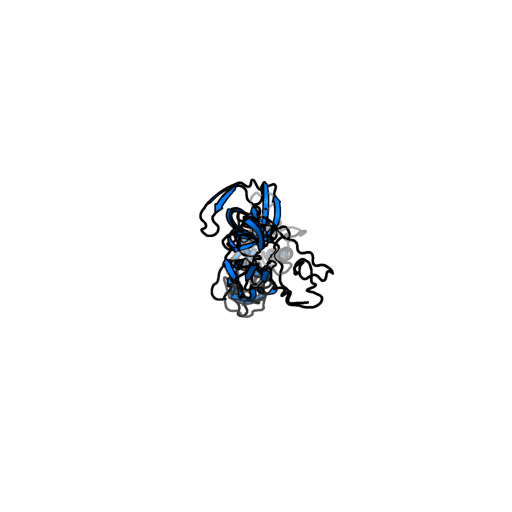353 ? 26.679 -1.527 -44.433 1.00 93.12 353 ILE A CA 1
ATOM 2851 C C . ILE A 1 353 ? 27.755 -2.196 -45.274 1.00 93.12 353 ILE A C 1
ATOM 2853 O O . ILE A 1 353 ? 28.770 -2.662 -44.750 1.00 93.12 353 ILE A O 1
ATOM 2857 N N . LYS A 1 354 ? 27.522 -2.256 -46.582 1.00 91.75 354 LYS A N 1
ATOM 2858 C CA . LYS A 1 354 ? 28.426 -2.866 -47.550 1.00 91.75 354 LYS A CA 1
ATOM 2859 C C . LYS A 1 354 ? 28.646 -1.938 -48.732 1.00 91.75 354 LYS A C 1
ATOM 2861 O O . LYS A 1 354 ? 27.698 -1.397 -49.287 1.00 9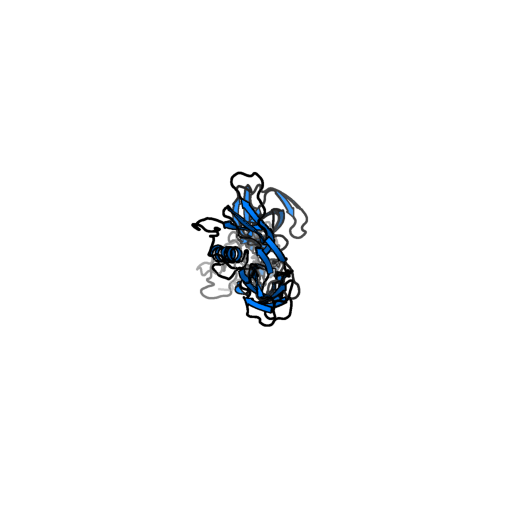1.75 354 LYS A O 1
ATOM 2866 N N . ALA A 1 355 ? 29.896 -1.808 -49.131 1.00 89.12 355 ALA A N 1
ATOM 2867 C CA . ALA A 1 355 ? 30.310 -1.329 -50.433 1.00 89.12 355 ALA A CA 1
ATOM 2868 C C . ALA A 1 355 ? 30.298 -2.502 -51.422 1.00 89.12 355 ALA A C 1
ATOM 2870 O O . ALA A 1 355 ? 30.799 -3.577 -51.108 1.00 89.12 355 ALA A O 1
ATOM 2871 N N . ILE A 1 356 ? 29.730 -2.317 -52.606 1.00 88.19 356 ILE A N 1
ATOM 2872 C CA . ILE A 1 356 ? 29.655 -3.326 -53.661 1.00 88.19 356 ILE A CA 1
ATOM 2873 C C . ILE A 1 356 ? 30.360 -2.761 -54.891 1.00 88.19 356 ILE A C 1
ATOM 2875 O O . ILE A 1 356 ? 29.937 -1.736 -55.430 1.00 88.19 356 ILE A O 1
ATOM 2879 N N . THR A 1 357 ? 31.432 -3.430 -55.309 1.00 84.50 357 THR A N 1
ATOM 2880 C CA . THR A 1 357 ? 32.235 -3.059 -56.484 1.00 84.50 357 THR A CA 1
ATOM 2881 C C . THR A 1 357 ? 31.526 -3.420 -57.791 1.00 84.50 357 THR A C 1
ATOM 2883 O O . THR A 1 357 ? 30.558 -4.192 -57.805 1.00 84.50 357 THR A O 1
ATOM 2886 N N . LYS A 1 358 ? 32.056 -2.949 -58.924 1.00 82.75 358 LYS A N 1
ATOM 2887 C CA . LYS A 1 358 ? 31.586 -3.317 -60.275 1.00 82.75 358 LYS A CA 1
ATOM 2888 C C . LYS A 1 358 ? 31.547 -4.834 -60.496 1.00 82.75 358 LYS A C 1
ATOM 2890 O O . LYS A 1 358 ? 30.629 -5.352 -61.134 1.00 82.75 358 LYS A O 1
ATOM 2895 N N . ASN A 1 359 ? 32.497 -5.563 -59.908 1.00 85.12 359 ASN A N 1
ATOM 2896 C CA . ASN A 1 359 ? 32.588 -7.026 -59.980 1.00 85.12 359 ASN A CA 1
ATOM 2897 C C . ASN A 1 359 ? 31.678 -7.754 -58.974 1.00 85.12 359 ASN A C 1
ATOM 2899 O O . ASN A 1 359 ? 31.803 -8.966 -58.807 1.00 85.12 359 ASN A O 1
ATOM 2903 N N . LYS A 1 360 ? 30.758 -7.037 -58.310 1.00 83.56 360 LYS A N 1
ATOM 2904 C CA . LYS A 1 360 ? 29.860 -7.549 -57.259 1.00 83.56 360 LYS A CA 1
ATOM 2905 C C . LYS A 1 360 ? 30.591 -8.060 -56.013 1.00 83.56 360 LYS A C 1
ATOM 2907 O O . LYS A 1 360 ? 30.023 -8.839 -55.250 1.00 83.56 360 LYS A O 1
ATOM 2912 N N . GLN A 1 361 ? 31.833 -7.634 -55.792 1.00 87.56 361 GLN A N 1
ATOM 2913 C CA . GLN A 1 361 ? 32.529 -7.936 -54.547 1.00 87.56 361 GLN A CA 1
ATOM 2914 C C . GLN A 1 361 ? 31.946 -7.065 -53.437 1.00 87.56 361 GLN A C 1
ATOM 2916 O O . GLN A 1 361 ? 31.879 -5.846 -53.578 1.00 87.56 361 GLN A O 1
ATOM 2921 N N . GLU A 1 362 ? 31.541 -7.693 -52.338 1.00 90.88 362 GLU A N 1
ATOM 2922 C CA . GLU A 1 362 ? 31.024 -6.999 -51.163 1.00 90.88 362 GLU A CA 1
ATOM 2923 C C . GLU A 1 362 ? 32.150 -6.721 -50.161 1.00 90.88 362 GLU A C 1
ATOM 2925 O O . GLU A 1 362 ? 32.883 -7.624 -49.754 1.00 90.88 362 GLU A O 1
ATOM 2930 N N . ILE A 1 363 ? 32.263 -5.467 -49.739 1.00 90.62 363 ILE A N 1
ATOM 2931 C CA . ILE A 1 363 ? 33.232 -4.971 -48.767 1.00 90.62 363 ILE A CA 1
ATOM 2932 C C . ILE A 1 363 ? 32.443 -4.388 -47.597 1.00 90.62 363 ILE A C 1
ATOM 2934 O O . ILE A 1 363 ? 31.671 -3.448 -47.766 1.00 90.62 363 ILE A O 1
ATOM 2938 N N . THR A 1 364 ? 32.608 -4.940 -46.399 1.00 92.75 364 THR A N 1
ATOM 2939 C CA . THR A 1 364 ? 31.924 -4.429 -45.203 1.00 92.75 364 THR A CA 1
ATOM 2940 C C . THR A 1 364 ? 32.482 -3.065 -44.808 1.00 92.75 364 THR A C 1
ATOM 2942 O O . THR A 1 364 ? 33.690 -2.920 -44.624 1.00 92.75 364 THR A O 1
ATOM 2945 N N . LEU A 1 365 ? 31.596 -2.086 -44.619 1.00 91.62 365 LEU A N 1
ATOM 2946 C CA . LEU A 1 365 ? 31.935 -0.781 -44.059 1.00 91.62 365 LEU A CA 1
ATOM 2947 C C . LEU A 1 365 ? 31.546 -0.740 -42.583 1.00 91.62 365 LEU A C 1
ATOM 2949 O O . LEU A 1 365 ? 30.470 -1.195 -42.187 1.00 91.62 365 LEU A O 1
ATOM 2953 N N . TYR A 1 366 ? 32.427 -0.176 -41.764 1.00 90.50 366 TYR A N 1
ATOM 2954 C CA . TYR A 1 366 ? 32.193 -0.043 -40.333 1.00 90.50 366 TYR A CA 1
ATOM 2955 C C . TYR A 1 366 ? 31.485 1.269 -40.033 1.00 90.50 366 TYR A C 1
ATOM 2957 O O . TYR A 1 366 ? 31.913 2.331 -40.488 1.00 90.50 366 TYR A O 1
ATOM 2965 N N . SER A 1 367 ? 30.421 1.188 -39.233 1.00 92.75 367 SER A N 1
ATOM 2966 C CA . SER A 1 367 ? 29.753 2.369 -38.710 1.00 92.75 367 SER A CA 1
ATOM 2967 C C . SER A 1 367 ? 30.037 2.569 -37.233 1.00 92.75 367 SER A C 1
ATOM 2969 O O . SER A 1 367 ? 29.950 1.647 -36.423 1.00 92.75 367 SER A O 1
ATOM 2971 N N . GLU A 1 368 ? 30.358 3.809 -36.898 1.00 94.06 368 GLU A N 1
ATOM 2972 C CA . GLU A 1 368 ? 30.605 4.282 -35.554 1.00 94.06 368 GLU A CA 1
ATOM 2973 C C . GLU A 1 368 ? 29.391 5.061 -35.042 1.00 94.06 368 GLU A C 1
ATOM 2975 O O . GLU A 1 368 ? 28.846 5.938 -35.718 1.00 94.06 368 GLU A O 1
ATOM 2980 N N . ARG A 1 369 ? 28.975 4.769 -33.810 1.00 93.38 369 ARG A N 1
ATOM 2981 C CA . ARG A 1 369 ? 27.928 5.522 -33.120 1.00 93.38 369 ARG A CA 1
ATOM 2982 C C . ARG A 1 369 ? 28.467 6.882 -32.671 1.00 93.38 369 ARG A C 1
ATOM 2984 O O . ARG A 1 369 ? 29.392 6.936 -31.868 1.00 93.38 369 ARG A O 1
ATOM 2991 N N . LYS A 1 370 ? 27.839 7.969 -33.120 1.00 94.69 370 LYS A N 1
ATOM 2992 C CA . LYS A 1 370 ? 28.232 9.355 -32.809 1.00 94.69 370 LYS A CA 1
ATOM 2993 C C . LYS A 1 370 ? 27.457 9.980 -31.655 1.00 94.69 370 LYS A C 1
ATOM 2995 O O . LYS A 1 370 ? 27.980 10.870 -30.995 1.00 94.69 370 LYS A O 1
ATOM 3000 N N . THR A 1 371 ? 26.235 9.523 -31.378 1.00 93.19 371 THR A N 1
ATOM 3001 C CA . THR A 1 371 ? 25.467 9.978 -30.205 1.00 93.19 371 THR A CA 1
ATOM 3002 C C . THR A 1 371 ? 25.038 8.821 -29.317 1.00 93.19 371 THR A C 1
ATOM 3004 O O . THR A 1 371 ? 24.854 7.693 -29.770 1.00 93.19 371 THR A O 1
ATOM 3007 N N . ASN A 1 372 ? 24.859 9.115 -28.030 1.00 89.19 372 ASN A N 1
ATOM 3008 C CA . ASN A 1 372 ? 24.327 8.181 -27.049 1.00 89.19 372 ASN A CA 1
ATOM 3009 C C . ASN A 1 372 ? 23.029 8.761 -26.477 1.00 89.19 372 ASN A C 1
ATOM 3011 O O . ASN A 1 372 ? 23.054 9.510 -25.506 1.00 89.19 372 ASN A O 1
ATOM 3015 N N . ASN A 1 373 ? 21.913 8.478 -27.141 1.00 86.62 373 ASN A N 1
ATOM 3016 C CA . ASN A 1 373 ? 20.601 9.047 -26.838 1.00 86.62 373 ASN A CA 1
ATOM 3017 C C . ASN A 1 373 ? 19.636 8.036 -26.215 1.00 86.62 373 ASN A C 1
ATOM 3019 O O . ASN A 1 373 ? 18.685 8.449 -25.561 1.00 86.62 373 ASN A O 1
ATOM 3023 N N . ILE A 1 374 ? 19.856 6.739 -26.429 1.00 81.69 374 ILE A N 1
ATOM 3024 C CA . ILE A 1 374 ? 18.935 5.666 -26.034 1.00 81.69 374 ILE A CA 1
ATOM 3025 C C . ILE A 1 374 ? 19.560 4.827 -24.923 1.00 81.69 374 ILE A C 1
ATOM 3027 O O . ILE A 1 374 ? 20.733 4.462 -25.010 1.00 81.69 374 ILE A O 1
ATOM 3031 N N . GLY A 1 375 ? 18.758 4.462 -23.923 1.00 80.44 375 GLY A N 1
ATOM 3032 C CA . GLY A 1 375 ? 19.164 3.563 -22.846 1.00 80.44 375 GLY A CA 1
ATOM 3033 C C . GLY A 1 375 ? 20.212 4.182 -21.927 1.00 80.44 375 GLY A C 1
ATOM 3034 O O . GLY A 1 375 ? 21.036 3.458 -21.368 1.00 80.44 375 GLY A O 1
ATOM 3035 N N . LEU A 1 376 ? 20.202 5.512 -21.798 1.00 86.62 376 LEU A N 1
ATOM 3036 C CA . LEU A 1 376 ? 21.061 6.214 -20.859 1.00 86.62 376 LEU A CA 1
ATOM 3037 C C . LEU A 1 376 ? 20.664 5.820 -19.447 1.00 86.62 376 LEU A C 1
ATOM 3039 O O . LEU A 1 376 ? 19.480 5.763 -19.122 1.00 86.62 376 LEU A O 1
ATOM 3043 N N . LYS A 1 377 ? 21.667 5.555 -18.619 1.00 90.38 377 LYS A N 1
ATOM 3044 C CA . LYS A 1 377 ? 21.482 5.170 -17.227 1.00 90.38 377 LYS A CA 1
ATOM 3045 C C . LYS A 1 377 ? 22.084 6.233 -16.337 1.00 90.38 377 LYS A C 1
ATOM 3047 O O . LYS A 1 377 ? 23.155 6.762 -16.633 1.00 90.38 377 LYS A O 1
ATOM 3052 N N . ASP A 1 378 ? 21.414 6.511 -15.237 1.00 93.75 378 ASP A N 1
ATOM 3053 C CA . ASP A 1 378 ? 21.942 7.380 -14.202 1.00 93.75 378 ASP A CA 1
ATOM 3054 C C . ASP A 1 378 ? 21.432 6.916 -12.841 1.00 93.75 378 ASP A C 1
ATOM 3056 O O . ASP A 1 378 ? 20.343 6.360 -12.729 1.00 93.75 378 ASP A O 1
ATOM 3060 N N . SER A 1 379 ? 22.251 7.081 -11.812 1.00 95.31 379 SER A N 1
ATOM 3061 C CA . SER A 1 379 ? 21.896 6.721 -10.446 1.00 95.31 379 SER A CA 1
ATOM 3062 C C . SER A 1 379 ? 22.579 7.686 -9.501 1.00 95.31 379 SER A C 1
ATOM 3064 O O . SER A 1 379 ? 23.777 7.937 -9.638 1.00 95.31 379 SER A O 1
ATOM 3066 N N . ARG A 1 380 ? 21.834 8.231 -8.544 1.00 96.69 380 ARG A N 1
ATOM 3067 C CA . ARG A 1 380 ? 22.345 9.235 -7.609 1.00 96.69 380 ARG A CA 1
ATOM 3068 C C . ARG A 1 380 ? 21.550 9.258 -6.312 1.00 96.69 380 ARG A C 1
ATOM 3070 O O . ARG A 1 380 ? 20.411 8.798 -6.284 1.00 96.69 380 ARG A O 1
ATOM 3077 N N . ASP A 1 381 ? 22.148 9.792 -5.259 1.00 97.00 381 ASP A N 1
ATOM 3078 C CA . ASP A 1 381 ? 21.427 10.069 -4.016 1.00 97.00 381 ASP A CA 1
ATOM 3079 C C . ASP A 1 381 ? 20.346 11.124 -4.260 1.00 97.00 381 ASP A C 1
ATOM 3081 O O . ASP A 1 381 ? 20.552 12.055 -5.039 1.00 97.00 381 ASP A O 1
ATOM 3085 N N . ALA A 1 382 ? 19.211 11.003 -3.588 1.00 97.06 382 ALA A N 1
ATOM 3086 C CA . ALA A 1 382 ? 18.157 12.005 -3.556 1.00 97.06 382 ALA A CA 1
ATOM 3087 C C . ALA A 1 382 ? 17.560 12.082 -2.155 1.00 97.06 382 ALA A C 1
ATOM 3089 O O . ALA A 1 382 ? 17.544 11.094 -1.422 1.00 97.06 382 ALA A O 1
ATOM 3090 N N . PHE A 1 383 ? 17.013 13.239 -1.805 1.00 96.38 383 PHE A N 1
ATOM 3091 C CA . PHE A 1 383 ? 16.205 13.377 -0.603 1.00 96.38 383 PHE A CA 1
ATOM 3092 C C . PHE A 1 383 ? 14.776 12.952 -0.924 1.00 96.38 383 PHE A C 1
ATOM 3094 O O . PHE A 1 383 ? 14.174 13.450 -1.877 1.00 96.38 383 PHE A O 1
ATOM 3101 N N . VAL A 1 384 ? 14.244 12.026 -0.133 1.00 97.00 384 VAL A N 1
ATOM 3102 C CA . VAL A 1 384 ? 12.926 11.419 -0.315 1.00 97.00 384 VAL A CA 1
ATOM 3103 C C . VAL A 1 384 ? 12.110 11.640 0.951 1.00 97.00 384 VAL A C 1
ATOM 3105 O O . VAL A 1 384 ? 12.584 11.351 2.049 1.00 97.00 384 VAL A O 1
ATOM 3108 N N . PHE A 1 385 ? 10.889 12.160 0.816 1.00 96.12 385 PHE A N 1
ATOM 3109 C CA . PHE A 1 385 ? 10.045 12.548 1.950 1.00 96.12 385 PHE A CA 1
ATOM 3110 C C . PHE A 1 385 ? 8.549 12.307 1.671 1.00 96.12 385 PHE A C 1
ATOM 3112 O O . PHE A 1 385 ? 8.130 12.308 0.510 1.00 96.12 385 PHE A O 1
ATOM 3119 N N . PRO A 1 386 ? 7.721 12.087 2.711 1.00 96.31 386 PRO A N 1
ATOM 3120 C CA . PRO A 1 386 ? 6.283 11.905 2.533 1.00 96.31 386 PRO A CA 1
ATOM 3121 C C . PRO A 1 386 ? 5.576 13.241 2.259 1.00 96.31 386 PRO A C 1
ATOM 3123 O O . PRO A 1 386 ? 5.852 14.245 2.916 1.00 96.31 386 PRO A O 1
ATOM 3126 N N . LEU A 1 387 ? 4.626 13.236 1.324 1.00 94.69 387 LEU A N 1
ATOM 3127 C CA . LEU A 1 387 ? 3.696 14.338 1.067 1.00 94.69 387 LEU A CA 1
ATOM 3128 C C . LEU A 1 387 ? 2.380 14.120 1.834 1.00 94.69 387 LEU A C 1
ATOM 3130 O O . LEU A 1 387 ? 1.993 12.988 2.129 1.00 94.69 387 LEU A O 1
ATOM 3134 N N . GLU A 1 388 ? 1.650 15.201 2.125 1.00 89.81 388 GLU A N 1
ATOM 3135 C CA . GLU A 1 388 ? 0.398 15.151 2.907 1.00 89.81 388 GLU A CA 1
ATOM 3136 C C . GLU A 1 388 ? -0.703 14.300 2.256 1.00 89.81 388 GLU A C 1
ATOM 3138 O O . GLU A 1 388 ? -1.546 13.716 2.936 1.00 89.81 388 GLU A O 1
ATOM 3143 N N . ASN A 1 389 ? -0.686 14.196 0.928 1.00 87.44 389 ASN A N 1
ATOM 3144 C CA . ASN A 1 389 ? -1.620 13.387 0.147 1.00 87.44 389 ASN A CA 1
ATOM 3145 C C . ASN A 1 389 ? -1.294 11.877 0.169 1.00 87.44 389 ASN A C 1
ATOM 3147 O O . ASN A 1 389 ? -2.029 11.092 -0.433 1.00 87.44 389 ASN A O 1
ATOM 3151 N N . GLY A 1 390 ? -0.224 11.461 0.857 1.00 85.69 390 GLY A N 1
ATOM 3152 C CA . GLY A 1 390 ? 0.253 10.076 0.898 1.00 85.69 390 GLY A CA 1
ATOM 3153 C C . GLY A 1 390 ? 1.156 9.682 -0.276 1.00 85.69 390 GLY A C 1
ATOM 3154 O O . GLY A 1 390 ? 1.530 8.512 -0.378 1.00 85.69 390 GLY A O 1
ATOM 3155 N N . ASN A 1 391 ? 1.507 10.632 -1.147 1.00 93.38 391 ASN A N 1
ATOM 3156 C CA . ASN A 1 391 ? 2.517 10.452 -2.186 1.00 93.38 391 ASN A CA 1
ATOM 3157 C C . ASN A 1 391 ? 3.923 10.695 -1.619 1.00 93.38 391 ASN A C 1
ATOM 3159 O O . ASN A 1 391 ? 4.097 11.088 -0.465 1.00 93.38 391 ASN A O 1
ATOM 3163 N N . THR A 1 392 ? 4.941 10.458 -2.439 1.00 95.81 392 THR A N 1
ATOM 3164 C CA . THR A 1 392 ? 6.339 10.687 -2.067 1.00 95.81 392 THR A CA 1
ATOM 3165 C C . THR A 1 392 ? 6.905 11.813 -2.921 1.00 95.81 392 THR A C 1
ATOM 3167 O O . THR A 1 392 ? 6.766 11.795 -4.146 1.00 95.81 392 THR A O 1
ATOM 3170 N N . GLY A 1 393 ? 7.536 12.782 -2.260 1.00 97.19 393 GLY A N 1
ATOM 3171 C CA . GLY A 1 393 ? 8.304 13.850 -2.884 1.00 97.19 393 GLY A CA 1
ATOM 3172 C C . GLY A 1 393 ? 9.786 13.486 -2.935 1.00 97.19 393 GLY A C 1
ATOM 3173 O O . GLY A 1 393 ? 10.319 12.884 -2.000 1.00 97.19 393 GLY A O 1
ATOM 3174 N N . ILE A 1 394 ? 10.449 13.840 -4.033 1.00 97.94 394 ILE A N 1
ATOM 3175 C CA . ILE A 1 394 ? 11.871 13.574 -4.265 1.00 97.94 394 ILE A CA 1
ATOM 3176 C C . ILE A 1 394 ? 12.535 14.850 -4.769 1.00 97.94 394 ILE A C 1
ATOM 3178 O O . ILE A 1 394 ? 12.040 15.461 -5.712 1.00 97.94 394 ILE A O 1
ATOM 3182 N N . TYR A 1 395 ? 13.666 15.237 -4.184 1.00 97.38 395 TYR A N 1
ATOM 3183 C CA . TYR A 1 395 ? 14.445 16.385 -4.652 1.00 97.38 395 TYR A CA 1
ATOM 3184 C C . TYR A 1 395 ? 15.951 16.150 -4.547 1.00 97.38 395 TYR A C 1
ATOM 3186 O O . TYR A 1 395 ? 16.423 15.256 -3.839 1.00 97.38 395 TYR A O 1
ATOM 3194 N N . PHE A 1 396 ? 16.719 16.974 -5.259 1.00 97.12 396 PHE A N 1
ATOM 3195 C CA . PHE A 1 396 ? 18.167 16.837 -5.386 1.00 97.12 396 PHE A CA 1
ATOM 3196 C C . PHE A 1 396 ? 18.863 18.135 -4.977 1.00 97.12 396 PHE A C 1
ATOM 3198 O O . PHE A 1 396 ? 18.434 19.225 -5.345 1.00 97.12 396 PHE A O 1
ATOM 3205 N N . LYS A 1 397 ? 19.965 18.028 -4.229 1.00 94.50 397 LYS A N 1
ATOM 3206 C CA . LYS A 1 397 ? 20.824 19.175 -3.884 1.00 94.50 397 LYS A CA 1
ATOM 3207 C C . LYS A 1 397 ? 22.279 18.846 -4.140 1.00 94.50 397 LYS A C 1
ATOM 3209 O O . LYS A 1 397 ? 22.898 19.429 -5.019 1.00 94.50 397 LYS A O 1
ATOM 3214 N N . THR A 1 398 ? 22.788 17.875 -3.402 1.00 95.50 398 THR A N 1
ATOM 3215 C CA . THR A 1 398 ? 24.130 17.319 -3.529 1.00 95.50 398 THR A CA 1
ATOM 3216 C C . THR A 1 398 ? 24.095 15.872 -3.046 1.00 95.50 398 THR A C 1
ATOM 3218 O O . THR A 1 398 ? 23.170 15.489 -2.325 1.00 95.50 398 THR A O 1
ATOM 3221 N N . GLY A 1 399 ? 25.068 15.071 -3.461 1.00 95.25 399 GLY A N 1
ATOM 3222 C CA . GLY A 1 399 ? 25.212 13.686 -3.033 1.00 95.25 399 GLY A CA 1
ATOM 3223 C C . GLY A 1 399 ? 26.149 12.909 -3.946 1.00 95.25 399 GLY A C 1
ATOM 3224 O O . GLY A 1 399 ? 26.861 13.491 -4.764 1.00 95.25 399 GLY A O 1
ATOM 3225 N N . LEU A 1 400 ? 26.125 11.585 -3.833 1.00 96.88 400 LEU A N 1
ATOM 3226 C CA . LEU A 1 400 ? 26.925 10.697 -4.666 1.00 96.88 400 LEU A CA 1
ATOM 3227 C C . LEU A 1 400 ? 26.178 10.302 -5.940 1.00 96.88 400 LEU A C 1
ATOM 3229 O O . LEU A 1 400 ? 24.950 10.175 -5.974 1.00 96.88 400 LEU A O 1
ATOM 3233 N N . ARG A 1 401 ? 26.943 10.059 -7.002 1.00 96.56 401 ARG A N 1
ATOM 3234 C CA . ARG A 1 401 ? 26.516 9.347 -8.206 1.00 96.56 401 ARG A CA 1
ATOM 3235 C C . ARG A 1 401 ? 27.036 7.926 -8.162 1.00 96.56 401 ARG A C 1
ATOM 3237 O O . ARG A 1 401 ? 28.111 7.653 -7.637 1.00 96.56 401 ARG A O 1
ATOM 3244 N N . TYR A 1 402 ? 26.304 7.033 -8.809 1.00 95.88 402 TYR A N 1
ATOM 3245 C CA . TYR A 1 402 ? 26.624 5.617 -8.860 1.00 95.88 402 TYR A CA 1
ATOM 3246 C C . TYR A 1 402 ? 26.582 5.109 -10.294 1.00 95.88 402 TYR A C 1
ATOM 3248 O O . TYR A 1 402 ? 25.768 5.541 -11.113 1.00 95.88 402 TYR A O 1
ATOM 3256 N N . ASN A 1 403 ? 27.433 4.132 -10.585 1.00 94.38 403 ASN A N 1
ATOM 3257 C CA . ASN A 1 403 ? 27.235 3.276 -11.738 1.00 94.38 403 ASN A CA 1
ATOM 3258 C C . ASN A 1 403 ? 25.922 2.508 -11.532 1.00 94.38 403 ASN A C 1
ATOM 3260 O O . ASN A 1 403 ? 25.757 1.812 -10.531 1.00 94.38 403 ASN A O 1
ATOM 3264 N N . PHE A 1 404 ? 24.989 2.647 -12.472 1.00 89.50 404 PHE A N 1
ATOM 3265 C CA . PHE A 1 404 ? 23.656 2.056 -12.359 1.00 89.50 404 PHE A CA 1
ATOM 3266 C C . PHE A 1 404 ? 23.690 0.525 -12.234 1.00 89.50 404 PHE A C 1
ATOM 3268 O O . PHE A 1 404 ? 22.913 -0.042 -11.474 1.00 89.50 404 PHE A O 1
ATOM 3275 N N . ASP A 1 405 ? 24.590 -0.140 -12.962 1.00 87.75 405 ASP A N 1
ATOM 3276 C CA . ASP A 1 405 ? 24.629 -1.601 -13.053 1.00 87.75 405 ASP A CA 1
ATOM 3277 C C . ASP A 1 405 ? 25.380 -2.238 -11.877 1.00 87.75 405 ASP A C 1
ATOM 3279 O O . ASP A 1 405 ? 24.969 -3.280 -11.370 1.00 87.75 405 ASP A O 1
ATOM 3283 N N . THR A 1 406 ? 26.473 -1.619 -11.419 1.00 91.19 406 THR A N 1
ATOM 3284 C CA . THR A 1 406 ? 27.292 -2.166 -10.320 1.00 91.19 406 THR A CA 1
ATOM 3285 C C . THR A 1 406 ? 26.919 -1.606 -8.950 1.00 91.19 406 THR A C 1
ATOM 3287 O O . THR A 1 406 ? 27.314 -2.165 -7.928 1.00 91.19 406 THR A O 1
ATOM 3290 N N . GLY A 1 407 ? 26.195 -0.484 -8.904 1.00 90.12 407 GLY A N 1
ATOM 3291 C CA . GLY A 1 407 ? 25.870 0.237 -7.675 1.00 90.12 407 GLY A CA 1
ATOM 3292 C C . GLY A 1 407 ? 27.069 0.904 -6.994 1.00 90.12 407 GLY A C 1
ATOM 3293 O O . GLY A 1 407 ? 26.908 1.430 -5.895 1.00 90.12 407 GLY A O 1
ATOM 3294 N N . GLN A 1 408 ? 28.254 0.884 -7.611 1.00 94.44 408 GLN A N 1
ATOM 3295 C CA . GLN A 1 408 ? 29.465 1.505 -7.070 1.00 94.44 408 GLN A CA 1
ATOM 3296 C C . GLN A 1 408 ? 29.436 3.020 -7.266 1.00 94.44 408 GLN A C 1
ATOM 3298 O O . GLN A 1 408 ? 28.997 3.494 -8.315 1.00 94.44 408 GLN A O 1
ATOM 3303 N N . SER A 1 409 ? 29.924 3.772 -6.276 1.00 94.75 409 SER A N 1
ATOM 3304 C CA . SER A 1 409 ? 30.050 5.229 -6.384 1.00 94.75 409 SER A CA 1
ATOM 3305 C C . SER A 1 409 ? 31.032 5.607 -7.498 1.00 94.75 409 SER A C 1
ATOM 3307 O O . SER A 1 409 ? 32.088 4.989 -7.638 1.00 94.75 409 SER A O 1
ATOM 3309 N N . ILE A 1 410 ? 30.666 6.609 -8.296 1.00 96.31 410 ILE A N 1
ATOM 3310 C CA . ILE A 1 410 ? 31.462 7.149 -9.412 1.00 96.31 410 ILE A CA 1
ATOM 3311 C C . ILE A 1 410 ? 31.810 8.634 -9.221 1.00 96.31 410 ILE A C 1
ATOM 3313 O O . ILE A 1 410 ? 32.299 9.268 -10.154 1.00 96.31 410 ILE A O 1
ATOM 3317 N N . GLY A 1 411 ? 31.569 9.179 -8.024 1.00 95.44 411 GLY A N 1
ATOM 3318 C CA . GLY A 1 411 ? 31.894 10.557 -7.648 1.00 95.44 411 GLY A CA 1
ATOM 3319 C C . GLY A 1 411 ? 30.678 11.377 -7.226 1.00 95.44 411 GLY A C 1
ATOM 3320 O O . GLY A 1 411 ? 29.546 10.896 -7.259 1.00 95.44 411 GLY A O 1
ATOM 3321 N N . ASP A 1 412 ? 30.927 12.622 -6.840 1.00 96.38 412 ASP A N 1
ATOM 3322 C CA . ASP A 1 412 ? 29.919 13.509 -6.258 1.00 96.38 412 ASP A CA 1
ATOM 3323 C C . ASP A 1 412 ? 29.141 14.275 -7.338 1.00 96.38 412 ASP A C 1
ATOM 3325 O O . ASP A 1 412 ? 29.550 14.371 -8.502 1.00 96.38 412 ASP A O 1
ATOM 3329 N N . TYR A 1 413 ? 28.001 14.843 -6.956 1.00 96.06 413 TYR A N 1
ATOM 3330 C CA . TYR A 1 413 ? 27.263 15.799 -7.771 1.00 96.06 413 TYR A CA 1
ATOM 3331 C C . TYR A 1 413 ? 26.711 16.955 -6.934 1.00 96.06 413 TYR A C 1
ATOM 3333 O O . TYR A 1 413 ? 26.477 16.836 -5.729 1.00 96.06 413 TYR A O 1
ATOM 3341 N N . GLU A 1 414 ? 26.421 18.060 -7.617 1.00 96.00 414 GLU A N 1
ATOM 3342 C CA . GLU A 1 414 ? 25.742 19.222 -7.058 1.00 96.00 414 GLU A CA 1
ATOM 3343 C C . GLU A 1 414 ? 24.749 19.777 -8.092 1.00 96.00 414 GLU A C 1
ATOM 3345 O O . GLU A 1 414 ? 25.091 19.980 -9.256 1.00 96.00 414 GLU A O 1
ATOM 3350 N N . LEU A 1 415 ? 23.493 19.943 -7.677 1.00 94.88 415 LEU A N 1
ATOM 3351 C CA . LEU A 1 415 ? 22.384 20.477 -8.476 1.00 94.88 415 LEU A CA 1
ATOM 3352 C C . LEU A 1 415 ? 21.732 21.715 -7.841 1.00 94.88 415 LEU A C 1
ATOM 3354 O O . LEU A 1 415 ? 20.926 22.362 -8.500 1.00 94.88 415 LEU A O 1
ATOM 3358 N N . LEU A 1 416 ? 22.056 22.048 -6.583 1.00 93.12 416 LEU A N 1
ATOM 3359 C CA . LEU A 1 416 ? 21.559 23.244 -5.880 1.00 93.12 416 LEU A CA 1
ATOM 3360 C C . LEU A 1 416 ? 20.025 23.412 -5.913 1.00 93.12 416 LEU A C 1
ATOM 3362 O O . LEU A 1 416 ? 19.520 24.527 -5.998 1.00 93.12 416 LEU A O 1
ATOM 3366 N N . GLY A 1 417 ? 19.277 22.306 -5.854 1.00 92.44 417 GLY A N 1
ATOM 3367 C CA . GLY A 1 417 ? 17.811 22.316 -5.908 1.00 92.44 417 GLY A CA 1
ATOM 3368 C C . GLY A 1 417 ? 17.221 22.169 -7.312 1.00 92.44 417 GLY A C 1
ATOM 3369 O O . GLY A 1 417 ? 16.016 21.967 -7.432 1.00 92.44 417 GLY A O 1
ATOM 3370 N N . GLY A 1 418 ? 18.040 22.227 -8.365 1.00 95.75 418 GLY A N 1
ATOM 3371 C CA . GLY A 1 418 ? 17.616 21.930 -9.731 1.00 95.75 418 GLY A CA 1
ATOM 3372 C C . GLY A 1 418 ? 17.440 20.433 -9.990 1.00 95.75 418 GLY A C 1
ATOM 3373 O O . GLY A 1 418 ? 17.933 19.578 -9.246 1.00 95.75 418 GLY A O 1
ATOM 3374 N N . LEU A 1 419 ? 16.758 20.104 -11.085 1.00 96.75 419 LEU A N 1
ATOM 3375 C CA . LEU A 1 419 ? 16.554 18.721 -11.503 1.00 96.75 419 LEU A CA 1
ATOM 3376 C C . LEU A 1 419 ? 17.650 18.224 -12.454 1.00 96.75 419 LEU A C 1
ATOM 3378 O O . LEU A 1 419 ? 18.190 18.986 -13.261 1.00 96.75 419 LEU A O 1
ATOM 3382 N N . PRO A 1 420 ? 17.976 16.920 -12.411 1.00 94.75 420 PRO A N 1
ATOM 3383 C CA . PRO A 1 420 ? 18.751 16.295 -13.472 1.00 94.75 420 PRO A CA 1
ATOM 3384 C C . PRO A 1 420 ? 17.970 16.324 -14.795 1.00 94.75 420 PRO A C 1
ATOM 3386 O O . PRO A 1 420 ? 16.746 16.384 -14.803 1.00 94.75 420 PRO A O 1
ATOM 3389 N N . GLU A 1 421 ? 18.660 16.200 -15.930 1.00 92.00 421 GLU A N 1
ATOM 3390 C CA . GLU A 1 421 ? 18.057 16.310 -17.277 1.00 92.00 421 GLU A CA 1
ATOM 3391 C C . GLU A 1 421 ? 16.864 15.372 -17.549 1.00 92.00 421 GLU A C 1
ATOM 3393 O O . GLU A 1 421 ? 16.036 15.621 -18.427 1.00 92.00 421 GLU A O 1
ATOM 3398 N N . TRP A 1 422 ? 16.791 14.262 -16.817 1.00 92.81 422 TRP A N 1
ATOM 3399 C CA . TRP A 1 422 ? 15.730 13.268 -16.918 1.00 92.81 422 TRP A CA 1
ATOM 3400 C C . TRP A 1 422 ? 14.554 13.541 -15.969 1.00 92.81 422 TRP A C 1
ATOM 3402 O O . TRP A 1 422 ? 13.514 12.894 -16.107 1.00 92.81 422 TRP A O 1
ATOM 3412 N N . GLY A 1 423 ? 14.696 14.477 -15.025 1.00 94.62 423 GLY A N 1
ATOM 3413 C CA . GLY A 1 423 ? 13.701 14.862 -14.025 1.00 94.62 423 GLY A CA 1
ATOM 3414 C C . GLY A 1 423 ? 12.546 15.641 -14.646 1.00 94.62 423 GLY A C 1
ATOM 3415 O O . GLY A 1 423 ? 12.437 16.848 -14.491 1.00 94.62 423 GLY A O 1
ATOM 3416 N N . LYS A 1 424 ? 11.689 14.946 -15.389 1.00 93.19 424 LYS A N 1
ATOM 3417 C CA . LYS A 1 424 ? 10.509 15.503 -16.053 1.00 93.19 424 LYS A CA 1
ATOM 3418 C C . LYS A 1 424 ? 9.336 14.538 -15.940 1.00 93.19 424 LYS A C 1
ATOM 3420 O O . LYS A 1 424 ? 9.529 13.333 -15.769 1.00 93.19 424 LYS A O 1
ATOM 3425 N N . ILE A 1 425 ? 8.125 15.081 -16.049 1.00 93.50 425 ILE A N 1
ATOM 3426 C CA . ILE A 1 425 ? 6.875 14.310 -15.997 1.00 93.50 425 ILE A CA 1
ATOM 3427 C C . ILE A 1 425 ? 6.903 13.194 -17.055 1.00 93.50 425 ILE A C 1
ATOM 3429 O O . ILE A 1 425 ? 7.326 13.417 -18.191 1.00 93.50 425 ILE A O 1
ATOM 3433 N N . GLY A 1 426 ? 6.468 11.993 -16.668 1.00 86.19 426 GLY A N 1
ATOM 3434 C CA . GLY A 1 426 ? 6.429 10.798 -17.516 1.00 86.19 426 GLY A CA 1
ATOM 3435 C C . GLY A 1 426 ? 7.721 9.971 -17.536 1.00 86.19 426 GLY A C 1
ATOM 3436 O O . GLY A 1 426 ? 7.720 8.850 -18.047 1.00 86.19 426 GLY A O 1
ATOM 3437 N N . THR A 1 427 ? 8.826 10.469 -16.968 1.00 87.94 427 THR A N 1
ATOM 3438 C CA . THR A 1 427 ? 10.036 9.655 -16.784 1.00 87.94 427 THR A CA 1
ATOM 3439 C C . THR A 1 427 ? 9.823 8.644 -15.654 1.00 87.94 427 THR A C 1
ATOM 3441 O O . THR A 1 427 ? 9.259 8.964 -14.607 1.00 87.94 427 THR A O 1
ATOM 3444 N N . TYR A 1 428 ? 10.320 7.423 -15.852 1.00 87.56 428 TYR A N 1
ATOM 3445 C CA . TYR A 1 428 ? 10.302 6.366 -14.845 1.00 87.56 428 TYR A CA 1
ATOM 3446 C C . TYR A 1 428 ? 11.611 6.347 -14.065 1.00 87.56 428 TYR A C 1
ATOM 3448 O O . TYR A 1 428 ? 12.681 6.258 -14.660 1.00 87.56 428 TYR A O 1
ATOM 3456 N N . ILE A 1 429 ? 11.520 6.372 -12.742 1.00 91.75 429 ILE A N 1
ATOM 3457 C CA . ILE A 1 429 ? 12.651 6.318 -11.817 1.00 91.75 429 ILE A CA 1
ATOM 3458 C C . ILE A 1 429 ? 12.551 5.094 -10.918 1.00 91.75 429 ILE A C 1
ATOM 3460 O O . ILE A 1 429 ? 11.464 4.615 -10.611 1.00 91.75 429 ILE A O 1
ATOM 3464 N N . MET A 1 430 ? 13.694 4.592 -10.484 1.00 89.81 430 MET A N 1
ATOM 3465 C CA . MET A 1 430 ? 13.827 3.466 -9.583 1.00 89.81 430 MET A CA 1
ATOM 3466 C C . MET A 1 430 ? 14.214 3.963 -8.193 1.00 89.81 430 MET A C 1
ATOM 3468 O O . MET A 1 430 ? 15.257 4.589 -8.033 1.00 89.81 430 MET A O 1
ATOM 3472 N N . VAL A 1 431 ? 13.409 3.635 -7.187 1.00 90.88 431 VAL A N 1
ATOM 3473 C CA . VAL A 1 431 ? 13.672 3.917 -5.769 1.00 90.88 431 VAL A CA 1
ATOM 3474 C C . VAL A 1 431 ? 13.480 2.613 -5.005 1.00 90.88 431 VAL A C 1
ATOM 3476 O O . VAL A 1 431 ? 12.478 1.931 -5.214 1.00 90.88 431 VAL A O 1
ATOM 3479 N N . ASN A 1 432 ? 14.435 2.217 -4.160 1.00 84.62 432 ASN A N 1
ATOM 3480 C CA . ASN A 1 432 ? 14.361 0.962 -3.393 1.00 84.62 432 ASN A CA 1
ATOM 3481 C C . ASN A 1 432 ? 14.031 -0.274 -4.255 1.00 84.62 432 ASN A C 1
ATOM 3483 O O . ASN A 1 432 ? 13.204 -1.112 -3.897 1.00 84.62 432 ASN A O 1
ATOM 3487 N N . ASN A 1 433 ? 14.685 -0.375 -5.419 1.00 82.00 433 ASN A N 1
ATOM 3488 C CA . ASN A 1 433 ? 14.498 -1.430 -6.424 1.00 82.00 433 ASN A CA 1
ATOM 3489 C C . ASN A 1 433 ? 13.071 -1.534 -6.996 1.00 82.00 433 ASN A C 1
ATOM 3491 O O . ASN A 1 433 ? 12.702 -2.588 -7.514 1.00 82.00 433 ASN A O 1
ATOM 3495 N N . ALA A 1 434 ? 12.267 -0.474 -6.917 1.00 85.38 434 ALA A N 1
ATOM 3496 C CA . ALA A 1 434 ? 10.932 -0.392 -7.498 1.00 85.38 434 ALA A CA 1
ATOM 3497 C C . ALA A 1 434 ? 10.824 0.816 -8.439 1.00 85.38 434 ALA A C 1
ATOM 3499 O O . ALA A 1 434 ? 11.403 1.863 -8.171 1.00 85.38 434 ALA A O 1
ATOM 3500 N N . TRP A 1 435 ? 10.100 0.658 -9.547 1.00 86.69 435 TRP A N 1
ATOM 3501 C CA . TRP A 1 435 ? 9.939 1.670 -10.592 1.00 86.69 435 TRP A CA 1
ATOM 3502 C C . TRP A 1 435 ? 8.665 2.500 -10.404 1.00 86.69 435 TRP A C 1
ATOM 3504 O O . TRP A 1 435 ? 7.568 1.967 -10.211 1.00 86.69 435 TRP A O 1
ATOM 3514 N N . PHE A 1 436 ? 8.806 3.814 -10.536 1.00 89.12 436 PHE A N 1
ATOM 3515 C CA . PHE A 1 436 ? 7.751 4.804 -10.361 1.00 89.12 436 PHE A CA 1
ATOM 3516 C C . PHE A 1 436 ? 7.791 5.828 -11.488 1.00 89.12 436 PHE A C 1
ATOM 3518 O O . PHE A 1 436 ? 8.858 6.304 -11.859 1.00 89.12 436 PHE A O 1
ATOM 3525 N N . GLU A 1 437 ? 6.627 6.173 -12.028 1.00 89.50 437 GLU A N 1
ATOM 3526 C CA . GLU A 1 437 ? 6.495 7.275 -12.979 1.00 89.50 437 GLU A CA 1
ATOM 3527 C C . GLU A 1 437 ? 6.433 8.606 -12.223 1.00 89.50 437 GLU A C 1
ATOM 3529 O O . GLU A 1 437 ? 5.662 8.742 -11.270 1.00 89.50 437 GLU A O 1
ATOM 3534 N N . ILE A 1 438 ? 7.205 9.596 -12.670 1.00 93.44 438 ILE A N 1
ATOM 3535 C CA . ILE A 1 438 ? 7.092 10.977 -12.195 1.00 93.44 438 ILE A CA 1
ATOM 3536 C C . ILE A 1 438 ? 5.770 11.547 -12.706 1.00 93.44 438 ILE A C 1
ATOM 3538 O O . ILE A 1 438 ? 5.598 11.762 -13.909 1.00 93.44 438 ILE A O 1
ATOM 3542 N N . LYS A 1 439 ? 4.834 11.796 -11.789 1.00 93.81 439 LYS A N 1
ATOM 3543 C CA . LYS A 1 439 ? 3.487 12.288 -12.113 1.00 93.81 439 LYS A CA 1
ATOM 3544 C C . LYS A 1 439 ? 3.406 13.800 -12.174 1.00 93.81 439 LYS A C 1
ATOM 3546 O O . LYS A 1 439 ? 2.602 14.336 -12.931 1.00 93.81 439 LYS A O 1
ATOM 3551 N N . ASN A 1 440 ? 4.224 14.473 -11.380 1.00 96.25 440 ASN A N 1
ATOM 3552 C CA . ASN A 1 440 ? 4.188 15.916 -11.253 1.00 96.25 440 ASN A CA 1
ATOM 3553 C C . ASN A 1 440 ? 5.575 16.454 -10.891 1.00 96.25 440 ASN A C 1
ATOM 3555 O O . ASN A 1 440 ? 6.403 15.731 -10.330 1.00 96.25 440 ASN A O 1
ATOM 3559 N N . VAL A 1 441 ? 5.810 17.717 -11.237 1.00 97.38 441 VAL A N 1
ATOM 3560 C CA . VAL A 1 441 ? 7.025 18.462 -10.909 1.00 97.38 441 VAL A CA 1
ATOM 3561 C C . VAL A 1 441 ? 6.619 19.861 -10.463 1.00 97.38 441 VAL A C 1
ATOM 3563 O O . VAL A 1 441 ? 5.916 20.553 -11.199 1.00 97.38 441 VAL A O 1
ATOM 3566 N N . PHE A 1 442 ? 7.038 20.277 -9.268 1.00 96.75 442 PHE A N 1
ATOM 3567 C CA . PHE A 1 442 ? 6.686 21.587 -8.714 1.00 96.75 442 PHE A CA 1
ATOM 3568 C C . PHE A 1 442 ? 7.797 22.157 -7.816 1.00 96.75 442 PHE A C 1
ATOM 3570 O O . PHE A 1 442 ? 8.520 21.390 -7.183 1.00 96.75 442 PHE A O 1
ATOM 3577 N N . PRO A 1 443 ? 7.952 23.489 -7.727 1.00 97.06 443 PRO A N 1
ATOM 3578 C CA . PRO A 1 443 ? 8.930 24.110 -6.836 1.00 97.06 443 PRO A CA 1
ATOM 3579 C C . PRO A 1 443 ? 8.467 24.088 -5.371 1.00 97.06 443 PRO A C 1
ATOM 3581 O O . PRO A 1 443 ? 7.272 24.176 -5.086 1.00 97.06 443 PRO A O 1
ATOM 3584 N N . SER A 1 444 ? 9.414 24.016 -4.433 1.00 96.25 444 SER A N 1
ATOM 3585 C CA . SER A 1 444 ? 9.171 24.155 -2.993 1.00 96.25 444 SER A CA 1
ATOM 3586 C C . SER A 1 444 ? 10.130 25.171 -2.378 1.00 96.25 444 SER A C 1
ATOM 3588 O O . SER A 1 444 ? 11.348 24.977 -2.409 1.00 96.25 444 SER A O 1
ATOM 3590 N N . ASP A 1 445 ? 9.573 26.218 -1.766 1.00 94.75 445 ASP A N 1
ATOM 3591 C CA . ASP A 1 445 ? 10.347 27.257 -1.077 1.00 94.75 445 ASP A CA 1
ATOM 3592 C C . ASP A 1 445 ? 11.017 26.715 0.193 1.00 94.75 445 ASP A C 1
ATOM 3594 O O . ASP A 1 445 ? 12.196 26.973 0.429 1.00 94.75 445 ASP A O 1
ATOM 3598 N N . ASP A 1 446 ? 10.306 25.885 0.964 1.00 93.50 446 ASP A N 1
ATOM 3599 C CA . ASP A 1 446 ? 10.828 25.265 2.190 1.00 93.50 446 ASP A CA 1
ATOM 3600 C C . ASP A 1 446 ? 12.027 24.357 1.906 1.00 93.50 446 ASP A C 1
ATOM 3602 O O . ASP A 1 446 ? 13.014 24.335 2.646 1.00 93.50 446 ASP A O 1
ATOM 3606 N N . LYS A 1 447 ? 11.952 23.589 0.813 1.00 94.31 447 LYS A N 1
ATOM 3607 C CA . LYS A 1 447 ? 13.046 22.711 0.391 1.00 94.31 447 LYS A CA 1
ATOM 3608 C C . LYS A 1 447 ? 14.090 23.443 -0.441 1.00 94.31 447 LYS A C 1
ATOM 3610 O O . LYS A 1 447 ? 15.199 22.922 -0.555 1.00 94.31 447 LYS A O 1
ATOM 3615 N N . GLN A 1 448 ? 13.790 24.637 -0.956 1.00 95.69 448 GLN A N 1
ATOM 3616 C CA . GLN A 1 448 ? 14.620 25.376 -1.914 1.00 95.69 448 GLN A CA 1
ATOM 3617 C C . GLN A 1 448 ? 15.033 24.484 -3.094 1.00 95.69 448 GLN A C 1
ATOM 3619 O O . GLN A 1 448 ? 16.216 24.370 -3.419 1.00 95.69 448 GLN A O 1
ATOM 3624 N N . ALA A 1 449 ? 14.069 23.751 -3.651 1.00 96.94 449 ALA A N 1
ATOM 3625 C CA . ALA A 1 449 ? 14.307 22.775 -4.707 1.00 96.94 449 ALA A CA 1
ATOM 3626 C C . ALA A 1 449 ? 13.042 22.507 -5.529 1.00 96.94 449 ALA A C 1
ATOM 3628 O O . ALA A 1 449 ? 11.920 22.704 -5.058 1.00 96.94 449 ALA A O 1
ATOM 3629 N N . GLU A 1 450 ? 13.231 22.001 -6.742 1.00 97.50 450 GLU A N 1
ATOM 3630 C CA . GLU A 1 450 ? 12.173 21.380 -7.530 1.00 97.50 450 GLU A CA 1
ATOM 3631 C C . GLU A 1 450 ? 11.915 19.949 -7.033 1.00 97.50 450 GLU A C 1
ATOM 3633 O O . GLU A 1 450 ? 12.837 19.147 -6.854 1.00 97.50 450 GLU A O 1
ATOM 3638 N N . ILE A 1 451 ? 10.643 19.635 -6.790 1.00 97.69 451 ILE A N 1
ATOM 3639 C CA . ILE A 1 451 ? 10.172 18.364 -6.247 1.00 97.69 451 ILE A CA 1
ATOM 3640 C C . ILE A 1 451 ? 9.573 17.523 -7.371 1.00 97.69 451 ILE A C 1
ATOM 3642 O O . ILE A 1 451 ? 8.679 17.973 -8.086 1.00 97.69 451 ILE A O 1
ATOM 3646 N N . LEU A 1 452 ? 10.024 16.276 -7.481 1.00 97.94 452 LEU A N 1
ATOM 3647 C CA . LEU A 1 452 ? 9.374 15.227 -8.260 1.00 97.94 452 LEU A CA 1
ATOM 3648 C C . LEU A 1 452 ? 8.359 14.498 -7.376 1.00 97.94 452 LEU A C 1
ATOM 3650 O O . LEU A 1 452 ? 8.701 14.051 -6.281 1.00 97.94 452 LEU A O 1
ATOM 3654 N N . GLU A 1 453 ? 7.134 14.324 -7.860 1.00 96.44 453 GLU A N 1
ATOM 3655 C CA . GLU A 1 453 ? 6.083 13.584 -7.156 1.00 96.44 453 GLU A CA 1
ATOM 3656 C C . GLU A 1 453 ? 5.826 12.224 -7.805 1.00 96.44 453 GLU A C 1
ATOM 3658 O O . GLU A 1 453 ? 5.629 12.120 -9.022 1.00 96.44 453 GLU A O 1
ATOM 3663 N N . ILE A 1 454 ? 5.762 11.187 -6.970 1.00 94.31 454 ILE A N 1
ATOM 3664 C CA . ILE A 1 454 ? 5.361 9.835 -7.364 1.00 94.31 454 ILE A CA 1
ATOM 3665 C C . ILE A 1 454 ? 4.175 9.347 -6.523 1.00 94.31 454 ILE A C 1
ATOM 3667 O O . ILE A 1 454 ? 4.115 9.565 -5.313 1.00 94.31 454 ILE A O 1
ATOM 3671 N N . GLU A 1 455 ? 3.243 8.631 -7.156 1.00 90.19 455 GLU A N 1
ATOM 3672 C CA . GLU A 1 455 ? 2.035 8.074 -6.520 1.00 90.19 455 GLU A CA 1
ATOM 3673 C C . GLU A 1 455 ? 2.329 6.798 -5.709 1.00 90.19 455 GLU A C 1
ATOM 3675 O O . GLU A 1 455 ? 1.868 5.695 -6.023 1.00 90.19 455 GLU A O 1
ATOM 3680 N N . ALA A 1 456 ? 3.140 6.935 -4.665 1.00 87.69 456 ALA A N 1
ATOM 3681 C CA . ALA A 1 456 ? 3.450 5.875 -3.715 1.00 87.69 456 ALA A CA 1
ATOM 3682 C C . ALA A 1 456 ? 3.859 6.468 -2.365 1.00 87.69 456 ALA A C 1
ATOM 3684 O O . ALA A 1 456 ? 4.433 7.549 -2.320 1.00 87.69 456 ALA A O 1
ATOM 3685 N N . SER A 1 457 ? 3.642 5.728 -1.278 1.00 88.06 457 SER A N 1
ATOM 3686 C CA . SER A 1 457 ? 4.172 6.054 0.052 1.00 88.06 457 SER A CA 1
ATOM 3687 C C . SER A 1 457 ? 5.394 5.176 0.325 1.00 88.06 457 SER A C 1
ATOM 3689 O O . SER A 1 457 ? 5.236 4.039 0.769 1.00 88.06 457 SER A O 1
ATOM 3691 N N . ILE A 1 458 ? 6.600 5.672 0.033 1.00 86.38 458 ILE A N 1
ATOM 3692 C CA . ILE A 1 458 ? 7.839 4.876 0.136 1.00 86.38 458 ILE A CA 1
ATOM 3693 C C . ILE A 1 458 ? 8.515 5.037 1.502 1.00 86.38 458 ILE A C 1
ATOM 3695 O O . ILE A 1 458 ? 9.072 4.077 2.029 1.00 86.38 458 ILE A O 1
ATOM 3699 N N . VAL A 1 459 ? 8.433 6.228 2.095 1.00 87.75 459 VAL A N 1
ATOM 3700 C CA . VAL A 1 459 ? 9.110 6.582 3.350 1.00 87.75 459 VAL A CA 1
ATOM 3701 C C . VAL A 1 459 ? 8.125 7.204 4.341 1.00 87.75 459 VAL A C 1
ATOM 3703 O O . VAL A 1 459 ? 7.116 7.779 3.942 1.00 87.75 459 VAL A O 1
ATOM 3706 N N . GLN A 1 460 ? 8.399 7.080 5.643 1.00 87.88 460 GLN A N 1
ATOM 3707 C CA . GLN A 1 460 ? 7.580 7.685 6.713 1.00 87.88 460 GLN A CA 1
ATOM 3708 C C . GLN A 1 460 ? 8.151 9.012 7.226 1.00 87.88 460 GLN A C 1
ATOM 3710 O O . GLN A 1 460 ? 7.458 9.777 7.891 1.00 87.88 460 GLN A O 1
ATOM 3715 N N . SER A 1 461 ? 9.416 9.278 6.921 1.00 92.69 461 SER A N 1
ATOM 3716 C CA . SER A 1 461 ? 10.140 10.494 7.263 1.00 92.69 461 SER A CA 1
ATOM 3717 C C . SER A 1 461 ? 11.138 10.798 6.155 1.00 92.69 461 SER A C 1
ATOM 3719 O O . SER A 1 461 ? 11.459 9.927 5.345 1.00 92.69 461 SER A O 1
ATOM 3721 N N . GLU A 1 462 ? 11.636 12.027 6.128 1.00 95.25 462 GLU A N 1
ATOM 3722 C CA . GLU A 1 462 ? 12.676 12.416 5.183 1.00 95.25 462 GLU A CA 1
ATOM 3723 C C . GLU A 1 462 ? 13.943 11.573 5.373 1.00 95.25 462 GLU A C 1
ATOM 3725 O O . GLU A 1 462 ? 14.391 11.337 6.497 1.00 95.25 462 GLU A O 1
ATOM 3730 N N . SER A 1 463 ? 14.491 11.086 4.266 1.00 94.94 463 SER A N 1
ATOM 3731 C CA . SER A 1 463 ? 15.687 10.245 4.226 1.00 94.94 463 SER A CA 1
ATOM 3732 C C . SER A 1 463 ? 16.413 10.421 2.895 1.00 94.94 463 SER A C 1
ATOM 3734 O O . SER A 1 463 ? 15.853 10.958 1.939 1.00 94.94 463 SER A O 1
ATOM 3736 N N . ILE A 1 464 ? 17.678 10.007 2.845 1.00 94.81 464 ILE A N 1
ATOM 3737 C CA . ILE A 1 464 ? 18.448 9.974 1.602 1.00 94.81 464 ILE A CA 1
ATOM 3738 C C . ILE A 1 464 ? 18.319 8.573 1.019 1.00 94.81 464 ILE A C 1
ATOM 3740 O O . ILE A 1 464 ? 18.671 7.599 1.680 1.00 94.81 464 ILE A O 1
ATOM 3744 N N . GLU A 1 465 ? 17.843 8.489 -0.217 1.00 95.12 465 GLU A N 1
ATOM 3745 C CA . GLU A 1 465 ? 17.669 7.235 -0.941 1.00 95.12 465 GLU A CA 1
ATOM 3746 C C . GLU A 1 465 ? 18.364 7.302 -2.296 1.00 95.12 465 GLU A C 1
ATOM 3748 O O . GLU A 1 465 ? 18.482 8.362 -2.917 1.00 95.12 465 GLU A O 1
ATOM 3753 N N . ARG A 1 466 ? 18.793 6.145 -2.798 1.00 94.75 466 ARG A N 1
ATOM 3754 C CA . ARG A 1 466 ? 19.378 6.055 -4.136 1.00 94.75 466 ARG A CA 1
ATOM 3755 C C . ARG A 1 466 ? 18.273 5.999 -5.187 1.00 94.75 466 ARG A C 1
ATOM 3757 O O . ARG A 1 466 ? 17.504 5.037 -5.234 1.00 94.75 466 ARG A O 1
ATOM 3764 N N . VAL A 1 467 ? 18.258 6.989 -6.074 1.00 95.56 467 VAL A N 1
ATOM 3765 C CA . VAL A 1 467 ? 17.338 7.076 -7.209 1.00 95.56 467 VAL A CA 1
ATOM 3766 C C . VAL A 1 467 ? 18.081 6.722 -8.491 1.00 95.56 467 VAL A C 1
ATOM 3768 O O . VAL A 1 467 ? 19.024 7.404 -8.892 1.00 95.56 467 VAL A O 1
ATOM 3771 N N . GLY A 1 468 ? 17.657 5.633 -9.123 1.00 92.75 468 GLY A N 1
ATOM 3772 C CA . GLY A 1 468 ? 18.117 5.200 -10.438 1.00 92.75 468 GLY A CA 1
ATOM 3773 C C . GLY A 1 468 ? 17.153 5.628 -11.540 1.00 92.75 468 GLY A C 1
ATOM 3774 O O . GLY A 1 468 ? 15.969 5.823 -11.302 1.00 92.75 468 GLY A O 1
ATOM 3775 N N . VAL A 1 469 ? 17.629 5.737 -12.770 1.00 90.25 469 VAL A N 1
ATOM 3776 C CA . VAL A 1 469 ? 16.797 6.013 -13.941 1.00 90.25 469 VAL A CA 1
ATOM 3777 C C . VAL A 1 469 ? 17.410 5.358 -15.170 1.00 90.25 469 VAL A C 1
ATOM 3779 O O . VAL A 1 469 ? 18.633 5.256 -15.304 1.00 90.25 469 VAL A O 1
ATOM 3782 N N . ILE A 1 470 ? 16.546 4.946 -16.093 1.00 85.81 470 ILE A N 1
ATOM 3783 C CA . ILE A 1 470 ? 16.933 4.616 -17.460 1.00 85.81 470 ILE A CA 1
ATOM 3784 C C . ILE A 1 470 ? 16.029 5.418 -18.378 1.00 85.81 470 ILE A C 1
ATOM 3786 O O . ILE A 1 470 ? 14.808 5.308 -18.297 1.00 85.81 470 ILE A O 1
ATOM 3790 N N . TYR A 1 471 ? 16.621 6.246 -19.228 1.00 84.62 471 TYR A N 1
ATOM 3791 C CA . TYR A 1 471 ? 15.874 7.196 -20.038 1.00 84.62 471 TYR A CA 1
ATOM 3792 C C . TYR A 1 471 ? 16.487 7.361 -21.426 1.00 84.62 471 TYR A C 1
ATOM 3794 O O . TYR A 1 471 ? 17.638 7.003 -21.689 1.00 84.62 471 TYR A O 1
ATOM 3802 N N . ASN A 1 472 ? 15.683 7.925 -22.320 1.00 83.00 472 ASN A N 1
ATOM 3803 C CA . ASN A 1 472 ? 16.095 8.293 -23.661 1.00 83.00 472 ASN A CA 1
ATOM 3804 C C . ASN A 1 472 ? 16.078 9.823 -23.779 1.00 83.00 472 ASN A C 1
ATOM 3806 O O . ASN A 1 472 ? 15.092 10.464 -23.409 1.00 83.00 472 ASN A O 1
ATOM 3810 N N . ARG A 1 473 ? 17.153 10.411 -24.309 1.00 84.06 473 ARG A N 1
ATOM 3811 C CA . ARG A 1 473 ? 17.170 11.812 -24.766 1.00 84.06 473 ARG A CA 1
ATOM 3812 C C . ARG A 1 473 ? 16.455 11.970 -26.107 1.00 84.06 473 ARG A C 1
ATOM 3814 O O . ARG A 1 473 ? 15.836 12.999 -26.341 1.00 84.06 473 ARG A O 1
ATOM 3821 N N . ASP A 1 474 ? 16.539 10.946 -26.956 1.00 83.25 474 ASP A N 1
ATOM 3822 C CA . ASP A 1 474 ? 15.907 10.869 -28.275 1.00 83.25 474 ASP A CA 1
ATOM 3823 C C . ASP A 1 474 ? 15.538 9.405 -28.581 1.00 83.25 474 ASP A C 1
ATOM 3825 O O . ASP A 1 474 ? 16.031 8.472 -27.946 1.00 83.25 474 ASP A O 1
ATOM 3829 N N . THR A 1 475 ? 14.671 9.192 -29.562 1.00 83.12 475 THR A N 1
ATOM 3830 C CA . THR A 1 475 ? 14.203 7.878 -30.023 1.00 83.12 475 THR A CA 1
ATOM 3831 C C . THR A 1 475 ? 15.236 7.122 -30.861 1.00 83.12 475 THR A C 1
ATOM 3833 O O . THR A 1 475 ? 15.120 5.902 -30.988 1.00 83.12 475 THR A O 1
ATOM 3836 N N . VAL A 1 476 ? 16.248 7.822 -31.397 1.00 88.62 476 VAL A N 1
ATOM 3837 C CA . VAL A 1 476 ? 17.286 7.314 -32.313 1.00 88.62 476 VAL A CA 1
ATOM 3838 C C . VAL A 1 476 ? 18.701 7.753 -31.898 1.00 88.62 476 VAL A C 1
ATOM 3840 O O . VAL A 1 476 ? 18.904 8.824 -31.321 1.00 88.62 476 VAL A O 1
ATOM 3843 N N . ASN A 1 477 ? 19.710 6.943 -32.238 1.00 91.62 477 ASN A N 1
ATOM 3844 C CA . ASN A 1 477 ? 21.125 7.334 -32.173 1.00 91.62 477 ASN A CA 1
ATOM 3845 C C . ASN A 1 477 ? 21.619 7.760 -33.562 1.00 91.62 477 ASN A C 1
ATOM 3847 O O . ASN A 1 477 ? 21.153 7.230 -34.570 1.00 91.62 477 ASN A O 1
ATOM 3851 N N . VAL A 1 478 ? 22.577 8.687 -33.612 1.00 94.19 478 VAL A N 1
ATOM 3852 C CA . VAL A 1 478 ? 23.301 9.067 -34.831 1.00 94.19 478 VAL A CA 1
ATOM 3853 C C . VAL A 1 478 ? 24.492 8.134 -35.006 1.00 94.19 478 VAL A C 1
ATOM 3855 O O . VAL A 1 478 ? 25.230 7.870 -34.054 1.00 94.19 478 VAL A O 1
ATOM 3858 N N . TYR A 1 479 ? 24.693 7.679 -36.230 1.00 95.12 479 TYR A N 1
ATOM 3859 C CA . TYR A 1 479 ? 25.797 6.842 -36.660 1.00 95.12 479 TYR A CA 1
ATOM 3860 C C . TYR A 1 479 ? 26.459 7.464 -37.883 1.00 95.12 479 TYR A C 1
ATOM 3862 O O . TYR A 1 479 ? 25.818 8.188 -38.643 1.00 95.12 479 TYR A O 1
ATOM 3870 N N . GLU A 1 480 ? 27.735 7.165 -38.073 1.00 94.50 480 GLU A N 1
ATOM 3871 C CA . GLU A 1 480 ? 28.515 7.587 -39.230 1.00 94.50 480 GLU A CA 1
ATOM 3872 C C . GLU A 1 480 ? 29.316 6.404 -39.753 1.00 94.50 480 GLU A C 1
ATOM 3874 O O . GLU A 1 480 ? 29.800 5.585 -38.974 1.00 94.50 480 GLU A O 1
ATOM 3879 N N . PHE A 1 481 ? 29.466 6.300 -41.062 1.00 93.50 481 PHE A N 1
ATOM 3880 C CA . PHE A 1 481 ? 30.439 5.414 -41.687 1.00 93.50 481 PHE A CA 1
ATOM 3881 C C . PHE A 1 481 ? 31.168 6.177 -42.781 1.00 93.50 481 PHE A C 1
ATOM 3883 O O . PHE A 1 481 ? 30.698 7.212 -43.253 1.00 93.50 481 PHE A O 1
ATOM 3890 N N . LYS A 1 482 ? 32.330 5.667 -43.167 1.00 90.69 482 LYS A N 1
ATOM 3891 C CA . LYS A 1 482 ? 33.180 6.293 -44.169 1.00 90.69 482 LYS A CA 1
ATOM 3892 C C . LYS A 1 482 ? 33.279 5.424 -45.414 1.00 90.69 482 LYS A C 1
ATOM 3894 O O . LYS A 1 482 ? 33.350 4.200 -45.301 1.00 90.69 482 LYS A O 1
ATOM 3899 N N . THR A 1 483 ? 33.283 6.068 -46.576 1.00 86.12 483 THR A N 1
ATOM 3900 C CA . THR A 1 483 ? 33.453 5.412 -47.876 1.00 86.12 483 THR A CA 1
ATOM 3901 C C . THR A 1 483 ? 34.799 5.823 -48.462 1.00 86.12 483 THR A C 1
ATOM 3903 O O . THR A 1 483 ? 34.927 6.925 -48.988 1.00 86.12 483 THR A O 1
ATOM 3906 N N . ASP A 1 484 ? 35.799 4.947 -48.339 1.00 86.62 484 ASP A N 1
ATOM 3907 C CA . ASP A 1 484 ? 37.118 5.136 -48.951 1.00 86.62 484 ASP A CA 1
ATOM 3908 C C . ASP A 1 484 ? 37.024 4.891 -50.462 1.00 86.62 484 ASP A C 1
ATOM 3910 O O . ASP A 1 484 ? 36.802 3.762 -50.911 1.00 86.62 484 ASP A O 1
ATOM 3914 N N . MET A 1 485 ? 37.179 5.957 -51.247 1.00 85.38 485 MET A N 1
ATOM 3915 C CA . MET A 1 485 ? 37.061 5.897 -52.705 1.00 85.38 485 MET A CA 1
ATOM 3916 C C . MET A 1 485 ? 38.231 5.156 -53.363 1.00 85.38 485 MET A C 1
ATOM 3918 O O . MET A 1 485 ? 38.107 4.683 -54.495 1.00 85.38 485 MET A O 1
ATOM 3922 N N . GLY A 1 486 ? 39.337 4.945 -52.639 1.00 83.25 486 GLY A N 1
ATOM 3923 C CA . GLY A 1 486 ? 40.434 4.077 -53.061 1.00 83.25 486 GLY A CA 1
ATOM 3924 C C . GLY A 1 486 ? 40.014 2.619 -53.296 1.00 83.25 486 GLY A C 1
ATOM 3925 O O . GLY A 1 486 ? 40.692 1.895 -54.026 1.00 83.25 486 GLY A O 1
ATOM 3926 N N . LEU A 1 487 ? 38.874 2.183 -52.745 1.00 80.69 487 LEU A N 1
ATOM 3927 C CA . LEU A 1 487 ? 38.321 0.842 -52.966 1.00 80.69 487 LEU A CA 1
ATOM 3928 C C . LEU A 1 487 ? 37.749 0.638 -54.380 1.00 80.69 487 LEU A C 1
ATOM 3930 O O . LEU A 1 487 ? 37.576 -0.506 -54.798 1.00 80.69 487 LEU A O 1
ATOM 3934 N N . PHE A 1 488 ? 37.476 1.719 -55.118 1.00 82.94 488 PHE A N 1
ATOM 3935 C CA . PHE A 1 488 ? 36.733 1.695 -56.387 1.00 82.94 488 PHE A CA 1
ATOM 3936 C C . PHE A 1 488 ? 37.539 2.245 -57.573 1.00 82.94 488 PHE A C 1
ATOM 3938 O O . PHE A 1 488 ? 36.971 2.641 -58.583 1.00 82.94 488 PHE A O 1
ATOM 3945 N N . LEU A 1 489 ? 38.874 2.268 -57.480 1.00 75.56 489 LEU A N 1
ATOM 3946 C CA . LEU A 1 489 ? 39.752 2.938 -58.459 1.00 75.56 489 LEU A CA 1
ATOM 3947 C C . LEU A 1 489 ? 39.597 2.472 -59.912 1.00 75.56 489 LEU A C 1
ATOM 3949 O O . LEU A 1 489 ? 39.922 3.223 -60.826 1.00 75.56 489 LEU A O 1
ATOM 3953 N N . ASN A 1 490 ? 39.136 1.238 -60.114 1.00 76.19 490 ASN A N 1
ATOM 3954 C CA . ASN A 1 490 ? 38.950 0.628 -61.433 1.00 76.19 490 ASN A CA 1
ATOM 3955 C C . ASN A 1 490 ? 37.466 0.417 -61.780 1.00 76.19 490 ASN A C 1
ATOM 3957 O O . ASN A 1 490 ? 37.148 -0.285 -62.745 1.00 76.19 490 ASN A O 1
ATOM 3961 N N . ASP A 1 491 ? 36.566 0.983 -60.978 1.00 77.62 491 ASP A N 1
ATOM 3962 C CA . ASP A 1 491 ? 35.133 0.794 -61.101 1.00 77.62 491 ASP A CA 1
ATOM 3963 C C . ASP A 1 491 ? 34.478 2.058 -61.660 1.00 77.62 491 ASP A C 1
ATOM 3965 O O . ASP A 1 491 ? 34.578 3.139 -61.090 1.00 77.62 491 ASP A O 1
ATOM 3969 N N . ASP A 1 492 ? 33.727 1.905 -62.750 1.00 74.38 492 ASP A N 1
ATOM 3970 C CA . ASP A 1 492 ? 32.950 3.012 -63.326 1.00 74.38 492 ASP A CA 1
ATOM 3971 C C . ASP A 1 492 ? 31.684 3.328 -62.496 1.00 74.38 492 ASP A C 1
ATOM 3973 O O . ASP A 1 492 ? 30.998 4.315 -62.752 1.00 74.38 492 ASP A O 1
ATOM 3977 N N . TYR A 1 493 ? 31.335 2.464 -61.532 1.00 75.94 493 TYR A N 1
ATOM 3978 C CA . TYR A 1 493 ? 30.256 2.657 -60.560 1.00 75.94 493 TYR A CA 1
ATOM 3979 C C . TYR A 1 493 ? 30.454 1.759 -59.329 1.00 75.94 493 TYR A C 1
ATOM 3981 O O . TYR A 1 493 ? 31.027 0.674 -59.422 1.00 75.94 493 TYR A O 1
ATOM 3989 N N . PHE A 1 494 ? 29.889 2.167 -58.192 1.00 82.44 494 PHE A N 1
ATOM 3990 C CA . PHE A 1 494 ? 29.833 1.375 -56.962 1.00 82.44 494 PHE A CA 1
ATOM 3991 C C . PHE A 1 494 ? 28.465 1.518 -56.286 1.00 82.44 494 PHE A C 1
ATOM 3993 O O . PHE A 1 494 ? 27.720 2.458 -56.561 1.00 82.44 494 PHE A O 1
ATOM 4000 N N . VAL A 1 495 ? 28.127 0.593 -55.384 1.00 84.94 495 VAL A N 1
ATOM 4001 C CA . VAL A 1 495 ? 26.873 0.636 -54.616 1.00 84.94 495 VAL A CA 1
ATOM 4002 C C . VAL A 1 495 ? 27.149 0.529 -53.122 1.00 84.94 495 VAL A C 1
ATOM 4004 O O . VAL A 1 495 ? 27.800 -0.400 -52.664 1.00 84.94 495 VAL A O 1
ATOM 4007 N N . ILE A 1 496 ? 26.586 1.442 -52.341 1.00 88.00 496 ILE A N 1
ATOM 4008 C CA . ILE A 1 496 ? 26.463 1.341 -50.890 1.00 88.00 496 ILE A CA 1
ATOM 4009 C C . ILE A 1 496 ? 25.131 0.656 -50.594 1.00 88.00 496 ILE A C 1
ATOM 4011 O O . ILE A 1 496 ? 24.073 1.197 -50.910 1.00 88.00 496 ILE A O 1
ATOM 4015 N N . ALA A 1 497 ? 25.164 -0.525 -49.992 1.00 89.00 497 ALA A N 1
ATOM 4016 C CA . ALA A 1 497 ? 23.995 -1.243 -49.507 1.00 89.00 497 ALA A CA 1
ATOM 4017 C C . ALA A 1 497 ? 23.925 -1.151 -47.979 1.00 89.00 497 ALA A C 1
ATOM 4019 O O . ALA A 1 497 ? 24.882 -1.489 -47.286 1.00 89.00 497 ALA A O 1
ATOM 4020 N N . ILE A 1 498 ? 22.784 -0.699 -47.462 1.00 90.88 498 ILE A N 1
ATOM 4021 C CA . ILE A 1 498 ? 22.491 -0.614 -46.032 1.00 90.88 498 ILE A CA 1
ATOM 4022 C C . ILE A 1 498 ? 21.315 -1.539 -45.742 1.00 90.88 498 ILE A C 1
ATOM 4024 O O . ILE A 1 498 ? 20.219 -1.320 -46.259 1.00 90.88 498 ILE A O 1
ATOM 4028 N N . THR A 1 499 ? 21.540 -2.524 -44.880 1.00 90.62 499 THR A N 1
ATOM 4029 C CA . THR A 1 499 ? 20.518 -3.456 -44.400 1.00 90.62 499 THR A CA 1
ATOM 4030 C C . THR A 1 499 ? 20.353 -3.280 -42.898 1.00 90.62 499 THR A C 1
ATOM 4032 O O . THR A 1 499 ? 21.308 -3.452 -42.138 1.00 90.62 499 THR A O 1
ATOM 4035 N N . ALA A 1 500 ? 19.142 -2.955 -42.456 1.00 89.75 500 ALA A N 1
ATOM 4036 C CA . ALA A 1 500 ? 18.800 -2.823 -41.047 1.00 89.75 500 ALA A CA 1
ATOM 4037 C C . ALA A 1 500 ? 17.761 -3.881 -40.650 1.00 89.75 500 ALA A C 1
ATOM 4039 O O . ALA A 1 500 ? 16.706 -4.005 -41.271 1.00 89.75 500 ALA A O 1
ATOM 4040 N N . ASN A 1 501 ? 18.071 -4.643 -39.601 1.00 87.75 501 ASN A N 1
ATOM 4041 C CA . ASN A 1 501 ? 17.280 -5.777 -39.132 1.00 87.75 501 ASN A CA 1
ATOM 4042 C C . ASN A 1 501 ? 16.824 -5.576 -37.687 1.00 87.75 501 ASN A C 1
ATOM 4044 O O . ASN A 1 501 ? 17.630 -5.266 -36.802 1.00 87.75 501 ASN A O 1
ATOM 4048 N N . ASP A 1 502 ? 15.542 -5.828 -37.441 1.00 83.88 502 ASP A N 1
ATOM 4049 C CA . ASP A 1 502 ? 14.950 -5.841 -36.110 1.00 83.88 502 ASP A CA 1
ATOM 4050 C C . ASP A 1 502 ? 13.804 -6.869 -36.058 1.00 83.88 502 ASP A C 1
ATOM 4052 O O . ASP A 1 502 ? 12.986 -6.883 -36.967 1.00 83.88 502 ASP A O 1
ATOM 4056 N N . PRO A 1 503 ? 13.691 -7.725 -35.025 1.00 78.88 503 PRO A N 1
ATOM 4057 C CA . PRO A 1 503 ? 12.601 -8.705 -34.931 1.00 78.88 503 PRO A CA 1
ATOM 4058 C C . PRO A 1 503 ? 11.193 -8.092 -34.916 1.00 78.88 503 PRO A C 1
ATOM 4060 O O . PRO A 1 503 ? 10.215 -8.807 -35.119 1.00 78.88 503 PRO A O 1
ATOM 4063 N N . ARG A 1 504 ? 11.080 -6.792 -34.611 1.00 74.00 504 ARG A N 1
ATOM 4064 C CA . ARG A 1 504 ? 9.803 -6.090 -34.432 1.00 74.00 504 ARG A CA 1
ATOM 4065 C C . ARG A 1 504 ? 9.184 -5.598 -35.740 1.00 74.00 504 ARG A C 1
ATOM 4067 O O . ARG A 1 504 ? 7.988 -5.329 -35.758 1.00 74.00 504 ARG A O 1
ATOM 4074 N N . VAL A 1 505 ? 9.971 -5.442 -36.808 1.00 77.44 505 VAL A N 1
ATOM 4075 C CA . VAL A 1 505 ? 9.514 -4.903 -38.102 1.00 77.44 505 VAL A CA 1
ATOM 4076 C C . VAL A 1 505 ? 10.209 -5.597 -39.273 1.00 77.44 505 VAL A C 1
ATOM 4078 O O . VAL A 1 505 ? 11.269 -6.189 -39.085 1.00 77.44 505 VAL A O 1
ATOM 4081 N N . PRO A 1 506 ? 9.652 -5.532 -40.497 1.00 80.19 506 PRO A N 1
ATOM 4082 C CA . PRO A 1 506 ? 10.335 -6.048 -41.677 1.00 80.19 506 PRO A CA 1
ATOM 4083 C C . PRO A 1 506 ? 11.730 -5.439 -41.862 1.00 80.19 506 PRO A C 1
ATOM 4085 O O . PRO A 1 506 ? 11.948 -4.263 -41.563 1.00 80.19 506 PRO A O 1
ATOM 4088 N N . THR A 1 507 ? 12.651 -6.237 -42.403 1.00 82.50 507 THR A N 1
ATOM 4089 C CA . THR A 1 507 ? 13.991 -5.785 -42.785 1.00 82.50 507 THR A CA 1
ATOM 4090 C C . THR A 1 507 ? 13.912 -4.568 -43.697 1.00 82.50 507 THR A C 1
ATOM 4092 O O . THR A 1 507 ? 13.136 -4.525 -44.654 1.00 82.50 507 THR A O 1
ATOM 4095 N N . LEU A 1 508 ? 14.734 -3.570 -43.390 1.00 82.12 508 LEU A N 1
ATOM 4096 C CA . LEU A 1 508 ? 14.873 -2.378 -44.204 1.00 82.12 508 LEU A CA 1
ATOM 4097 C C . LEU A 1 508 ? 16.135 -2.482 -45.053 1.00 82.12 508 LEU A C 1
ATOM 4099 O O . LEU A 1 508 ? 17.237 -2.506 -44.509 1.00 82.12 508 LEU A O 1
ATOM 4103 N N . ASP A 1 509 ? 15.961 -2.411 -46.370 1.00 82.81 509 ASP A N 1
ATOM 4104 C CA . ASP A 1 509 ? 17.060 -2.322 -47.327 1.00 82.81 509 ASP A CA 1
ATOM 4105 C C . ASP A 1 509 ? 17.074 -0.967 -48.047 1.00 82.81 509 ASP A C 1
ATOM 4107 O O . ASP A 1 509 ? 16.066 -0.485 -48.579 1.00 82.81 509 ASP A O 1
ATOM 4111 N N . ARG A 1 510 ? 18.252 -0.343 -48.084 1.00 80.75 510 ARG A N 1
ATOM 4112 C CA . ARG A 1 510 ? 18.538 0.871 -48.857 1.00 80.75 510 ARG A CA 1
ATOM 4113 C C . ARG A 1 510 ? 19.783 0.660 -49.706 1.00 80.75 510 ARG A C 1
ATOM 4115 O O . ARG A 1 510 ? 20.725 0.002 -49.274 1.00 80.75 510 ARG A O 1
ATOM 4122 N N . LYS A 1 511 ? 19.800 1.237 -50.908 1.00 80.12 511 LYS A N 1
ATOM 4123 C CA . LYS A 1 511 ? 20.965 1.200 -51.806 1.00 80.12 511 LYS A CA 1
ATOM 4124 C C . LYS A 1 511 ? 21.285 2.596 -52.343 1.00 80.12 511 LYS A C 1
ATOM 4126 O O . LYS A 1 511 ? 20.363 3.381 -52.575 1.00 80.12 511 LYS A O 1
ATOM 4131 N N . SER A 1 512 ? 22.563 2.904 -52.549 1.00 75.75 512 SER A N 1
ATOM 4132 C CA . SER A 1 512 ? 22.981 4.020 -53.406 1.00 75.75 512 SER A CA 1
ATOM 4133 C C . SER A 1 512 ? 22.858 3.638 -54.885 1.00 75.75 512 SER A C 1
ATOM 4135 O O . SER A 1 512 ? 22.717 2.461 -55.227 1.00 75.75 512 SER A O 1
ATOM 4137 N N . GLY A 1 513 ? 22.819 4.638 -55.765 1.00 62.28 513 GLY A N 1
ATOM 4138 C CA . GLY A 1 513 ? 22.585 4.434 -57.197 1.00 62.28 513 GLY A CA 1
ATOM 4139 C C . GLY A 1 513 ? 23.729 3.701 -57.892 1.00 62.28 513 GLY A C 1
ATOM 4140 O O . GLY A 1 513 ? 24.883 3.930 -57.556 1.00 62.28 513 GLY A O 1
ATOM 4141 N N . GLY A 1 514 ? 23.376 2.853 -58.870 1.00 49.22 514 GLY A N 1
ATOM 4142 C CA . GLY A 1 514 ? 24.299 2.243 -59.835 1.00 49.22 514 GLY A CA 1
ATOM 4143 C C . GLY A 1 514 ? 23.994 0.776 -60.176 1.00 49.22 514 GLY A C 1
ATOM 4144 O O . GLY A 1 514 ? 24.666 -0.118 -59.675 1.00 49.22 514 GLY A O 1
ATOM 4145 N N . GLU A 1 515 ? 23.022 0.494 -61.054 1.00 39.41 515 GLU A N 1
ATOM 4146 C CA . GLU A 1 515 ? 23.097 -0.712 -61.900 1.00 39.41 515 GLU A CA 1
ATOM 4147 C C . GLU A 1 515 ? 23.597 -0.265 -63.273 1.00 39.41 515 GLU A C 1
ATOM 4149 O O . GLU A 1 515 ? 22.868 0.378 -64.028 1.00 39.41 515 GLU A O 1
ATOM 4154 N N . GLY A 1 516 ? 24.850 -0.584 -63.597 1.00 35.28 516 GLY A N 1
ATOM 4155 C CA . GLY A 1 516 ? 25.368 -0.410 -64.946 1.00 35.28 516 GLY A CA 1
ATOM 4156 C C . GLY A 1 516 ? 24.635 -1.343 -65.909 1.00 35.28 516 GLY A C 1
ATOM 4157 O O . GLY A 1 516 ? 25.004 -2.509 -66.049 1.00 35.28 516 GLY A O 1
ATOM 4158 N N . LYS A 1 517 ? 23.604 -0.851 -66.603 1.00 31.00 517 LYS A N 1
ATOM 4159 C CA . LYS A 1 517 ? 23.153 -1.501 -67.835 1.00 31.00 517 LYS A CA 1
ATOM 4160 C C . LYS A 1 517 ? 24.137 -1.140 -68.937 1.00 31.00 517 LYS A C 1
ATOM 4162 O O . LYS A 1 517 ? 24.217 0.008 -69.361 1.00 31.00 517 LYS A O 1
ATOM 4167 N N . ARG A 1 518 ? 24.875 -2.151 -69.400 1.00 30.30 518 ARG A N 1
ATOM 4168 C CA . ARG A 1 518 ? 25.599 -2.135 -70.673 1.00 30.30 518 ARG A CA 1
ATOM 4169 C C . ARG A 1 518 ? 24.599 -1.728 -71.761 1.00 30.30 518 ARG A C 1
ATOM 4171 O O . ARG A 1 518 ? 23.715 -2.507 -72.110 1.00 30.30 518 ARG A O 1
ATOM 4178 N N . GLY A 1 519 ? 24.696 -0.496 -72.246 1.00 29.06 519 GLY A N 1
ATOM 4179 C CA . GLY A 1 519 ? 24.114 -0.140 -73.528 1.00 29.06 519 GLY A CA 1
ATOM 4180 C C . GLY A 1 519 ? 24.993 -0.765 -74.597 1.00 29.06 519 GLY A C 1
ATOM 4181 O O . GLY A 1 519 ? 26.013 -0.186 -74.959 1.00 29.06 519 GLY A O 1
ATOM 4182 N N . ASP A 1 520 ? 24.631 -1.959 -75.063 1.00 28.94 520 ASP A N 1
ATOM 4183 C CA . ASP A 1 520 ? 25.077 -2.416 -76.373 1.00 28.94 520 ASP A CA 1
ATOM 4184 C C . ASP A 1 520 ? 24.527 -1.414 -77.395 1.00 28.94 520 ASP A C 1
ATOM 4186 O O . ASP A 1 520 ? 23.385 -1.516 -77.838 1.00 28.94 520 ASP A O 1
ATOM 4190 N N . LEU A 1 521 ? 25.339 -0.430 -77.784 1.00 31.22 521 LEU A N 1
ATOM 4191 C CA . LEU A 1 521 ? 25.174 0.231 -79.076 1.00 31.22 521 LEU A CA 1
ATOM 4192 C C . LEU A 1 521 ? 25.736 -0.708 -80.146 1.00 31.22 521 LEU A C 1
ATOM 4194 O O . LEU A 1 521 ? 26.771 -0.468 -80.761 1.00 31.22 521 LEU A O 1
ATOM 4198 N N . GLY A 1 522 ? 25.033 -1.825 -80.325 1.00 27.23 522 GLY A N 1
ATOM 4199 C CA . GLY A 1 522 ? 25.067 -2.596 -81.550 1.00 27.23 522 GLY A CA 1
ATOM 4200 C C . GLY A 1 522 ? 24.188 -1.901 -82.584 1.00 27.23 522 GLY A C 1
ATOM 4201 O O . GLY A 1 522 ? 22.974 -1.861 -82.427 1.00 27.23 522 GLY A O 1
ATOM 4202 N N . GLY A 1 523 ? 24.830 -1.371 -83.624 1.00 30.42 523 GLY A N 1
ATOM 4203 C CA . GLY A 1 523 ? 24.299 -1.217 -84.979 1.00 30.42 523 GLY A CA 1
ATOM 4204 C C . GLY A 1 523 ? 22.952 -0.512 -85.166 1.00 30.42 523 GLY A C 1
ATOM 4205 O O . GLY A 1 523 ? 21.895 -1.137 -85.093 1.00 30.42 523 GLY A O 1
ATOM 4206 N N . ARG A 1 524 ? 23.015 0.721 -85.668 1.00 28.97 524 ARG A N 1
ATOM 4207 C CA . ARG A 1 524 ? 22.600 1.016 -87.047 1.00 28.97 524 ARG A CA 1
ATOM 4208 C C . ARG A 1 524 ? 23.274 2.274 -87.559 1.00 28.97 524 ARG A C 1
ATOM 4210 O O . ARG A 1 524 ? 23.325 3.251 -86.783 1.00 28.97 524 ARG A O 1
#

pLDDT: mean 85.61, std 12.79, range [27.23, 97.94]